Protein 5UIY (pdb70)

Nearest PDB structures (foldseek):
  5uiy-assembly1_A  TM=1.009E+00  e=1.089E-16  Homo sapiens
  5uiy-assembly4_D  TM=1.004E+00  e=3.810E-14  Homo sapiens
  6j3p-assembly1_A  TM=9.733E-01  e=3.468E-08  Homo sapiens
  2f6j-assembly1_A  TM=9.765E-01  e=4.309E-08  Homo sapiens
  5ml0-assembly1_A  TM=9.640E-01  e=6.649E-08  Mus musculus

Foldseek 3Di:
DDDDDLVLLLVLLVVLVPDPLQVVAADWDDCVVVVCLCVQQPDDHGSVRLNVCSVVVVDPDLVVSVVRVVSNLVSQCRVDPCPDSNNVSSVVSVVVSVVSCVVSVRD/DDDPLPLVLVLLVVLVPDPLLVVAADWDDCVVVVCLCVQQVDDHGSVRLNVCSVVVVDPDLVVSVVRVVSNLVSQCRVDPCPDSNNVSSVVSVVVSQVSCVVSVRHD/DLLVLLQVLLVVLCVDPLQVVAADDDDCVVVVCLCVQQPDEHGSVNLNVCSVVVVDPDSVVSLVRLVSNLVSQPSVDPCPDSNNVSSVVSVVVSVVSSVVVPHDDD/DLLLVLLVVLCVDPLLVVAADDDDCVVVVCLCVFQPDEHGSVRLNVCVVVVVDPDLVVSLVRVVSNLVSQPRVDPCPDSSNVSSVVSVVVSVVSCVVVPHDDD

B-factor: mean 25.58, std 10.61, range [9.43, 86.58]

Sequence (423 aa):
GGVHELSAFEQLVVELVRHDDSWPFLKLVSKIQVVPDYYDIIKKPIALNIIREKVNKCEYKLASEFIDDDIIELMFSSNCFEYNPRNTSSEAKAGTRLQAFFHIQAQKLGLHGVHELSAFEQLVVELVRHDDSWPFLKLVSKIQVPDYYDIIKKPIALNIIREKVNKCEYKLASEFIDDDIEELMFSSNCFEEYNPRNTSEAKAGTRLQAFFHIQAQKLGLHVHELSAFEQLVVELVRHDDSWPFLKLVVSKIQVPDYYDIIKKPIALNIIREKVNKCEYKLASEFIDDIELMFSSNCFEYNPRNTSEAKAGTRLQAFFHIQAQKLLGLHVTSAFEQLVVELVRHDDSWPFLKLVVSKIQVPDYYDIIKKPIALNIIREKVNKCEYKLASEFIDDDIIIELMFSSNCFEYNPRNTSEAKAGTRLQAFFHIQAQKLGLHVT

Solvent-accessible surface area: 23294 Å² total; per-residue (Å²): 131,54,143,130,170,48,38,29,20,76,86,0,0,51,45,0,31,78,45,99,15,0,46,18,6,42,84,59,26,17,131,140,48,1,81,54,19,72,126,69,2,194,134,42,18,2,2,68,60,0,79,88,53,5,81,129,96,83,18,179,114,36,72,73,0,18,83,15,0,88,37,4,2,63,9,11,69,112,19,14,71,212,107,10,12,12,3,72,1,0,74,130,0,52,50,52,4,102,98,26,5,106,146,51,50,14,166,83,51,26,31,20,32,9,15,53,89,0,0,59,42,0,67,194,36,131,15,4,127,27,6,76,148,72,56,50,128,160,144,31,91,64,18,67,98,70,3,164,145,43,18,2,2,60,59,0,90,88,54,2,46,139,59,97,19,80,26,39,74,70,0,14,63,17,0,37,21,4,1,35,9,10,64,112,59,26,84,111,118,37,67,55,4,110,1,0,33,94,0,20,0,38,0,2,14,27,0,67,147,38,57,6,146,43,146,88,140,50,0,12,66,76,0,0,52,30,0,46,165,44,131,15,0,97,31,7,17,24,25,45,5,52,8,16,10,36,63,24,66,108,66,2,164,148,22,16,2,2,41,24,0,69,58,52,21,95,134,93,79,22,161,111,16,70,70,0,19,89,15,0,51,44,5,0,62,8,10,73,109,54,26,82,231,127,34,65,53,2,108,1,0,81,126,0,42,49,52,0,59,101,29,0,115,147,30,50,8,163,32,168,125,21,42,90,85,0,6,69,39,0,42,196,47,130,16,5,132,32,7,64,139,67,61,48,138,142,145,36,96,62,25,79,124,70,2,188,143,45,16,3,1,44,55,0,99,93,54,14,97,136,111,80,23,172,112,38,60,60,0,15,79,19,0,9,23,5,0,32,8,8,64,111,57,25,83,96,124,31,68,62,4,110,1,0,32,106,0,8,3,52,0,0,20,28,0,72,138,57,44,17,152,6,62

InterPro domains:
  IPR001487 Bromodomain [PF00439] (1439-1519)
  IPR001487 Bromodomain [PR00503] (1449-1462)
  IPR001487 Bromodomain [PR00503] (1463-1479)
  IPR001487 Bromodomain [PR00503] (1479-1497)
  IPR001487 Bromodomain [PR00503] (1497-1516)
  IPR001487 Bromodomain [PS50014] (1446-1516)
  IPR001487 Bromodomain [SM00297] (1427-1535)
  IPR001965 Zinc finger, PHD-type [SM00249] (1150-1196)
  IPR011011 Zinc finger, FYVE/PHD-type [SSF57903] (1135-1201)
  IPR013083 Zinc finger, RING/FYVE/PHD-type [G3DSA:3.30.40.10] (1117-1210)
  IPR013136 WSTF/Acf1/Cbp146 [PF10537] (23-122)
  IPR013136 WSTF/Acf1/Cbp146 [PS51136] (22-128)
  IPR018359 Bromodomain, conserved site [PS00633] (1451-1508)
  IPR018501 DDT domain [PF02791] (424-483)
  IPR018501 DDT domain [PS50827] (422-487)
  IPR018501 DDT domain [SM00571] (422-487)
  IPR019786 Zinc finger, PHD-type, conserved site [PS01359] (1151-1195)
  IPR019787 Zinc finger, PHD-finger [PF00628] (1151-1195)
  IPR019787 Zinc finger, PHD-finger [PS50016] (1148-1198)
  IPR028941 WHIM2 domain [PF15613] (802-926)

Organism: Homo sapiens (NCBI:txid9606)

Radius of gyration: 25.92 Å; Cα contacts (8 Å, |Δi|>4): 454; chains: 4; bounding box: 51×59×72 Å

Secondary structure (DSSP, 8-state):
----TTHHHHHHHHHHHHSGGGGGGSSPPPTTT-TTHHHH-SS---HHHHHHHHHTT--SSHHHHHHHHHHHHHHHHHHS-TTSHHHHHHHHHHHHHHHHHHHTT--/---TTHHHHHHHHHHHHSGGGGGGSSPPPTTT-TTHHHH-SS---HHHHHHHHHTT--SSHHHHHHHHHHHHHHHHHHS-TTSHHHHHHHHHHHHHHHHHHHTT---/-HHHHHHHHHHHHHHSGGGTTTSSPPPTTTSTTHHHH-SS---HHHHHHHHHTT--SSHHHHHHHHHHHHHHHHHHS-TTSHHHHHHHHHHHHHHHHHHHTT----/-HHHHHHHHHHHSGGGTTTSSPPPTTTSTTHHHH-SS---HHHHHHHHHTT--SSHHHHHHHHHHHHHHHHHHS-TTSHHHHHHHHHHHHHHHHHHHTT----

CATH classification: 1.20.920.10

GO terms:
  GO:0005515 protein binding (F, IPI)
  GO:0016590 ACF complex (C, TAS)
  GO:0006338 chromatin remodeling (P, TAS)
  GO:0005634 nucleus (C, IDA)
  GO:0006334 nucleosome assembly (P, IDA)
  GO:0006338 chromatin remodeling (P, IDA)
  GO:0045740 positive regulation of DNA replication (P, IMP)
  GO:0006275 regulation of DNA replication (P, IMP)
  GO:0005721 pericentric heterochromatin (C, EXP)
  GO:0008623 CHRAC (C, IDA)
  GO:0006261 DNA-templated DNA replication (P, IDA)
  GO:0005634 nucleus (C, EXP)

Structure (mmCIF, N/CA/C/O backbone):
data_5UIY
#
_entry.id   5UIY
#
_cell.length_a   41.432
_cell.length_b   44.920
_cell.length_c   72.077
_cell.angle_alpha   105.11
_cell.angle_beta   89.95
_cell.angle_gamma   102.92
#
_symmetry.space_group_name_H-M   'P 1'
#
loop_
_entity.id
_entity.type
_entity.pdbx_description
1 polymer 'Bromodomain adjacent to zinc finger domain protein 1A'
2 non-polymer '4-(2-HYDROXYETHYL)-1-PIPERAZINE ETHANESULFONIC ACID'
3 water water
#
loop_
_atom_site.group_PDB
_atom_site.id
_atom_site.type_symbol
_atom_site.label_atom_id
_atom_site.label_alt_id
_atom_site.label_comp_id
_atom_site.label_asym_id
_atom_site.label_entity_id
_atom_site.label_seq_id
_atom_site.pdbx_PDB_ins_code
_atom_site.Cartn_x
_atom_site.Cartn_y
_atom_site.Cartn_z
_atom_site.occupancy
_atom_site.B_iso_or_equiv
_atom_site.auth_seq_id
_atom_site.auth_comp_id
_atom_site.auth_asym_id
_atom_site.auth_atom_id
_atom_site.pdbx_PDB_model_num
ATOM 1 N N . GLY A 1 8 ? -6.232 -15.351 21.037 1.00 52.80 1430 GLY A N 1
ATOM 2 C CA . GLY A 1 8 ? -7.139 -14.225 21.153 1.00 43.35 1430 GLY A CA 1
ATOM 3 C C . GLY A 1 8 ? -8.194 -14.449 22.218 1.00 36.59 1430 GLY A C 1
ATOM 4 O O . GLY A 1 8 ? -9.014 -15.360 22.111 1.00 39.76 1430 GLY A O 1
ATOM 5 N N . GLY A 1 9 ? -8.172 -13.614 23.252 1.00 32.95 1431 GLY A N 1
ATOM 6 C CA . GLY A 1 9 ? -9.118 -13.728 24.343 1.00 32.71 1431 GLY A CA 1
ATOM 7 C C . GLY A 1 9 ? -10.461 -13.106 24.010 1.00 31.34 1431 GLY A C 1
ATOM 8 O O . GLY A 1 9 ? -10.599 -12.391 23.017 1.00 30.64 1431 GLY A O 1
ATOM 9 N N . VAL A 1 10 ? -11.448 -13.387 24.852 1.00 20.68 1432 VAL A N 1
ATOM 10 C CA . VAL A 1 10 ? -12.785 -12.826 24.709 1.00 21.24 1432 VAL A CA 1
ATOM 11 C C . VAL A 1 10 ? -13.021 -11.770 25.780 1.00 23.05 1432 VAL A C 1
ATOM 12 O O . VAL A 1 10 ? -12.862 -12.038 26.976 1.00 20.06 1432 VAL A O 1
ATOM 16 N N . HIS A 1 11 ? -13.408 -10.573 25.355 1.00 14.98 1433 HIS A N 1
ATOM 17 C CA . HIS A 1 11 ? -13.535 -9.446 26.273 1.00 17.33 1433 HIS A CA 1
ATOM 18 C C . HIS A 1 11 ? -14.824 -8.688 26.001 1.00 18.62 1433 HIS A C 1
ATOM 19 O O . HIS A 1 11 ? -15.467 -8.887 24.967 1.00 16.79 1433 HIS A O 1
ATOM 26 N N . GLU A 1 12 ? -15.198 -7.813 26.929 1.00 15.29 1434 GLU A N 1
ATOM 27 C CA . GLU A 1 12 ? -16.502 -7.147 26.868 1.00 15.08 1434 GLU A CA 1
ATOM 28 C C . GLU A 1 12 ? -16.731 -6.430 25.544 1.00 17.58 1434 GLU A C 1
ATOM 29 O O . GLU A 1 12 ? -17.824 -6.520 24.977 1.00 16.47 1434 GLU A O 1
ATOM 35 N N . LEU A 1 13 ? -15.705 -5.741 25.043 1.00 15.06 1435 LEU A N 1
ATOM 36 C CA . LEU A 1 13 ? -15.860 -4.954 23.818 1.00 18.93 1435 LEU A CA 1
ATOM 37 C C . LEU A 1 13 ? -15.373 -5.659 22.548 1.00 17.75 1435 LEU A C 1
ATOM 38 O O . LEU A 1 13 ? -15.304 -5.034 21.490 1.00 20.02 1435 LEU A O 1
ATOM 43 N N . SER A 1 14 ? -15.063 -6.951 22.647 1.00 17.70 1436 SER A N 1
ATOM 44 C CA . SER A 1 14 ? -14.473 -7.678 21.527 1.00 16.96 1436 SER A CA 1
ATOM 45 C C . SER A 1 14 ? -15.349 -7.595 20.288 1.00 16.59 1436 SER A C 1
ATOM 46 O O . SER A 1 14 ? -14.842 -7.397 19.181 1.00 17.71 1436 SER A O 1
ATOM 49 N N . ALA A 1 15 ? -16.657 -7.758 20.472 1.00 14.77 1437 ALA A N 1
ATOM 50 C CA . ALA A 1 15 ? -17.568 -7.733 19.341 1.00 15.13 1437 ALA A CA 1
ATOM 51 C C . ALA A 1 15 ? -17.607 -6.372 18.658 1.00 17.95 1437 ALA A C 1
ATOM 52 O O . ALA A 1 15 ? -17.627 -6.300 17.428 1.00 19.18 1437 ALA A O 1
ATOM 54 N N . PHE A 1 16 ? -17.622 -5.297 19.445 1.00 15.90 1438 PHE A N 1
ATOM 55 C CA . PHE A 1 16 ? -17.630 -3.943 18.887 1.00 16.89 1438 PHE A CA 1
ATOM 56 C C . PHE A 1 16 ? -16.339 -3.717 18.100 1.00 16.13 1438 PHE A C 1
ATOM 57 O O . PHE A 1 16 ? -16.361 -3.210 16.971 1.00 16.80 1438 PHE A O 1
ATOM 65 N N . GLU A 1 17 ? -15.214 -4.098 18.704 1.00 16.47 1439 GLU A N 1
ATOM 66 C CA . GLU A 1 17 ? -13.916 -3.908 18.068 1.00 16.22 1439 GLU A CA 1
ATOM 67 C C . GLU A 1 17 ? -13.834 -4.716 16.781 1.00 19.96 1439 GLU A C 1
ATOM 68 O O . GLU A 1 17 ? -13.340 -4.224 15.764 1.00 19.81 1439 GLU A O 1
ATOM 74 N N . GLN A 1 18 ? -14.324 -5.952 16.828 1.00 16.28 1440 GLN A N 1
ATOM 75 C CA . GLN A 1 18 ? -14.296 -6.829 15.656 1.00 12.57 1440 GLN A CA 1
ATOM 76 C C . GLN A 1 18 ? -15.116 -6.267 14.494 1.00 17.02 1440 GLN A C 1
ATOM 77 O O . GLN A 1 18 ? -14.676 -6.318 13.335 1.00 18.54 1440 GLN A O 1
ATOM 83 N N . LEU A 1 19 ? -16.298 -5.733 14.797 1.00 15.74 1441 LEU A N 1
ATOM 84 C CA . LEU A 1 19 ? -17.156 -5.181 13.742 1.00 16.53 1441 LEU A CA 1
ATOM 85 C C . LEU A 1 19 ? -16.483 -3.984 13.067 1.00 15.90 1441 LEU A C 1
ATOM 86 O O . LEU A 1 19 ? -16.489 -3.874 11.835 1.00 16.79 1441 LEU A O 1
ATOM 91 N N . VAL A 1 20 ? -15.865 -3.105 13.863 1.00 15.02 1442 VAL A N 1
ATOM 92 C CA . VAL A 1 20 ? -15.174 -1.956 13.282 1.00 15.31 1442 VAL A CA 1
ATOM 93 C C . VAL A 1 20 ? -14.031 -2.403 12.375 1.00 17.28 1442 VAL A C 1
ATOM 94 O O . VAL A 1 20 ? -13.881 -1.904 11.256 1.00 18.92 1442 VAL A O 1
ATOM 98 N N . VAL A 1 21 ? -13.231 -3.354 12.850 1.00 14.81 1443 VAL A N 1
ATOM 99 C CA . VAL A 1 21 ? -12.150 -3.899 12.033 1.00 15.92 1443 VAL A CA 1
ATOM 100 C C . VAL A 1 21 ? -12.655 -4.503 10.715 1.00 21.90 1443 VAL A C 1
ATOM 101 O O . VAL A 1 21 ? -12.082 -4.251 9.648 1.00 17.05 1443 VAL A O 1
ATOM 105 N N . GLU A 1 22 ? -13.740 -5.273 10.784 1.00 20.45 1444 GLU A N 1
ATOM 106 C CA . GLU A 1 22 ? -14.333 -5.859 9.585 1.00 18.03 1444 GLU A CA 1
ATOM 107 C C . GLU A 1 22 ? -14.840 -4.798 8.607 1.00 18.99 1444 GLU A C 1
ATOM 108 O O . GLU A 1 22 ? -14.690 -4.960 7.398 1.00 17.36 1444 GLU A O 1
ATOM 114 N N . LEU A 1 23 ? -15.418 -3.713 9.117 1.00 16.94 1445 LEU A N 1
ATOM 115 C CA . LEU A 1 23 ? -15.908 -2.651 8.229 1.00 15.61 1445 LEU A CA 1
ATOM 116 C C . LEU A 1 23 ? -14.741 -1.915 7.563 1.00 17.84 1445 LEU A C 1
ATOM 117 O O . LEU A 1 23 ? -14.759 -1.702 6.355 1.00 17.93 1445 LEU A O 1
ATOM 122 N N . VAL A 1 24 ? -13.727 -1.542 8.343 1.00 14.84 1446 VAL A N 1
ATOM 123 C CA . VAL A 1 24 ? -12.543 -0.877 7.786 1.00 15.10 1446 VAL A CA 1
ATOM 124 C C . VAL A 1 24 ? -11.910 -1.704 6.671 1.00 18.65 1446 VAL A C 1
ATOM 125 O O . VAL A 1 24 ? -11.529 -1.174 5.616 1.00 16.24 1446 VAL A O 1
ATOM 129 N N . ARG A 1 25 ? -11.837 -3.014 6.868 1.00 19.40 1447 ARG A N 1
ATOM 130 C CA . ARG A 1 25 ? -11.162 -3.885 5.899 1.00 19.85 1447 ARG A CA 1
ATOM 131 C C . ARG A 1 25 ? -11.947 -4.161 4.628 1.00 17.66 1447 ARG A C 1
ATOM 132 O O . ARG A 1 25 ? -11.385 -4.632 3.633 1.00 19.08 1447 ARG A O 1
ATOM 140 N N . HIS A 1 26 ? -13.242 -3.871 4.658 1.00 16.95 1448 HIS A N 1
ATOM 141 C CA . HIS A 1 26 ? -14.106 -4.106 3.504 1.00 12.88 1448 HIS A CA 1
ATOM 142 C C . HIS A 1 26 ? -13.798 -3.073 2.425 1.00 16.57 1448 HIS A C 1
ATOM 143 O O . HIS A 1 26 ? -13.510 -1.917 2.727 1.00 16.44 1448 HIS A O 1
ATOM 150 N N . ASP A 1 27 ? -13.861 -3.497 1.166 1.00 15.37 1449 ASP A N 1
ATOM 151 C CA . ASP A 1 27 ? -13.534 -2.618 0.045 1.00 15.14 1449 ASP A CA 1
ATOM 152 C C . ASP A 1 27 ? -14.403 -1.368 -0.046 1.00 14.48 1449 ASP A C 1
ATOM 153 O O . ASP A 1 27 ? -13.968 -0.339 -0.546 1.00 16.40 1449 ASP A O 1
ATOM 158 N N . ASP A 1 28 ? -15.628 -1.451 0.456 1.00 12.53 1450 ASP A N 1
ATOM 159 C CA . ASP A 1 28 ? -16.579 -0.362 0.309 1.00 14.91 1450 ASP A CA 1
ATOM 160 C C . ASP A 1 28 ? -16.577 0.586 1.502 1.00 12.03 1450 ASP A C 1
ATOM 161 O O . ASP A 1 28 ? -17.474 1.404 1.639 1.00 14.05 1450 ASP A O 1
ATOM 166 N N . SER A 1 29 ? -15.570 0.480 2.359 1.00 13.89 1451 SER A N 1
ATOM 167 C CA . SER A 1 29 ? -15.495 1.383 3.503 1.00 13.63 1451 SER A CA 1
ATOM 168 C C . SER A 1 29 ? -14.850 2.737 3.179 1.00 13.27 1451 SER A C 1
ATOM 169 O O . SER A 1 29 ? -14.854 3.644 4.009 1.00 13.90 1451 SER A O 1
ATOM 172 N N . TRP A 1 30 ? -14.291 2.883 1.986 1.00 16.38 1452 TRP A N 1
ATOM 173 C CA . TRP A 1 30 ? -13.591 4.137 1.658 1.00 13.86 1452 TRP A CA 1
ATOM 174 C C . TRP A 1 30 ? -14.365 5.465 1.894 1.00 11.78 1452 TRP A C 1
ATOM 175 O O . TRP A 1 30 ? -13.756 6.468 2.258 1.00 13.27 1452 TRP A O 1
ATOM 186 N N . PRO A 1 31 ? -15.709 5.487 1.700 1.00 13.90 1453 PRO A N 1
ATOM 187 C CA . PRO A 1 31 ? -16.387 6.760 1.991 1.00 12.97 1453 PRO A CA 1
ATOM 188 C C . PRO A 1 31 ? -16.477 7.109 3.479 1.00 14.84 1453 PRO A C 1
ATOM 189 O O . PRO A 1 31 ? -16.984 8.177 3.810 1.00 15.74 1453 PRO A O 1
ATOM 193 N N . PHE A 1 32 ? -15.953 6.246 4.349 1.00 14.37 1454 PHE A N 1
ATOM 194 C CA . PHE A 1 32 ? -16.265 6.316 5.778 1.00 12.04 1454 PHE A CA 1
ATOM 195 C C . PHE A 1 32 ? -15.075 6.336 6.734 1.00 14.84 1454 PHE A C 1
ATOM 196 O O . PHE A 1 32 ? -15.262 6.461 7.955 1.00 13.98 1454 PHE A O 1
ATOM 204 N N . LEU A 1 33 ? -13.865 6.190 6.207 1.00 14.09 1455 LEU A N 1
ATOM 205 C CA . LEU A 1 33 ? -12.695 6.002 7.072 1.00 15.08 1455 LEU A CA 1
ATOM 206 C C . LEU A 1 33 ? -12.431 7.195 7.999 1.00 18.10 1455 LEU A C 1
ATOM 207 O O . LEU A 1 33 ? -12.101 7.016 9.170 1.00 16.99 1455 LEU A O 1
ATOM 212 N N . LYS A 1 34 ? -12.577 8.405 7.466 1.00 14.59 1456 LYS A N 1
ATOM 213 C CA . LYS A 1 34 ? -12.344 9.643 8.196 1.00 15.33 1456 LYS A CA 1
ATOM 214 C C . LYS A 1 34 ? -13.389 10.656 7.746 1.00 15.32 1456 LYS A C 1
ATOM 215 O O . LYS A 1 34 ? -14.044 10.450 6.730 1.00 18.06 1456 LYS A O 1
ATOM 221 N N . LEU A 1 35 ? -13.536 11.754 8.479 1.00 19.95 1457 LEU A N 1
ATOM 222 C CA . LEU A 1 35 ? -14.478 12.793 8.070 1.00 21.78 1457 LEU A CA 1
ATOM 223 C C . LEU A 1 35 ? -14.011 13.435 6.765 1.00 24.50 1457 LEU A C 1
ATOM 224 O O . LEU A 1 35 ? -12.810 13.486 6.486 1.00 21.63 1457 LEU A O 1
ATOM 229 N N . VAL A 1 36 ? -14.957 13.926 5.969 1.00 17.06 1458 VAL A N 1
ATOM 230 C CA . VAL A 1 36 ? -14.592 14.583 4.718 1.00 15.88 1458 VAL A CA 1
ATOM 231 C C . VAL A 1 36 ? -13.974 15.940 5.002 1.00 18.43 1458 VAL A C 1
ATOM 232 O O . VAL A 1 36 ? -14.231 16.560 6.039 1.00 22.58 1458 VAL A O 1
ATOM 236 N N . SER A 1 37 ? -13.155 16.396 4.067 1.00 19.01 1459 SER A N 1
ATOM 237 C CA . SER A 1 37 ? -12.464 17.667 4.206 1.00 24.93 1459 SER A CA 1
ATOM 238 C C . SER A 1 37 ? -13.345 18.811 3.730 1.00 23.86 1459 SER A C 1
ATOM 239 O O . SER A 1 37 ? -13.885 18.765 2.631 1.00 27.70 1459 SER A O 1
ATOM 242 N N . LYS A 1 38 ? -13.479 19.840 4.556 1.00 26.03 1460 LYS A N 1
ATOM 243 C CA . LYS A 1 38 ? -14.280 21.008 4.204 1.00 31.18 1460 LYS A CA 1
ATOM 244 C C . LYS A 1 38 ? -13.688 21.749 2.999 1.00 31.03 1460 LYS A C 1
ATOM 245 O O . LYS A 1 38 ? -14.367 22.547 2.354 1.00 35.24 1460 LYS A O 1
ATOM 251 N N . ILE A 1 39 ? -12.422 21.467 2.700 1.00 33.03 1461 ILE A N 1
ATOM 252 C CA . ILE A 1 39 ? -11.745 22.019 1.527 1.00 33.35 1461 ILE A CA 1
ATOM 253 C C . ILE A 1 39 ? -12.303 21.430 0.235 1.00 39.36 1461 ILE A C 1
ATOM 254 O O . ILE A 1 39 ? -12.508 22.141 -0.753 1.00 36.48 1461 ILE A O 1
ATOM 259 N N . GLN A 1 40 ? -12.545 20.124 0.244 1.00 33.79 1462 GLN A N 1
ATOM 260 C CA . GLN A 1 40 ? -13.119 19.449 -0.913 1.00 28.52 1462 GLN A CA 1
ATOM 261 C C . GLN A 1 40 ? -14.626 19.621 -0.967 1.00 32.86 1462 GLN A C 1
ATOM 262 O O . GLN A 1 40 ? -15.205 19.731 -2.045 1.00 29.27 1462 GLN A O 1
ATOM 268 N N . VAL A 1 41 ? -15.268 19.630 0.198 1.00 29.21 1463 VAL A N 1
ATOM 269 C CA A VAL A 1 41 ? -16.724 19.727 0.272 0.51 30.24 1463 VAL A CA 1
ATOM 270 C CA C VAL A 1 41 ? -16.724 19.727 0.272 0.49 30.27 1463 VAL A CA 1
ATOM 271 C C . VAL A 1 41 ? -17.158 20.875 1.183 1.00 36.38 1463 VAL A C 1
ATOM 272 O O . VAL A 1 41 ? -17.436 20.671 2.371 1.00 30.68 1463 VAL A O 1
ATOM 279 N N . PRO A 1 42 ? -17.223 22.100 0.634 1.00 38.41 1464 PRO A N 1
ATOM 280 C CA . PRO A 1 42 ? -17.509 23.312 1.414 1.00 36.68 1464 PRO A CA 1
ATOM 281 C C . PRO A 1 42 ? -18.870 23.342 2.102 1.00 35.77 1464 PRO A C 1
ATOM 282 O O . PRO A 1 42 ? -18.992 23.992 3.138 1.00 46.31 1464 PRO A O 1
ATOM 286 N N . ASP A 1 43 ? -19.871 22.659 1.557 1.00 32.95 1465 ASP A N 1
ATOM 287 C CA . ASP A 1 43 ? -21.207 22.732 2.142 1.00 32.80 1465 ASP A CA 1
ATOM 288 C C . ASP A 1 43 ? -21.570 21.553 3.053 1.00 34.84 1465 ASP A C 1
ATOM 289 O O . ASP A 1 43 ? -22.654 21.535 3.632 1.00 32.16 1465 ASP A O 1
ATOM 294 N N . TYR A 1 44 ? -20.661 20.590 3.199 1.00 28.34 1466 TYR A N 1
ATOM 295 C CA . TYR A 1 44 ? -20.945 19.374 3.971 1.00 27.67 1466 TYR A CA 1
ATOM 296 C C . TYR A 1 44 ? -21.366 19.648 5.404 1.00 26.12 1466 TYR A C 1
ATOM 297 O O . TYR A 1 44 ? -22.313 19.045 5.905 1.00 26.30 1466 TYR A O 1
ATOM 306 N N . TYR A 1 45 ? -20.651 20.548 6.066 1.00 30.75 1467 TYR A N 1
ATOM 307 C CA . TYR A 1 45 ? -20.870 20.775 7.490 1.00 30.81 1467 TYR A CA 1
ATOM 308 C C . TYR A 1 45 ? -22.019 21.739 7.779 1.00 35.42 1467 TYR A C 1
ATOM 309 O O . TYR A 1 45 ? -22.419 21.914 8.929 1.00 36.83 1467 TYR A O 1
ATOM 318 N N . ASP A 1 46 ? -22.560 22.342 6.725 1.00 33.09 1468 ASP A N 1
ATOM 319 C CA . ASP A 1 46 ? -23.783 23.129 6.843 1.00 38.36 1468 ASP A CA 1
ATOM 320 C C . ASP A 1 46 ? -25.010 22.240 6.652 1.00 37.78 1468 ASP A C 1
ATOM 321 O O . ASP A 1 46 ? -26.121 22.604 7.037 1.00 47.97 1468 ASP A O 1
ATOM 326 N N . ILE A 1 47 ? -24.798 21.073 6.054 1.00 29.48 1469 ILE A N 1
ATOM 327 C CA . ILE A 1 47 ? -25.874 20.131 5.776 1.00 28.29 1469 ILE A CA 1
ATOM 328 C C . ILE A 1 47 ? -25.923 19.008 6.810 1.00 29.41 1469 ILE A C 1
ATOM 329 O O . ILE A 1 47 ? -26.988 18.673 7.331 1.00 30.69 1469 ILE A O 1
ATOM 334 N N . ILE A 1 48 ? -24.760 18.436 7.106 1.00 27.04 1470 ILE A N 1
ATOM 335 C CA . ILE A 1 48 ? -24.667 17.306 8.024 1.00 25.00 1470 ILE A CA 1
ATOM 336 C C . ILE A 1 48 ? -24.428 17.813 9.442 1.00 25.24 1470 ILE A C 1
ATOM 337 O O . ILE A 1 48 ? -23.352 18.324 9.753 1.00 29.10 1470 ILE A O 1
ATOM 342 N N . LYS A 1 49 ? -25.443 17.673 10.288 1.00 29.90 1471 LYS A N 1
ATOM 343 C CA . LYS A 1 49 ? -25.433 18.289 11.609 1.00 27.98 1471 LYS A CA 1
ATOM 344 C C . LYS A 1 49 ? -24.577 17.525 12.613 1.00 33.02 1471 LYS A C 1
ATOM 345 O O . LYS A 1 49 ? -24.009 18.118 13.534 1.00 29.36 1471 LYS A O 1
ATOM 351 N N . LYS A 1 50 ? -24.491 16.209 12.441 1.00 24.34 1472 LYS A N 1
ATOM 352 C CA . LYS A 1 50 ? -23.715 15.372 13.353 1.00 24.73 1472 LYS A CA 1
ATOM 353 C C . LYS A 1 50 ? -22.761 14.445 12.602 1.00 21.37 1472 LYS A C 1
ATOM 354 O O . LYS A 1 50 ? -23.005 13.235 12.515 1.00 20.60 1472 LYS A O 1
ATOM 360 N N . PRO A 1 51 ? -21.668 15.009 12.068 1.00 24.39 1473 PRO A N 1
ATOM 361 C CA . PRO A 1 51 ? -20.695 14.227 11.301 1.00 23.35 1473 PRO A CA 1
ATOM 362 C C . PRO A 1 51 ? -20.040 13.155 12.165 1.00 22.75 1473 PRO A C 1
ATOM 363 O O . PRO A 1 51 ? -19.809 13.365 13.362 1.00 22.38 1473 PRO A O 1
ATOM 367 N N . ILE A 1 52 ? -19.771 12.006 11.553 1.00 17.85 1474 ILE A N 1
ATOM 368 C CA . ILE A 1 52 ? -19.110 10.900 12.223 1.00 19.06 1474 ILE A CA 1
ATOM 369 C C . ILE A 1 52 ? -18.473 10.005 11.155 1.00 20.96 1474 ILE A C 1
ATOM 370 O O . ILE A 1 52 ? -18.860 10.050 9.982 1.00 18.64 1474 ILE A O 1
ATOM 375 N N . ALA A 1 53 ? -17.479 9.220 11.555 1.00 16.70 1475 ALA A N 1
ATOM 376 C CA . ALA A 1 53 ? -16.791 8.311 10.643 1.00 16.52 1475 ALA A CA 1
ATOM 377 C C . ALA A 1 53 ? -16.183 7.165 11.442 1.00 16.75 1475 ALA A C 1
ATOM 378 O O . ALA A 1 53 ? -16.209 7.180 12.671 1.00 14.28 1475 ALA A O 1
ATOM 380 N N . LEU A 1 54 ? -15.626 6.186 10.736 1.00 16.62 1476 LEU A N 1
ATOM 381 C CA . LEU A 1 54 ? -15.116 4.977 11.367 1.00 17.77 1476 LEU A CA 1
ATOM 382 C C . LEU A 1 54 ? -13.930 5.245 12.295 1.00 20.63 1476 LEU A C 1
ATOM 383 O O . LEU A 1 54 ? -13.759 4.534 13.285 1.00 15.71 1476 LEU A O 1
ATOM 388 N N . ASN A 1 55 ? -13.105 6.247 11.989 1.00 13.35 1477 ASN A N 1
ATOM 389 C CA . ASN A 1 55 ? -12.017 6.570 12.921 1.00 14.99 1477 ASN A CA 1
ATOM 390 C C . ASN A 1 55 ? -12.540 7.056 14.278 1.00 18.76 1477 ASN A C 1
ATOM 391 O O . ASN A 1 55 ? -12.034 6.654 15.338 1.00 15.81 1477 ASN A O 1
ATOM 396 N N . ILE A 1 56 ? -13.564 7.901 14.237 1.00 16.50 1478 ILE A N 1
ATOM 397 C CA . ILE A 1 56 ? -14.187 8.416 15.447 1.00 17.60 1478 ILE A CA 1
ATOM 398 C C . ILE A 1 56 ? -14.836 7.281 16.240 1.00 20.71 1478 ILE A C 1
ATOM 399 O O . ILE A 1 56 ? -14.625 7.158 17.456 1.00 19.90 1478 ILE A O 1
ATOM 404 N N . ILE A 1 57 ? -15.592 6.434 15.545 1.00 12.25 1479 ILE A N 1
ATOM 405 C CA . ILE A 1 57 ? -16.251 5.288 16.188 1.00 15.67 1479 ILE A CA 1
ATOM 406 C C . ILE A 1 57 ? -15.227 4.331 16.805 1.00 15.46 1479 ILE A C 1
ATOM 407 O O . ILE A 1 57 ? -15.390 3.900 17.948 1.00 15.97 1479 ILE A O 1
ATOM 412 N N . ARG A 1 58 ? -14.169 4.007 16.068 1.00 13.05 1480 ARG A N 1
ATOM 413 C CA . ARG A 1 58 ? -13.101 3.178 16.650 1.00 15.07 1480 ARG A CA 1
ATOM 414 C C . ARG A 1 58 ? -12.55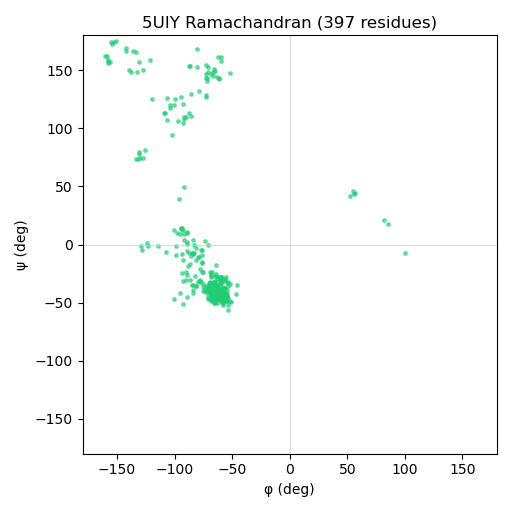2 3.775 17.954 1.00 20.97 1480 ARG A C 1
ATOM 415 O O . ARG A 1 58 ? -12.363 3.069 18.944 1.00 18.57 1480 ARG A O 1
ATOM 423 N N . GLU A 1 59 ? -12.299 5.078 17.968 1.00 17.74 1481 GLU A N 1
ATOM 424 C CA . GLU A 1 59 ? -11.761 5.713 19.171 1.00 22.66 1481 GLU A CA 1
ATOM 425 C C . GLU A 1 59 ? -12.760 5.679 20.324 1.00 22.25 1481 GLU A C 1
ATOM 426 O O . GLU A 1 59 ? -12.370 5.498 21.484 1.00 21.53 1481 GLU A O 1
ATOM 432 N N . LYS A 1 60 ? -14.048 5.840 20.021 1.00 15.13 1482 LYS A N 1
ATOM 433 C CA . LYS A 1 60 ? -15.054 5.734 21.081 1.00 19.62 1482 LYS A CA 1
ATOM 434 C C . LYS A 1 60 ? -15.069 4.330 21.691 1.00 19.39 1482 LYS A C 1
ATOM 435 O O . LYS A 1 60 ? -15.292 4.166 22.901 1.00 16.70 1482 LYS A O 1
ATOM 441 N N . VAL A 1 61 ? -14.835 3.317 20.861 1.00 18.17 1483 VAL A N 1
ATOM 442 C CA . VAL A 1 61 ? -14.747 1.953 21.369 1.00 16.85 1483 VAL A CA 1
ATOM 443 C C . VAL A 1 61 ? -13.500 1.826 22.242 1.00 18.49 1483 VAL A C 1
ATOM 444 O O . VAL A 1 61 ? -13.569 1.312 23.370 1.00 23.79 1483 VAL A O 1
ATOM 448 N N . ASN A 1 62 ? -12.370 2.311 21.730 1.00 19.63 1484 ASN A N 1
ATOM 449 C CA . ASN A 1 62 ? -11.120 2.270 22.490 1.00 19.14 1484 ASN A CA 1
ATOM 450 C C . ASN A 1 62 ? -11.233 3.003 23.815 1.00 26.31 1484 ASN A C 1
ATOM 451 O O . ASN A 1 62 ? -10.646 2.583 24.813 1.00 21.38 1484 ASN A O 1
ATOM 456 N N . LYS A 1 63 ? -11.982 4.102 23.826 1.00 20.28 1485 LYS A N 1
ATOM 457 C CA . LYS A 1 63 ? -12.086 4.924 25.027 1.00 21.90 1485 LYS A CA 1
ATOM 458 C C . LYS A 1 63 ? -13.220 4.509 25.959 1.00 20.27 1485 LYS A C 1
ATOM 459 O O . LYS A 1 63 ? -13.533 5.229 26.907 1.00 21.11 1485 LYS A O 1
ATOM 465 N N . CYS A 1 64 ? -13.826 3.350 25.687 1.00 19.05 1486 CYS A N 1
ATOM 466 C CA . CYS A 1 64 ? -14.885 2.784 26.528 1.00 21.07 1486 CYS A CA 1
ATOM 467 C C . CYS A 1 64 ? -16.081 3.717 26.720 1.00 20.83 1486 CYS A C 1
ATOM 468 O O . CYS A 1 64 ? -16.608 3.853 27.831 1.00 21.36 1486 CYS A O 1
ATOM 471 N N . GLU A 1 65 ? -16.522 4.333 25.622 1.00 19.10 1487 GLU A N 1
ATOM 472 C CA . GLU A 1 65 ? -17.578 5.339 25.670 1.00 21.01 1487 GLU A CA 1
ATOM 473 C C . GLU A 1 65 ? -18.984 4.788 25.442 1.00 21.24 1487 GLU A C 1
ATOM 474 O O . GLU A 1 65 ? -19.966 5.483 25.685 1.00 32.55 1487 GLU A O 1
ATOM 480 N N . TYR A 1 66 ? -19.084 3.553 24.961 1.00 20.51 1488 TYR A N 1
ATOM 481 C CA . TYR A 1 66 ? -20.391 2.942 24.706 1.00 18.68 1488 TYR A CA 1
ATOM 482 C C . TYR A 1 66 ? -20.850 2.114 25.893 1.00 22.89 1488 TYR A C 1
ATOM 483 O O . TYR A 1 66 ? -20.126 1.232 26.355 1.00 25.61 1488 TYR A O 1
ATOM 492 N N . LYS A 1 67 ? -22.054 2.386 26.365 1.00 20.93 1489 LYS A N 1
ATOM 493 C CA . LYS A 1 67 ? -22.555 1.630 27.490 1.00 22.83 1489 LYS A CA 1
ATOM 494 C C . LYS A 1 67 ? -23.378 0.458 27.049 1.00 26.20 1489 LYS A C 1
ATOM 495 O O . LYS A 1 67 ? -23.525 -0.495 27.782 1.00 22.14 1489 LYS A O 1
ATOM 501 N N . LEU A 1 68 ? -23.929 0.581 25.846 1.00 17.48 1490 LEU A N 1
ATOM 502 C CA . LEU A 1 68 ? -24.850 -0.408 25.307 1.00 20.15 1490 LEU A CA 1
ATOM 503 C C . LEU A 1 68 ? -24.564 -0.625 23.841 1.00 20.75 1490 LEU A C 1
ATOM 504 O O . LEU A 1 68 ? -24.108 0.289 23.153 1.00 21.46 1490 LEU A O 1
ATOM 509 N N . ALA A 1 69 ? -24.832 -1.833 23.365 1.00 23.26 1491 ALA A N 1
ATOM 510 C CA . ALA A 1 69 ? -24.659 -2.142 21.952 1.00 28.14 1491 ALA A CA 1
ATOM 511 C C . ALA A 1 69 ? -25.484 -1.187 21.087 1.00 24.27 1491 ALA A C 1
ATOM 512 O O . ALA A 1 69 ? -25.036 -0.753 20.023 1.00 21.55 1491 ALA A O 1
ATOM 514 N N . SER A 1 70 ? -26.675 -0.836 21.566 1.00 25.54 1492 SER A N 1
ATOM 515 C CA . SER A 1 70 ? -27.562 0.067 20.837 1.00 23.06 1492 SER A CA 1
ATOM 516 C C . SER A 1 70 ? -26.952 1.450 20.574 1.00 24.92 1492 SER A C 1
ATOM 517 O O . SER A 1 70 ? -27.279 2.088 19.579 1.00 23.98 1492 SER A O 1
ATOM 520 N N . GLU A 1 71 ? -26.069 1.910 21.455 1.00 23.71 1493 GLU A N 1
ATOM 521 C CA . GLU A 1 71 ? -25.424 3.208 21.266 1.00 18.06 1493 GLU A CA 1
ATOM 522 C C . GLU A 1 71 ? -24.379 3.112 20.160 1.00 19.91 1493 GLU A C 1
ATOM 523 O O . GLU A 1 71 ? -24.222 4.029 19.340 1.00 19.45 1493 GLU A O 1
ATOM 529 N N . PHE A 1 72 ? -23.660 1.993 20.158 1.00 16.75 1494 PHE A N 1
ATOM 530 C CA . PHE A 1 72 ? -22.652 1.695 19.139 1.00 16.69 1494 PHE A CA 1
ATOM 531 C C . PHE A 1 72 ? -23.316 1.545 17.769 1.00 17.24 1494 PHE A C 1
ATOM 532 O O . PHE A 1 72 ? -22.887 2.165 16.784 1.00 19.00 1494 PHE A O 1
ATOM 540 N N . ILE A 1 73 ? -24.366 0.723 17.710 1.00 14.04 1495 ILE A N 1
ATOM 541 C CA . ILE A 1 73 ? -25.136 0.546 16.478 1.00 17.14 1495 ILE A CA 1
ATOM 542 C C . ILE A 1 73 ? -25.704 1.868 15.964 1.00 20.01 1495 ILE A C 1
ATOM 543 O O . ILE A 1 73 ? -25.688 2.125 14.759 1.00 19.51 1495 ILE A O 1
ATOM 548 N N . ASP A 1 74 ? -26.200 2.702 16.876 1.00 17.96 1496 ASP A N 1
ATOM 549 C CA A ASP A 1 74 ? -26.768 3.984 16.477 0.62 23.28 1496 ASP A CA 1
ATOM 550 C CA B ASP A 1 74 ? -26.755 4.013 16.525 0.38 23.25 1496 ASP A CA 1
ATOM 551 C C . ASP A 1 74 ? -25.726 4.906 15.844 1.00 21.46 1496 ASP A C 1
ATOM 552 O O . ASP A 1 74 ? -26.051 5.691 14.958 1.00 22.03 1496 ASP A O 1
ATOM 561 N N . ASP A 1 75 ? -24.475 4.810 16.290 1.00 15.86 1497 ASP A N 1
ATOM 562 C CA . ASP A 1 75 ? -23.421 5.632 15.703 1.00 15.25 1497 ASP A CA 1
ATOM 563 C C . ASP A 1 75 ? -23.102 5.182 14.282 1.00 17.56 1497 ASP A C 1
ATOM 564 O O . ASP A 1 75 ? -22.830 6.008 13.411 1.00 17.11 1497 ASP A O 1
ATOM 569 N N . ILE A 1 76 ? -23.128 3.875 14.051 1.00 13.02 1498 ILE A N 1
ATOM 570 C CA A ILE A 1 76 ? -22.886 3.351 12.711 0.66 16.41 1498 ILE A CA 1
ATOM 571 C CA B ILE A 1 76 ? -22.906 3.318 12.716 0.34 16.42 1498 ILE A CA 1
ATOM 572 C C . ILE A 1 76 ? -24.055 3.689 11.785 1.00 19.35 1498 ILE A C 1
ATOM 573 O O . ILE A 1 76 ? -23.851 4.035 10.619 1.00 17.38 1498 ILE A O 1
ATOM 582 N N . GLU A 1 77 ? -25.276 3.613 12.305 1.00 15.82 1499 GLU A N 1
ATOM 583 C CA . GLU A 1 77 ? -26.441 4.006 11.506 1.00 15.39 1499 GLU A CA 1
ATOM 584 C C . GLU A 1 77 ? -26.410 5.496 11.157 1.00 16.48 1499 GLU A C 1
ATOM 585 O O . GLU A 1 77 ? -26.843 5.890 10.067 1.00 18.07 1499 GLU A O 1
ATOM 591 N N . LEU A 1 78 ? -25.910 6.315 12.083 1.00 17.26 1500 LEU A N 1
ATOM 592 C CA . LEU A 1 78 ? -25.745 7.750 11.843 1.00 16.86 1500 LEU A CA 1
ATOM 593 C C . LEU A 1 78 ? -24.767 7.977 10.701 1.00 16.50 1500 LEU A C 1
ATOM 594 O O . LEU A 1 78 ? -25.004 8.806 9.820 1.00 16.72 1500 LEU A O 1
ATOM 599 N N . MET A 1 79 ? -23.667 7.233 10.732 1.00 16.40 1501 MET A N 1
ATOM 600 C CA . MET A 1 79 ? -22.649 7.311 9.692 1.00 15.69 1501 MET A CA 1
ATOM 601 C C . MET A 1 79 ? -23.256 7.021 8.314 1.00 15.24 1501 MET A C 1
ATOM 602 O O . MET A 1 79 ? -23.009 7.756 7.354 1.00 18.37 1501 MET A O 1
ATOM 607 N N . PHE A 1 80 ? -24.068 5.971 8.220 1.00 14.28 1502 PHE A N 1
ATOM 608 C CA . PHE A 1 80 ? -24.730 5.653 6.947 1.00 15.11 1502 PHE A CA 1
ATOM 609 C C . PHE A 1 80 ? -25.753 6.721 6.557 1.00 17.90 1502 PHE A C 1
ATOM 610 O O . PHE A 1 80 ? -25.816 7.139 5.396 1.00 18.58 1502 PHE A O 1
ATOM 618 N N . SER A 1 81 ? -26.533 7.185 7.531 1.00 15.40 1503 SER A N 1
ATOM 619 C CA A SER A 1 81 ? -27.554 8.203 7.281 0.62 18.39 1503 SER A CA 1
ATOM 620 C CA B SER A 1 81 ? -27.554 8.193 7.264 0.38 18.40 1503 SER A CA 1
ATOM 621 C C . SER A 1 81 ? -26.965 9.483 6.695 1.00 20.59 1503 SER A C 1
ATOM 622 O O . SER A 1 81 ? -27.529 10.068 5.769 1.00 19.32 1503 SER A O 1
ATOM 627 N N . ASN A 1 82 ? -25.831 9.922 7.248 1.00 19.55 1504 ASN A N 1
ATOM 628 C CA . ASN A 1 82 ? -25.165 11.130 6.765 1.00 16.62 1504 ASN A CA 1
ATOM 629 C C . ASN A 1 82 ? -24.694 10.950 5.328 1.00 18.67 1504 ASN A C 1
ATOM 630 O O . ASN A 1 82 ? -24.841 11.848 4.498 1.00 18.75 1504 ASN A O 1
ATOM 635 N N . CYS A 1 83 ? -24.113 9.788 5.045 1.00 16.78 1505 CYS A N 1
ATOM 636 C CA . CYS A 1 83 ? -23.644 9.481 3.696 1.00 18.61 1505 CYS A CA 1
ATOM 637 C C . CYS A 1 83 ? -24.789 9.570 2.688 1.00 18.77 1505 CYS A C 1
ATOM 638 O O . CYS A 1 83 ? -24.679 10.251 1.681 1.00 18.72 1505 CYS A O 1
ATOM 641 N N . PHE A 1 84 ? -25.897 8.892 2.963 1.00 14.66 1506 PHE A N 1
ATOM 642 C CA . PHE A 1 84 ? -27.011 8.907 2.012 1.00 15.43 1506 PHE A CA 1
ATOM 643 C C . PHE A 1 84 ? -27.689 10.273 1.915 1.00 18.88 1506 PHE A C 1
ATOM 644 O O . PHE A 1 84 ? -28.263 10.623 0.877 1.00 20.38 1506 PHE A O 1
ATOM 652 N N . GLU A 1 85 ? -27.620 11.051 2.986 1.00 16.02 1507 GLU A N 1
ATOM 653 C CA . GLU A 1 85 ? -28.174 12.398 2.968 1.00 20.36 1507 GLU A CA 1
ATOM 654 C C . GLU A 1 85 ? -27.383 13.325 2.040 1.00 20.53 1507 GLU A C 1
ATOM 655 O O . GLU A 1 85 ? -27.978 14.085 1.269 1.00 22.82 1507 GLU A O 1
ATOM 661 N N . TYR A 1 86 ? -26.051 13.245 2.095 1.00 16.40 1508 TYR A N 1
ATOM 662 C CA . TYR A 1 86 ? -25.208 14.119 1.284 1.00 18.70 1508 TYR A CA 1
ATOM 663 C C . TYR A 1 86 ? -24.994 13.580 -0.131 1.00 18.68 1508 TYR A C 1
ATOM 664 O O . TYR A 1 86 ? -24.891 14.361 -1.081 1.00 21.68 1508 TYR A O 1
ATOM 673 N N . ASN A 1 87 ? -24.906 12.260 -0.271 1.00 18.22 1509 ASN A N 1
ATOM 674 C CA . ASN A 1 87 ? -24.589 11.644 -1.569 1.00 18.91 1509 ASN A CA 1
ATOM 675 C C . ASN A 1 87 ? -25.787 10.927 -2.198 1.00 22.67 1509 ASN A C 1
ATOM 676 O O . ASN A 1 87 ? -26.252 9.912 -1.673 1.00 24.94 1509 ASN A O 1
ATOM 681 N N . PRO A 1 88 ? -26.291 11.450 -3.332 1.00 22.04 1510 PRO A N 1
ATOM 682 C CA . PRO A 1 88 ? -27.435 10.838 -4.022 1.00 24.98 1510 PRO A CA 1
ATOM 683 C C . PRO A 1 88 ? -27.148 9.423 -4.528 1.00 20.96 1510 PRO A C 1
ATOM 684 O O . PRO A 1 88 ? -25.985 9.031 -4.639 1.00 17.94 1510 PRO A O 1
ATOM 688 N N . ARG A 1 89 ? -28.211 8.669 -4.814 1.00 19.76 1511 ARG A N 1
ATOM 689 C CA . ARG A 1 89 ? -28.118 7.235 -5.117 1.00 16.39 1511 ARG A CA 1
ATOM 690 C C . ARG A 1 89 ? -27.168 6.861 -6.255 1.00 22.73 1511 ARG A C 1
ATOM 691 O O . ARG A 1 89 ? -26.609 5.760 -6.261 1.00 18.66 1511 ARG A O 1
ATOM 699 N N . ASN A 1 90 ? -26.978 7.776 -7.200 1.00 21.26 1512 ASN A N 1
ATOM 700 C CA . ASN A 1 90 ? -26.142 7.508 -8.364 1.00 25.07 1512 ASN A CA 1
ATOM 701 C C . ASN A 1 90 ? -24.648 7.715 -8.147 1.00 22.93 1512 ASN A C 1
ATOM 702 O O . ASN A 1 90 ? -23.863 7.531 -9.081 1.00 22.54 1512 ASN A O 1
ATOM 707 N N . THR A 1 91 ? -24.241 8.114 -6.940 1.00 19.53 1513 THR A N 1
ATOM 708 C CA . THR A 1 91 ? -22.822 8.359 -6.680 1.00 16.47 1513 THR A CA 1
ATOM 709 C C . THR A 1 91 ? -22.092 7.093 -6.261 1.00 18.05 1513 THR A C 1
ATOM 710 O O . THR A 1 91 ? -22.698 6.181 -5.705 1.00 16.70 1513 THR A O 1
ATOM 714 N N . SER A 1 92 ? -20.780 7.038 -6.508 1.00 16.28 1514 SER A N 1
ATOM 715 C CA A SER A 1 92 ? -19.976 5.906 -6.057 0.15 16.06 1514 SER A CA 1
ATOM 716 C CA B SER A 1 92 ? -19.998 5.888 -6.060 0.85 16.02 1514 SER A CA 1
ATOM 717 C C . SER A 1 92 ? -20.066 5.752 -4.539 1.00 15.62 1514 SER A C 1
ATOM 718 O O . SER A 1 92 ? -20.089 4.637 -4.019 1.00 16.61 1514 SER A O 1
ATOM 723 N N . GLU A 1 93 ? -20.130 6.880 -3.837 1.00 16.00 1515 GLU A N 1
ATOM 724 C CA . GLU A 1 93 ? -20.237 6.864 -2.369 1.00 17.05 1515 GLU A CA 1
ATOM 725 C C . GLU A 1 93 ? -21.491 6.117 -1.914 1.00 15.46 1515 GLU A C 1
ATOM 726 O O . GLU A 1 93 ? -21.427 5.238 -1.052 1.00 15.14 1515 GLU A O 1
ATOM 732 N N . ALA A 1 94 ? -22.637 6.461 -2.498 1.00 15.89 1516 ALA A N 1
ATOM 733 C CA . ALA A 1 94 ? -23.886 5.824 -2.084 1.00 16.00 1516 ALA A CA 1
ATOM 734 C C . ALA A 1 94 ? -23.925 4.349 -2.477 1.00 15.48 1516 ALA A C 1
ATOM 735 O O . ALA A 1 94 ? -24.434 3.514 -1.728 1.00 15.35 1516 ALA A O 1
ATOM 737 N N . LYS A 1 95 ? -23.387 4.021 -3.649 1.00 14.15 1517 LYS A N 1
ATOM 738 C CA . LYS A 1 95 ? -23.339 2.626 -4.090 1.00 14.41 1517 LYS A CA 1
ATOM 739 C C . LYS A 1 95 ? -22.481 1.780 -3.138 1.00 18.40 1517 LYS A C 1
ATOM 740 O O . LYS A 1 95 ? -22.859 0.665 -2.757 1.00 15.10 1517 LYS A O 1
ATOM 746 N N . ALA A 1 96 ? -21.333 2.325 -2.745 1.00 16.35 1518 ALA A N 1
ATOM 747 C CA . ALA A 1 96 ? -20.456 1.653 -1.796 1.00 11.31 1518 ALA A CA 1
ATOM 748 C C . ALA A 1 96 ? -21.138 1.554 -0.427 1.00 16.23 1518 ALA A C 1
ATOM 749 O O . ALA A 1 96 ? -21.131 0.494 0.214 1.00 17.10 1518 ALA A O 1
ATOM 751 N N . GLY A 1 97 ? -21.746 2.655 0.007 1.00 15.42 1519 GLY A N 1
ATOM 752 C CA . GLY A 1 97 ? -22.461 2.689 1.272 1.00 14.31 1519 GLY A CA 1
ATOM 753 C C . GLY A 1 97 ? -23.601 1.680 1.352 1.00 18.27 1519 GLY A C 1
ATOM 754 O O . GLY A 1 97 ? -23.861 1.106 2.406 1.00 17.46 1519 GLY A O 1
ATOM 755 N N . THR A 1 98 ? -24.295 1.477 0.237 1.00 13.80 1520 THR A N 1
ATOM 756 C CA . THR A 1 98 ? -25.397 0.511 0.191 1.00 15.76 1520 THR A CA 1
ATOM 757 C C . THR A 1 98 ? -24.889 -0.913 0.415 1.00 16.17 1520 THR A C 1
ATOM 758 O O . THR A 1 98 ? -25.479 -1.679 1.178 1.00 16.43 1520 THR A O 1
ATOM 762 N N . ARG A 1 99 ? -23.790 -1.267 -0.247 1.00 14.41 1521 ARG A N 1
ATOM 763 C CA . ARG A 1 99 ? -23.196 -2.589 -0.052 1.00 14.16 1521 ARG A CA 1
ATOM 764 C C . ARG A 1 99 ? -22.608 -2.758 1.347 1.00 17.69 1521 ARG A C 1
ATOM 765 O O . ARG A 1 99 ? -22.787 -3.808 1.978 1.00 15.01 1521 ARG A O 1
ATOM 773 N N . LEU A 1 100 ? -21.913 -1.733 1.836 1.00 13.53 1522 LEU A N 1
ATOM 774 C CA . LEU A 1 100 ? -21.279 -1.824 3.150 1.00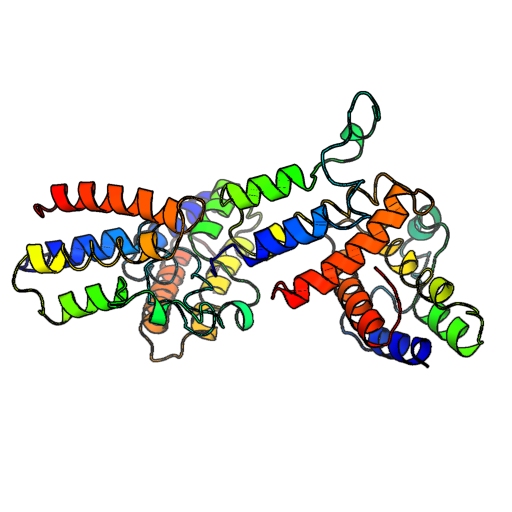 14.07 1522 LEU A CA 1
ATOM 775 C C . LEU A 1 100 ? -22.336 -1.929 4.245 1.00 15.92 1522 LEU A C 1
ATOM 776 O O . LEU A 1 100 ? -22.135 -2.614 5.238 1.00 13.94 1522 LEU A O 1
ATOM 781 N N . GLN A 1 101 ? -23.464 -1.253 4.046 1.00 14.06 1523 GLN A N 1
ATOM 782 C CA . GLN A 1 101 ? -24.548 -1.263 5.030 1.00 12.13 1523 GLN A CA 1
ATOM 783 C C . GLN A 1 101 ? -25.146 -2.667 5.143 1.00 15.73 1523 GLN A C 1
ATOM 784 O O . GLN A 1 101 ? -25.440 -3.134 6.246 1.00 15.84 1523 GLN A O 1
ATOM 790 N N . ALA A 1 102 ? -25.308 -3.343 4.006 1.00 13.78 1524 ALA A N 1
ATOM 791 C CA . ALA A 1 102 ? -25.736 -4.750 4.018 1.00 12.93 1524 ALA A CA 1
ATOM 792 C C . ALA A 1 102 ? -24.731 -5.642 4.763 1.00 15.03 1524 ALA A C 1
ATOM 793 O O . ALA A 1 102 ? -25.105 -6.482 5.587 1.00 16.81 1524 ALA A O 1
ATOM 795 N N . PHE A 1 103 ? -23.451 -5.443 4.464 1.00 15.60 1525 PHE A N 1
ATOM 796 C CA . PHE A 1 103 ? -22.380 -6.184 5.112 1.00 13.13 1525 PHE A CA 1
ATOM 797 C C . PHE A 1 103 ? -22.439 -5.956 6.621 1.00 14.95 1525 PHE A C 1
ATOM 798 O O . PHE A 1 103 ? -22.293 -6.892 7.406 1.00 17.67 1525 PHE A O 1
ATOM 806 N N . PHE A 1 104 ? -22.663 -4.704 7.013 1.00 17.23 1526 PHE A N 1
ATOM 807 C CA . PHE A 1 104 ? -22.815 -4.333 8.425 1.00 13.24 1526 PHE A CA 1
ATOM 808 C C . PHE A 1 104 ? -23.948 -5.099 9.114 1.00 17.82 1526 PHE A C 1
ATOM 809 O O . PHE A 1 104 ? -23.756 -5.668 10.192 1.00 16.93 1526 PHE A O 1
ATOM 817 N N . HIS A 1 105 ? -25.111 -5.146 8.478 1.00 16.78 1527 HIS A N 1
ATOM 818 C CA . HIS A 1 105 ? -26.243 -5.863 9.062 1.00 16.33 1527 HIS A CA 1
ATOM 819 C C . HIS A 1 105 ? -25.954 -7.341 9.243 1.00 16.26 1527 HIS A C 1
ATOM 820 O O . HIS A 1 105 ? -26.276 -7.928 10.288 1.00 18.60 1527 HIS A O 1
ATOM 827 N N . ILE A 1 106 ? -25.362 -7.936 8.218 1.00 14.98 1528 ILE A N 1
ATOM 828 C CA . ILE A 1 106 ? -25.054 -9.359 8.203 1.00 15.77 1528 ILE A CA 1
ATOM 829 C C . ILE A 1 106 ? -23.985 -9.722 9.229 1.00 17.53 1528 ILE A C 1
ATOM 830 O O . ILE A 1 106 ? -24.142 -10.685 9.983 1.00 21.70 1528 ILE A O 1
ATOM 835 N N . GLN A 1 107 ? -22.908 -8.943 9.270 1.00 16.57 1529 GLN A N 1
ATOM 836 C CA . GLN A 1 107 ? -21.809 -9.223 10.196 1.00 17.66 1529 GLN A CA 1
ATOM 837 C C . GLN A 1 107 ? -22.192 -8.924 11.634 1.00 22.93 1529 GLN A C 1
ATOM 838 O O . GLN A 1 107 ? -21.795 -9.648 12.548 1.00 21.91 1529 GLN A O 1
ATOM 844 N N . ALA A 1 108 ? -22.970 -7.864 11.837 1.00 16.42 1530 ALA A N 1
ATOM 845 C CA . ALA A 1 108 ? -23.417 -7.518 13.183 1.00 22.65 1530 ALA A CA 1
ATOM 846 C C . ALA A 1 108 ? -24.239 -8.654 13.782 1.00 25.86 1530 ALA A C 1
ATOM 847 O O . ALA A 1 108 ? -24.050 -9.033 14.943 1.00 23.37 1530 ALA A O 1
ATOM 849 N N . GLN A 1 109 ? -25.138 -9.201 12.969 1.00 25.75 1531 GLN A N 1
ATOM 850 C CA . GLN A 1 109 ? -25.957 -10.347 13.346 1.00 26.55 1531 GLN A CA 1
ATOM 851 C C . GLN A 1 109 ? -25.081 -11.506 13.804 1.00 28.73 1531 GLN A C 1
ATOM 852 O O . GLN A 1 109 ? -25.311 -12.080 14.868 1.00 30.22 1531 GLN A O 1
ATOM 858 N N . LYS A 1 110 ? -24.065 -11.828 13.011 1.00 23.43 1532 LYS A N 1
ATOM 859 C CA . LYS A 1 110 ? -23.164 -12.930 13.332 1.00 24.50 1532 LYS A CA 1
ATOM 860 C C . LYS A 1 110 ? -22.431 -12.708 14.655 1.00 33.62 1532 LYS A C 1
ATOM 861 O O . LYS A 1 110 ? -22.092 -13.664 15.348 1.00 32.11 1532 LYS A O 1
ATOM 867 N N . LEU A 1 111 ? -22.197 -11.446 15.000 1.00 28.00 1533 LEU A N 1
ATOM 868 C CA . LEU A 1 111 ? -21.479 -11.108 16.230 1.00 28.70 1533 LEU A CA 1
ATOM 869 C C . LEU A 1 111 ? -22.405 -10.948 17.436 1.00 30.51 1533 LEU A C 1
ATOM 870 O O . LEU A 1 111 ? -21.949 -10.644 18.540 1.00 34.02 1533 LEU A O 1
ATOM 875 N N . GLY A 1 112 ? -23.701 -11.145 17.221 1.00 31.38 1534 GLY A N 1
ATOM 876 C CA . GLY A 1 112 ? -24.675 -11.064 18.295 1.00 37.01 1534 GLY A CA 1
ATOM 877 C C . GLY A 1 112 ? -25.171 -9.655 18.566 1.00 43.98 1534 GLY A C 1
ATOM 878 O O . GLY A 1 112 ? -25.723 -9.380 19.629 1.00 43.10 1534 GLY A O 1
ATOM 879 N N . LEU A 1 113 ? -24.971 -8.761 17.603 1.00 34.58 1535 LEU A N 1
ATOM 880 C CA . LEU A 1 113 ? -25.390 -7.372 17.749 1.00 26.42 1535 LEU A CA 1
ATOM 881 C C . LEU A 1 113 ? -26.658 -7.112 16.939 1.00 44.98 1535 LEU A C 1
ATOM 882 O O . LEU A 1 113 ? -26.657 -7.234 15.709 1.00 46.49 1535 LEU A O 1
ATOM 887 N N . HIS A 1 114 ? -27.732 -6.748 17.630 1.00 52.21 1536 HIS A N 1
ATOM 888 C CA . HIS A 1 114 ? -29.019 -6.525 16.985 1.00 59.20 1536 HIS A CA 1
ATOM 889 C C . HIS A 1 114 ? -29.524 -5.107 17.230 1.00 61.34 1536 HIS A C 1
ATOM 890 O O . HIS A 1 114 ? -29.626 -4.305 16.301 1.00 63.91 1536 HIS A O 1
ATOM 897 N N . GLY B 1 9 ? -22.898 19.912 -4.821 1.00 54.82 1431 GLY B N 1
ATOM 898 C CA . GLY B 1 9 ? -22.491 18.600 -4.349 1.00 50.78 1431 GLY B CA 1
ATOM 899 C C . GLY B 1 9 ? -21.132 18.195 -4.893 1.00 42.53 1431 GLY B C 1
ATOM 900 O O . GLY B 1 9 ? -20.890 18.271 -6.098 1.00 46.90 1431 GLY B O 1
ATOM 901 N N . VAL B 1 10 ? -20.238 17.775 -4.001 1.00 26.18 1432 VAL B N 1
ATOM 902 C CA . VAL B 1 10 ? -18.910 17.323 -4.404 1.00 26.79 1432 VAL B CA 1
ATOM 903 C C . VAL B 1 10 ? -18.690 15.869 -3.989 1.00 26.32 1432 VAL B C 1
ATOM 904 O O . VAL B 1 10 ? -18.838 15.516 -2.812 1.00 22.78 1432 VAL B O 1
ATOM 908 N N . HIS B 1 11 ? -18.340 15.034 -4.964 1.00 19.34 1433 HIS B N 1
ATOM 909 C CA . HIS B 1 11 ? -18.200 13.601 -4.753 1.00 22.94 1433 HIS B CA 1
ATOM 910 C C . HIS B 1 11 ? -16.900 13.090 -5.380 1.00 22.47 1433 HIS B C 1
ATOM 911 O O . HIS B 1 11 ? -16.265 13.790 -6.169 1.00 17.97 1433 HIS B O 1
ATOM 918 N N . GLU B 1 12 ? -16.501 11.876 -5.011 1.00 16.87 1434 GLU B N 1
ATOM 919 C CA . GLU B 1 12 ? -15.184 11.357 -5.389 1.00 19.46 1434 GLU B CA 1
ATOM 920 C C . GLU B 1 12 ? -14.966 11.423 -6.897 1.00 19.17 1434 GLU B C 1
ATOM 921 O O . GLU B 1 12 ? -13.876 11.771 -7.358 1.00 18.79 1434 GLU B O 1
ATOM 927 N N . LEU B 1 13 ? -16.011 11.127 -7.661 1.00 17.10 1435 LEU B N 1
ATOM 928 C CA . LEU B 1 13 ? -15.872 11.048 -9.112 1.00 19.78 1435 LEU B CA 1
ATOM 929 C C . LEU B 1 13 ? -16.373 12.286 -9.853 1.00 18.04 1435 LEU B C 1
ATOM 930 O O . LEU B 1 13 ? -16.481 12.262 -11.072 1.00 16.96 1435 LEU B O 1
ATOM 935 N N . SER B 1 14 ? -16.633 13.368 -9.124 1.00 19.47 1436 SER B N 1
ATOM 936 C CA . SER B 1 14 ? -17.236 14.558 -9.712 1.00 17.57 1436 SER B CA 1
ATOM 937 C C . SER B 1 14 ? -16.370 15.139 -10.819 1.00 16.33 1436 SER B C 1
ATOM 938 O O . SER B 1 14 ? -16.883 15.525 -11.865 1.00 19.17 1436 SER B O 1
ATOM 941 N N . ALA B 1 15 ? -15.064 15.206 -10.569 1.00 16.75 1437 ALA B N 1
ATOM 942 C CA . ALA B 1 15 ? -14.124 15.749 -11.549 1.00 16.99 1437 ALA B CA 1
ATOM 943 C C . ALA B 1 15 ? -14.124 14.947 -12.843 1.00 23.07 1437 ALA B C 1
ATOM 944 O O . ALA B 1 15 ? -14.129 15.526 -13.936 1.00 19.18 1437 ALA B O 1
ATOM 946 N N . PHE B 1 16 ? -14.115 13.620 -12.723 1.00 14.76 1438 PHE B N 1
ATOM 947 C CA . PHE B 1 16 ? -14.154 12.754 -13.899 1.00 17.91 1438 PHE B CA 1
ATOM 948 C C . PHE B 1 16 ? -15.451 12.971 -14.676 1.00 19.14 1438 PHE B C 1
ATOM 949 O O . PHE B 1 16 ? -15.441 13.044 -15.909 1.00 17.08 1438 PHE B O 1
ATOM 957 N N . GLU B 1 17 ? -16.576 13.052 -13.968 1.00 17.53 1439 GLU B N 1
ATOM 958 C CA . GLU B 1 17 ? -17.846 13.224 -14.667 1.00 17.98 1439 GLU B CA 1
ATOM 959 C C . GLU B 1 17 ? -17.949 14.587 -15.354 1.00 21.29 1439 GLU B C 1
ATOM 960 O O . GLU B 1 17 ? -18.404 14.675 -16.496 1.00 20.25 1439 GLU B O 1
ATOM 966 N N . GLN B 1 18 ? -17.489 15.638 -14.681 1.00 21.72 1440 GLN B N 1
ATOM 967 C CA . GLN B 1 18 ? -17.514 16.975 -15.263 1.00 15.94 1440 GLN B CA 1
ATOM 968 C C . GLN B 1 18 ? -16.666 17.075 -16.534 1.00 19.01 1440 GLN B C 1
ATOM 969 O O . GLN B 1 18 ? -17.067 17.723 -17.503 1.00 20.32 1440 GLN B O 1
ATOM 975 N N . LEU B 1 19 ? -15.495 16.447 -16.526 1.00 17.59 1441 LEU B N 1
ATOM 976 C CA . LEU B 1 19 ? -14.630 16.481 -17.699 1.00 15.89 1441 LEU B CA 1
ATOM 977 C C . LEU B 1 19 ? -15.298 15.778 -18.868 1.00 17.43 1441 LEU B C 1
ATOM 978 O O . LEU B 1 19 ? -15.287 16.292 -19.987 1.00 18.30 1441 LEU B O 1
ATOM 983 N N . VAL B 1 20 ? -15.916 14.625 -18.612 1.00 17.44 1442 VAL B N 1
ATOM 984 C CA . VAL B 1 20 ? -16.602 13.912 -19.692 1.00 16.68 1442 VAL B CA 1
ATOM 985 C C . VAL B 1 20 ? -17.726 14.775 -20.277 1.00 14.63 1442 VAL B C 1
ATOM 986 O O . VAL B 1 20 ? -17.864 14.901 -21.508 1.00 20.06 1442 VAL B O 1
ATOM 990 N N . VAL B 1 21 ? -18.529 15.371 -19.396 1.00 16.29 1443 VAL B N 1
ATOM 991 C CA . VAL B 1 21 ? -19.617 16.253 -19.818 1.00 16.54 1443 VAL B CA 1
ATOM 992 C C . VAL B 1 21 ? -19.105 17.423 -20.659 1.00 19.61 1443 VAL B C 1
ATOM 993 O O . VAL B 1 21 ? -19.666 17.739 -21.716 1.00 15.87 1443 VAL B O 1
ATOM 997 N N . GLU B 1 22 ? -18.017 18.038 -20.205 1.00 19.10 1444 GLU B N 1
ATOM 998 C CA . GLU B 1 22 ? -17.422 19.163 -20.913 1.00 20.22 1444 GLU B CA 1
ATOM 999 C C . GLU B 1 22 ? -16.921 18.756 -22.293 1.00 17.55 1444 GLU B C 1
ATOM 1000 O O . GLU B 1 22 ? -17.115 19.483 -23.261 1.00 17.82 1444 GLU B O 1
ATOM 1006 N N . LEU B 1 23 ? -16.300 17.587 -22.392 1.00 16.45 1445 LEU B N 1
ATOM 1007 C CA . LEU B 1 23 ? -15.830 17.108 -23.700 1.00 14.38 1445 LEU B CA 1
ATOM 1008 C C . LEU B 1 23 ? -17.008 16.797 -24.626 1.00 19.33 1445 LEU B C 1
ATOM 1009 O O . LEU B 1 23 ? -16.991 17.192 -25.783 1.00 16.79 1445 LEU B O 1
ATOM 1014 N N . VAL B 1 24 ? -18.037 16.111 -24.125 1.00 15.19 1446 VAL B N 1
ATOM 1015 C CA . VAL B 1 24 ? -19.209 15.805 -24.960 1.00 16.95 1446 VAL B CA 1
ATOM 1016 C C . VAL B 1 24 ? -19.875 17.067 -25.521 1.00 21.00 1446 VAL B C 1
ATOM 1017 O O . VAL B 1 24 ? -20.250 17.127 -26.706 1.00 15.70 1446 VAL B O 1
ATOM 1021 N N . ARG B 1 25 ? -19.973 18.103 -24.692 1.00 18.53 1447 ARG B N 1
ATOM 1022 C CA . ARG B 1 25 ? -20.661 19.332 -25.093 1.00 19.50 1447 ARG B CA 1
ATOM 1023 C C . ARG B 1 25 ? -19.875 20.237 -26.048 1.00 17.36 1447 ARG B C 1
ATOM 1024 O O . ARG B 1 25 ? -20.441 21.151 -26.654 1.00 16.65 1447 ARG B O 1
ATOM 1032 N N . HIS B 1 26 ? -18.579 19.982 -26.170 1.00 16.06 1448 HIS B N 1
ATOM 1033 C CA . HIS B 1 26 ? -17.707 20.772 -27.043 1.00 11.90 1448 HIS B CA 1
ATOM 1034 C C . HIS B 1 26 ? -18.022 20.443 -28.497 1.00 15.96 1448 HIS B C 1
ATOM 1035 O O . HIS B 1 26 ? -18.316 19.296 -28.818 1.00 17.05 1448 HIS B O 1
ATOM 1042 N N . ASP B 1 27 ? -17.953 21.449 -29.366 1.00 15.17 1449 ASP B N 1
ATOM 1043 C CA . ASP B 1 27 ? -18.285 21.269 -30.777 1.00 18.13 1449 ASP B CA 1
ATOM 1044 C C . ASP B 1 27 ? -17.410 20.250 -31.496 1.00 14.75 1449 ASP B C 1
ATOM 1045 O O . ASP B 1 27 ? -17.851 19.608 -32.443 1.00 17.56 1449 ASP B O 1
ATOM 1050 N N . ASP B 1 28 ? -16.178 20.081 -31.030 1.00 13.49 1450 ASP B N 1
ATOM 1051 C CA . ASP B 1 28 ? -15.241 19.208 -31.709 1.00 13.24 1450 ASP B CA 1
ATOM 1052 C C . ASP B 1 28 ? -15.224 17.793 -31.144 1.00 15.64 1450 ASP B C 1
ATOM 1053 O O . ASP B 1 28 ? -14.301 17.041 -31.432 1.00 14.69 1450 ASP B O 1
ATOM 1058 N N . SER B 1 29 ? -16.222 17.424 -30.339 1.00 13.51 1451 SER B N 1
ATOM 1059 C CA . SER B 1 29 ? -16.272 16.059 -29.821 1.00 11.50 1451 SER B CA 1
ATOM 1060 C C . SER B 1 29 ? -16.898 15.065 -30.804 1.00 14.58 1451 SER B C 1
ATOM 1061 O O . SER B 1 29 ? -16.877 13.858 -30.572 1.00 15.18 1451 SER B O 1
ATOM 1064 N N . TRP B 1 30 ? -17.433 15.563 -31.908 1.00 15.44 1452 TRP B N 1
ATOM 1065 C CA . TRP B 1 30 ? -18.145 14.665 -32.829 1.00 13.52 1452 TRP B CA 1
ATOM 1066 C C . TRP B 1 30 ? -17.359 13.430 -33.325 1.00 14.72 1452 TRP B C 1
ATOM 1067 O O . TRP B 1 30 ? -17.960 12.377 -33.517 1.00 13.13 1452 TRP B O 1
ATOM 1078 N N . PRO B 1 31 ? -16.021 13.526 -33.496 1.00 13.45 1453 PRO B N 1
ATOM 1079 C CA . PRO B 1 31 ? -15.355 12.282 -33.907 1.00 13.87 1453 PRO B CA 1
ATOM 1080 C C . PRO B 1 31 ? -15.238 11.235 -32.795 1.00 13.19 1453 PRO B C 1
ATOM 1081 O O . PRO B 1 31 ? -14.674 10.175 -33.058 1.00 17.10 1453 PRO B O 1
ATOM 1085 N N . PHE B 1 32 ? -15.780 11.505 -31.603 1.00 14.99 1454 PHE B N 1
ATOM 1086 C CA . PHE B 1 32 ? -15.476 10.697 -30.415 1.00 13.93 1454 PHE B CA 1
ATOM 1087 C C . PHE B 1 32 ? -16.663 10.183 -29.600 1.00 13.58 1454 PHE B C 1
ATOM 1088 O O . PHE B 1 32 ? -16.472 9.507 -28.570 1.00 14.49 1454 PHE B O 1
ATOM 1096 N N . LEU B 1 33 ? -17.878 10.525 -30.012 1.00 14.11 1455 LEU B N 1
ATOM 1097 C CA . LEU B 1 33 ? -19.039 10.245 -29.161 1.00 14.77 1455 LEU B CA 1
ATOM 1098 C C . LEU B 1 33 ? -19.289 8.754 -28.975 1.00 16.28 1455 LEU B C 1
ATOM 1099 O O . LEU B 1 33 ? -19.590 8.307 -27.872 1.00 16.90 1455 LEU B O 1
ATOM 1104 N N . LYS B 1 34 ? -19.157 7.991 -30.054 1.00 15.58 1456 LYS B N 1
ATOM 1105 C CA . LYS B 1 34 ? -19.333 6.543 -30.032 1.00 15.23 1456 LYS B CA 1
ATOM 1106 C C . LYS B 1 34 ? -18.305 5.911 -30.958 1.00 18.65 1456 LYS B C 1
ATOM 1107 O O . LYS B 1 34 ? -17.645 6.614 -31.727 1.00 18.67 1456 LYS B O 1
ATOM 1113 N N . LEU B 1 35 ? -18.172 4.591 -30.904 1.00 20.62 1457 LEU B N 1
ATOM 1114 C CA . LEU B 1 35 ? -17.259 3.900 -31.814 1.00 19.83 1457 LEU B CA 1
ATOM 1115 C C . LEU B 1 35 ? -17.743 4.045 -33.260 1.00 19.90 1457 LEU B C 1
ATOM 1116 O O . LEU B 1 35 ? -18.948 4.140 -33.511 1.00 18.77 1457 LEU B O 1
ATOM 1121 N N . VAL B 1 36 ? -16.805 4.066 -34.202 1.00 18.13 1458 VAL B N 1
ATOM 1122 C CA . VAL B 1 36 ? -17.161 4.115 -35.618 1.00 16.95 1458 VAL B CA 1
ATOM 1123 C C . VAL B 1 36 ? -17.757 2.787 -36.057 1.00 22.07 1458 VAL B C 1
ATOM 1124 O O . VAL B 1 36 ? -17.449 1.740 -35.492 1.00 21.45 1458 VAL B O 1
ATOM 1128 N N . SER B 1 37 ? -18.608 2.839 -37.076 1.00 19.43 1459 SER B N 1
ATOM 1129 C CA . SER B 1 37 ? -19.283 1.648 -37.574 1.00 22.12 1459 SER B CA 1
ATOM 1130 C C . SER B 1 37 ? -18.355 0.824 -38.455 1.00 21.86 1459 SER B C 1
ATOM 1131 O O . SER B 1 37 ? -17.699 1.365 -39.345 1.00 24.86 1459 SER B O 1
ATOM 1134 N N . LYS B 1 38 ? -18.297 -0.482 -38.211 1.00 31.82 1460 LYS B N 1
ATOM 1135 C CA . LYS B 1 38 ? -17.447 -1.353 -39.017 1.00 33.08 1460 LYS B CA 1
ATOM 1136 C C . LYS B 1 38 ? -17.978 -1.456 -40.444 1.00 30.16 1460 LYS B C 1
ATOM 1137 O O . LYS B 1 38 ? -17.228 -1.714 -41.383 1.00 38.30 1460 LYS B O 1
ATOM 1143 N N . ILE B 1 39 ? -19.280 -1.244 -40.597 1.00 28.03 1461 ILE B N 1
ATOM 1144 C CA . ILE B 1 39 ? -19.897 -1.195 -41.918 1.00 34.49 1461 ILE B CA 1
ATOM 1145 C C . ILE B 1 39 ? -19.337 -0.019 -42.716 1.00 31.47 1461 ILE B C 1
ATOM 1146 O O . ILE B 1 39 ? -18.964 -0.166 -43.881 1.00 38.81 1461 ILE B O 1
ATOM 1151 N N . GLN B 1 40 ? -19.267 1.145 -42.079 1.00 26.03 1462 GLN B N 1
ATOM 1152 C CA . GLN B 1 40 ? -18.746 2.352 -42.724 1.00 30.70 1462 GLN B CA 1
ATOM 1153 C C . GLN B 1 40 ? -17.234 2.331 -42.901 1.00 32.40 1462 GLN B C 1
ATOM 1154 O O . GLN B 1 40 ? -16.710 2.806 -43.912 1.00 27.90 1462 GLN B O 1
ATOM 1160 N N . VAL B 1 41 ? -16.527 1.801 -41.905 1.00 26.39 1463 VAL B N 1
ATOM 1161 C CA . VAL B 1 41 ? -15.071 1.789 -41.949 1.00 28.27 1463 VAL B CA 1
ATOM 1162 C C . VAL B 1 41 ? -14.527 0.376 -41.748 1.00 34.40 1463 VAL B C 1
ATOM 1163 O O . VAL B 1 41 ? -14.102 0.018 -40.650 1.00 30.68 1463 VAL B O 1
ATOM 1167 N N . PRO B 1 42 ? -14.524 -0.423 -42.825 1.00 44.40 1464 PRO B N 1
ATOM 1168 C CA . PRO B 1 42 ? -14.236 -1.861 -42.769 1.00 44.54 1464 PRO B CA 1
ATOM 1169 C C . PRO B 1 42 ? -12.859 -2.202 -42.206 1.00 39.77 1464 PRO B C 1
ATOM 1170 O O . PRO B 1 42 ? -12.699 -3.275 -41.628 1.00 45.07 1464 PRO B O 1
ATOM 1174 N N . ASP B 1 43 ? -11.888 -1.310 -42.357 1.00 32.04 1465 ASP B N 1
ATOM 1175 C CA . ASP B 1 43 ? -10.523 -1.628 -41.951 1.00 27.17 1465 ASP B CA 1
ATOM 1176 C C . ASP B 1 43 ? -10.143 -1.080 -40.574 1.00 32.57 1465 ASP B C 1
ATOM 1177 O O . ASP B 1 43 ? -9.090 -1.422 -40.037 1.00 28.37 1465 ASP B O 1
ATOM 1182 N N . TYR B 1 44 ? -11.004 -0.243 -40.006 1.00 26.01 1466 TYR B N 1
ATOM 1183 C CA . TYR B 1 44 ? -10.710 0.414 -38.732 1.00 22.53 1466 TYR B CA 1
ATOM 1184 C C . TYR B 1 44 ? -10.342 -0.563 -37.623 1.00 26.51 1466 TYR B C 1
ATOM 1185 O O . TYR B 1 44 ? -9.389 -0.335 -36.874 1.00 24.85 1466 TYR B O 1
ATOM 1194 N N . TYR B 1 45 ? -11.106 -1.642 -37.512 1.00 26.49 1467 TYR B N 1
ATOM 1195 C CA . TYR B 1 45 ? -10.901 -2.585 -36.417 1.00 27.44 1467 TYR B CA 1
ATOM 1196 C C . TYR B 1 45 ? -9.762 -3.567 -36.689 1.00 36.88 1467 TYR B C 1
ATOM 1197 O O . TYR B 1 45 ? -9.407 -4.376 -35.833 1.00 34.07 1467 TYR B O 1
ATOM 1206 N N . ASP B 1 46 ? -9.172 -3.467 -37.878 1.00 29.06 1468 ASP B N 1
ATOM 1207 C CA . ASP B 1 46 ? -7.936 -4.182 -38.171 1.00 30.07 1468 ASP B CA 1
ATOM 1208 C C . ASP B 1 46 ? -6.729 -3.333 -37.783 1.00 34.09 1468 ASP B C 1
ATOM 1209 O O . ASP B 1 46 ? -5.655 -3.856 -37.489 1.00 43.17 1468 ASP B O 1
ATOM 1214 N N . ILE B 1 47 ? -6.911 -2.018 -37.787 1.00 31.10 1469 ILE B N 1
ATOM 1215 C CA . ILE B 1 47 ? -5.821 -1.085 -37.529 1.00 27.99 1469 ILE B CA 1
ATOM 1216 C C . ILE B 1 47 ? -5.743 -0.705 -36.055 1.00 28.70 1469 ILE B C 1
ATOM 1217 O O . ILE B 1 47 ? -4.680 -0.789 -35.433 1.00 27.80 1469 ILE B O 1
ATOM 1222 N N . ILE B 1 48 ? -6.881 -0.292 -35.506 1.00 26.43 1470 ILE B N 1
ATOM 1223 C CA . ILE B 1 48 ? -6.971 0.153 -34.117 1.00 25.32 1470 ILE B CA 1
ATOM 1224 C C . ILE B 1 48 ? -7.194 -1.041 -33.187 1.00 26.43 1470 ILE B C 1
ATOM 1225 O O . ILE B 1 48 ? -8.263 -1.655 -33.196 1.00 29.07 1470 ILE B O 1
ATOM 1230 N N . LYS B 1 49 ? -6.179 -1.365 -32.390 1.00 29.51 1471 LYS B N 1
ATOM 1231 C CA . LYS B 1 49 ? -6.214 -2.558 -31.548 1.00 29.21 1471 LYS B CA 1
ATOM 1232 C C . LYS B 1 49 ? -7.113 -2.394 -30.322 1.00 31.52 1471 LYS B C 1
ATOM 1233 O O . LYS B 1 49 ? -7.753 -3.351 -29.872 1.00 31.85 1471 LYS B O 1
ATOM 1239 N N . LYS B 1 50 ? -7.157 -1.182 -29.780 1.00 23.09 1472 LYS B N 1
ATOM 1240 C CA . LYS B 1 50 ? -7.947 -0.922 -28.578 1.00 24.23 1472 LYS B CA 1
ATOM 1241 C C . LYS B 1 50 ? -8.909 0.251 -28.739 1.00 19.50 1472 LYS B C 1
ATOM 1242 O O . LYS B 1 50 ? -8.667 1.337 -28.187 1.00 19.89 1472 LYS B O 1
ATOM 1248 N N . PRO B 1 51 ? -10.007 0.036 -29.487 1.00 24.39 1473 PRO B N 1
ATOM 1249 C CA . PRO B 1 51 ? -10.995 1.087 -29.743 1.00 22.85 1473 PRO B CA 1
ATOM 1250 C C . PRO B 1 51 ? -11.641 1.576 -28.455 1.00 23.06 1473 PRO B C 1
ATOM 1251 O O . PRO B 1 51 ? -11.888 0.784 -27.529 1.00 22.74 1473 PRO B O 1
ATOM 1255 N N . ILE B 1 52 ? -11.891 2.879 -28.391 1.00 19.01 1474 ILE B N 1
ATOM 1256 C CA . ILE B 1 52 ? -12.553 3.482 -27.235 1.00 17.98 1474 ILE B CA 1
ATOM 1257 C C . ILE B 1 52 ? -13.219 4.780 -27.691 1.00 23.58 1474 ILE B C 1
ATOM 1258 O O . ILE B 1 52 ? -12.843 5.346 -28.714 1.00 18.25 1474 ILE B O 1
ATOM 1263 N N . ALA B 1 53 ? -14.231 5.225 -26.963 1.00 14.66 1475 ALA B N 1
ATOM 1264 C CA . ALA B 1 53 ? -14.924 6.465 -27.285 1.00 16.06 1475 ALA B CA 1
ATOM 1265 C C . ALA B 1 53 ? -15.515 7.042 -26.005 1.00 17.45 1475 ALA B C 1
ATOM 1266 O O . ALA B 1 53 ? -15.452 6.408 -24.945 1.00 16.12 1475 ALA B O 1
ATOM 1268 N N . LEU B 1 54 ? -16.089 8.239 -26.106 1.00 14.32 1476 LEU B N 1
ATOM 1269 C CA . LEU B 1 54 ? -16.600 8.943 -24.929 1.00 15.79 1476 LEU B CA 1
ATOM 1270 C C . LEU B 1 54 ? -17.769 8.221 -24.252 1.00 18.37 1476 LEU B C 1
ATOM 1271 O O . LEU B 1 54 ? -17.912 8.301 -23.027 1.00 16.15 1476 LEU B O 1
ATOM 1276 N N . ASN B 1 55 ? -18.611 7.535 -25.023 1.00 13.04 1477 ASN B N 1
ATOM 1277 C CA . ASN B 1 55 ? -19.703 6.772 -24.404 1.00 13.42 1477 ASN B CA 1
ATOM 1278 C C . ASN B 1 55 ? -19.182 5.651 -23.483 1.00 18.63 1477 ASN B C 1
ATOM 1279 O O . ASN B 1 55 ? -19.680 5.459 -22.363 1.00 17.01 1477 ASN B O 1
ATOM 1284 N N . ILE B 1 56 ? -18.161 4.943 -23.952 1.00 14.62 1478 ILE B N 1
ATOM 1285 C CA . ILE B 1 56 ? -17.515 3.885 -23.185 1.00 15.85 1478 ILE B CA 1
ATOM 1286 C C . ILE B 1 56 ? -16.856 4.446 -21.927 1.00 21.28 1478 ILE B C 1
ATOM 1287 O O . ILE B 1 56 ? -16.998 3.886 -20.831 1.00 20.47 1478 ILE B O 1
ATOM 1292 N N . ILE B 1 57 ? -16.143 5.557 -22.086 1.00 13.05 1479 ILE B N 1
ATOM 1293 C CA . ILE B 1 57 ? -15.475 6.204 -20.956 1.00 15.26 1479 ILE B CA 1
ATOM 1294 C C . ILE B 1 57 ? -16.497 6.683 -19.925 1.00 16.02 1479 ILE B C 1
ATOM 1295 O O . ILE B 1 57 ? -16.326 6.461 -18.720 1.00 17.73 1479 ILE B O 1
ATOM 1300 N N . ARG B 1 58 ? -17.569 7.316 -20.390 1.00 16.51 1480 ARG B N 1
ATOM 1301 C CA . ARG B 1 58 ? -18.626 7.745 -19.471 1.00 16.82 1480 ARG B CA 1
ATOM 1302 C C . ARG B 1 58 ? -19.174 6.571 -18.651 1.00 21.46 1480 ARG B C 1
ATOM 1303 O O . ARG B 1 58 ? -19.409 6.690 -17.446 1.00 17.94 1480 ARG B O 1
ATOM 1311 N N . GLU B 1 59 ? -19.390 5.438 -19.307 1.00 16.11 1481 GLU B N 1
ATOM 1312 C CA . GLU B 1 59 ? -19.919 4.278 -18.605 1.00 21.72 1481 GLU B CA 1
ATOM 1313 C C . GLU B 1 59 ? -18.911 3.680 -17.625 1.00 20.61 1481 GLU B C 1
ATOM 1314 O O . GLU B 1 59 ? -19.298 3.180 -16.564 1.00 20.58 1481 GLU B O 1
ATOM 1320 N N . LYS B 1 60 ? -17.626 3.742 -17.958 1.00 15.40 1482 LYS B N 1
ATOM 1321 C CA . LYS B 1 60 ? -16.613 3.282 -17.001 1.00 18.40 1482 LYS B CA 1
ATOM 1322 C C . LYS B 1 60 ? -16.596 4.162 -15.746 1.00 22.05 1482 LYS B C 1
ATOM 1323 O O . LYS B 1 60 ? -16.384 3.674 -14.619 1.00 17.51 1482 LYS B O 1
ATOM 1329 N N . VAL B 1 61 ? -16.825 5.459 -15.922 1.00 17.22 1483 VAL B N 1
ATOM 1330 C CA . VAL B 1 61 ? -16.930 6.337 -14.759 1.00 18.15 1483 VAL B CA 1
ATOM 1331 C C . VAL B 1 61 ? -18.171 5.943 -13.949 1.00 23.22 1483 VAL B C 1
ATOM 1332 O O . VAL B 1 61 ? -18.095 5.743 -12.726 1.00 24.78 1483 VAL B O 1
ATOM 1336 N N . ASN B 1 62 ? -19.300 5.808 -14.643 1.00 18.10 1484 ASN B N 1
ATOM 1337 C CA . ASN B 1 62 ? -20.565 5.431 -14.005 1.00 20.11 1484 ASN B CA 1
ATOM 1338 C C . ASN B 1 62 ? -20.474 4.125 -13.236 1.00 26.55 1484 ASN B C 1
ATOM 1339 O O . ASN B 1 62 ? -21.068 3.984 -12.165 1.00 24.86 1484 ASN B O 1
ATOM 1344 N N . LYS B 1 63 ? -19.726 3.170 -13.777 1.00 23.57 1485 LYS B N 1
ATOM 1345 C CA . LYS B 1 63 ? -19.612 1.860 -13.149 1.0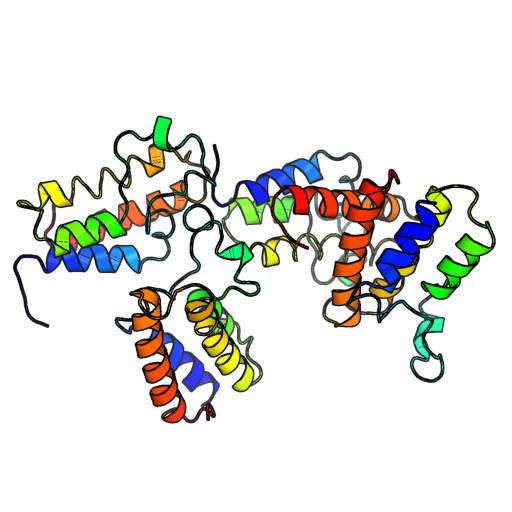0 27.93 1485 LYS B CA 1
ATOM 1346 C C . LYS B 1 63 ? -18.474 1.762 -12.138 1.00 22.33 1485 LYS B C 1
ATOM 1347 O O . LYS B 1 63 ? -18.142 0.667 -11.688 1.00 27.26 1485 LYS B O 1
ATOM 1353 N N . CYS B 1 64 ? -17.885 2.907 -11.787 1.00 22.68 1486 CYS B N 1
ATOM 1354 C CA . CYS B 1 64 ? -16.791 2.982 -10.811 1.00 20.60 1486 CYS B CA 1
ATOM 1355 C C . CYS B 1 64 ? -15.605 2.076 -11.141 1.00 23.16 1486 CYS B C 1
ATOM 1356 O O . CYS B 1 64 ? -15.067 1.393 -10.264 1.00 22.06 1486 CYS B O 1
ATOM 1359 N N . GLU B 1 65 ? -15.183 2.095 -12.406 1.00 21.70 1487 GLU B N 1
ATOM 1360 C CA . GLU B 1 65 ? -14.114 1.216 -12.876 1.00 22.87 1487 GLU B CA 1
ATOM 1361 C C . GLU B 1 65 ? -12.705 1.828 -12.828 1.00 25.57 1487 GLU B C 1
ATOM 1362 O O . GLU B 1 65 ? -11.721 1.138 -13.082 1.00 31.76 1487 GLU B O 1
ATOM 1368 N N . TYR B 1 66 ? -12.605 3.116 -12.528 1.00 18.40 1488 TYR B N 1
ATOM 1369 C CA . TYR B 1 66 ? -11.294 3.766 -12.492 1.00 17.46 1488 TYR B CA 1
ATOM 1370 C C . TYR B 1 66 ? -10.839 3.871 -11.048 1.00 23.81 1488 TYR B C 1
ATOM 1371 O O . TYR B 1 66 ? -11.565 4.409 -10.211 1.00 26.12 1488 TYR B O 1
ATOM 1380 N N . LYS B 1 67 ? -9.652 3.345 -10.755 1.00 19.41 1489 LYS B N 1
ATOM 1381 C CA . LYS B 1 67 ? -9.121 3.405 -9.399 1.00 22.81 1489 LYS B CA 1
ATOM 1382 C C . LYS B 1 67 ? -8.380 4.710 -9.196 1.00 28.22 1489 LYS B C 1
ATOM 1383 O O . LYS B 1 67 ? -8.322 5.240 -8.083 1.00 22.74 1489 LYS B O 1
ATOM 1389 N N . LEU B 1 68 ? -7.802 5.213 -10.285 1.00 20.51 1490 LEU B N 1
ATOM 1390 C CA . LEU B 1 68 ? -6.929 6.375 -10.236 1.00 21.31 1490 LEU B CA 1
ATOM 1391 C C . LEU B 1 68 ? -7.200 7.317 -11.387 1.00 25.22 1490 LEU B C 1
ATOM 1392 O O . LEU B 1 68 ? -7.582 6.885 -12.478 1.00 21.64 1490 LEU B O 1
ATOM 1397 N N . ALA B 1 69 ? -6.997 8.604 -11.138 1.00 27.83 1491 ALA B N 1
ATOM 1398 C CA . ALA B 1 69 ? -7.161 9.615 -12.172 1.00 30.29 1491 ALA B CA 1
ATOM 1399 C C . ALA B 1 69 ? -6.328 9.282 -13.407 1.00 26.71 1491 ALA B C 1
ATOM 1400 O O . ALA B 1 69 ? -6.765 9.513 -14.535 1.00 23.68 1491 ALA B O 1
ATOM 1402 N N . SER B 1 70 ? -5.145 8.711 -13.188 1.00 27.03 1492 SER B N 1
ATOM 1403 C CA . SER B 1 70 ? -4.232 8.379 -14.280 1.00 24.56 1492 SER B CA 1
ATOM 1404 C C . SER B 1 70 ? -4.785 7.320 -15.240 1.00 26.34 1492 SER B C 1
ATOM 1405 O O . SER B 1 70 ? -4.423 7.294 -16.418 1.00 21.19 1492 SER B O 1
ATOM 1408 N N . GLU B 1 71 ? -5.663 6.455 -14.745 1.00 23.16 1493 GLU B N 1
ATOM 1409 C CA . GLU B 1 71 ? -6.269 5.432 -15.592 1.00 20.29 1493 GLU B CA 1
ATOM 1410 C C . GLU B 1 71 ? -7.333 6.063 -16.494 1.00 17.52 1493 GLU B C 1
ATOM 1411 O O . GLU B 1 71 ? -7.507 5.665 -17.653 1.00 17.33 1493 GLU B O 1
ATOM 1417 N N . PHE B 1 72 ? -8.038 7.045 -15.938 1.00 15.85 1494 PHE B N 1
ATOM 1418 C CA . PHE B 1 72 ? -9.074 7.799 -16.640 1.00 16.78 1494 PHE B CA 1
ATOM 1419 C C . PHE B 1 72 ? -8.419 8.664 -17.712 1.00 18.53 1494 PHE B C 1
ATOM 1420 O O . PHE B 1 72 ? -8.850 8.678 -18.868 1.00 18.04 1494 PHE B O 1
ATOM 1428 N N . ILE B 1 73 ? -7.374 9.382 -17.317 1.00 17.51 1495 ILE B N 1
ATOM 1429 C CA . ILE B 1 73 ? -6.574 10.150 -18.267 1.00 16.93 1495 ILE B CA 1
ATOM 1430 C C . ILE B 1 73 ? -5.999 9.269 -19.373 1.00 21.62 1495 ILE B C 1
ATOM 1431 O O . ILE B 1 73 ? -6.008 9.661 -20.539 1.00 20.39 1495 ILE B O 1
ATOM 1436 N N . ASP B 1 74 ? -5.515 8.079 -19.038 1.00 17.48 1496 ASP B N 1
ATOM 1437 C CA A ASP B 1 74 ? -4.930 7.219 -20.064 0.61 21.98 1496 ASP B CA 1
ATOM 1438 C CA B ASP B 1 74 ? -4.935 7.192 -20.048 0.39 21.97 1496 ASP B CA 1
ATOM 1439 C C . ASP B 1 74 ? -5.971 6.740 -21.072 1.00 24.81 1496 ASP B C 1
ATOM 1440 O O . ASP B 1 74 ? -5.652 6.513 -22.239 1.00 21.88 1496 ASP B O 1
ATOM 1449 N N . ASP B 1 75 ? -7.214 6.593 -20.628 1.00 15.82 1497 ASP B N 1
ATOM 1450 C CA . ASP B 1 75 ? -8.275 6.190 -21.548 1.00 18.18 1497 ASP B CA 1
ATOM 1451 C C . ASP B 1 75 ? -8.607 7.310 -22.528 1.00 21.14 1497 ASP B C 1
ATOM 1452 O O . ASP B 1 75 ? -8.838 7.059 -23.712 1.00 16.33 1497 ASP B O 1
ATOM 1457 N N . ILE B 1 76 ? -8.619 8.542 -22.038 1.00 14.82 1498 ILE B N 1
ATOM 1458 C CA . ILE B 1 76 ? -8.854 9.699 -22.900 1.00 16.06 1498 ILE B CA 1
ATOM 1459 C C . ILE B 1 76 ? -7.692 9.878 -23.885 1.00 18.80 1498 ILE B C 1
ATOM 1460 O O . ILE B 1 76 ? -7.898 10.191 -25.066 1.00 17.00 1498 ILE B O 1
ATOM 1465 N N . GLU B 1 77 ? -6.469 9.662 -23.408 1.00 16.03 1499 GLU B N 1
ATOM 1466 C CA A GLU B 1 77 ? -5.310 9.766 -24.289 0.77 15.28 1499 GLU B CA 1
ATOM 1467 C CA B GLU B 1 77 ? -5.281 9.731 -24.259 0.23 15.48 1499 GLU B CA 1
ATOM 1468 C C . GLU B 1 77 ? -5.332 8.665 -25.347 1.00 16.88 1499 GLU B C 1
ATOM 1469 O O . GLU B 1 77 ? -4.925 8.898 -26.490 1.00 17.13 1499 GLU B O 1
ATOM 1480 N N . LEU B 1 78 ? -5.814 7.481 -24.974 1.00 16.59 1500 LEU B N 1
ATOM 1481 C CA . LEU B 1 78 ? -5.955 6.380 -25.923 1.00 17.57 1500 LEU B CA 1
ATOM 1482 C C . LEU B 1 78 ? -6.957 6.753 -27.011 1.00 15.99 1500 LEU B C 1
ATOM 1483 O O . LEU B 1 78 ? -6.749 6.445 -28.184 1.00 15.84 1500 LEU B O 1
ATOM 1488 N N . MET B 1 79 ? -8.036 7.417 -26.611 1.00 14.41 1501 MET B N 1
ATOM 1489 C CA . MET B 1 79 ? -9.065 7.870 -27.557 1.00 15.08 1501 MET B CA 1
ATOM 1490 C C . MET B 1 79 ? -8.489 8.820 -28.614 1.00 14.44 1501 MET B C 1
ATOM 1491 O O . MET B 1 79 ? -8.789 8.697 -29.811 1.00 17.83 1501 MET B O 1
ATOM 1496 N N . PHE B 1 80 ? -7.679 9.779 -28.170 1.00 13.34 1502 PHE B N 1
ATOM 1497 C CA . PHE B 1 80 ? -7.030 10.704 -29.105 1.00 13.08 1502 PHE B CA 1
ATOM 1498 C C . PHE B 1 80 ? -5.997 9.995 -29.973 1.00 17.89 1502 PHE B C 1
ATOM 1499 O O . PHE B 1 80 ? -5.923 10.237 -31.181 1.00 18.45 1502 PHE B O 1
ATOM 1507 N N . SER B 1 81 ? -5.215 9.107 -29.370 1.00 14.79 1503 SER B N 1
ATOM 1508 C CA A SER B 1 81 ? -4.191 8.370 -30.109 0.65 15.59 1503 SER B CA 1
ATOM 1509 C CA B SER B 1 81 ? -4.190 8.382 -30.114 0.35 15.64 1503 SER B CA 1
ATOM 1510 C C . SER B 1 81 ? -4.777 7.559 -31.263 1.00 18.69 1503 SER B C 1
ATOM 1511 O O . SER B 1 81 ? -4.223 7.543 -32.370 1.00 17.67 1503 SER B O 1
ATOM 1516 N N . ASN B 1 82 ? -5.899 6.882 -31.002 1.00 18.77 1504 ASN B N 1
ATOM 1517 C CA . ASN B 1 82 ? -6.575 6.088 -32.029 1.00 14.29 1504 ASN B CA 1
ATOM 1518 C C . ASN B 1 82 ? -7.067 6.967 -33.170 1.00 18.51 1504 ASN B C 1
ATOM 1519 O O . ASN B 1 82 ? -6.994 6.582 -34.334 1.00 16.20 1504 ASN B O 1
ATOM 1524 N N . CYS B 1 83 ? -7.581 8.145 -32.827 1.00 17.59 1505 CYS B N 1
ATOM 1525 C CA . CYS B 1 83 ? -8.094 9.068 -33.828 1.00 21.39 1505 CYS B CA 1
ATOM 1526 C C . CYS B 1 83 ? -6.962 9.511 -34.745 1.00 17.04 1505 CYS B C 1
ATOM 1527 O O . CYS B 1 83 ? -7.078 9.436 -35.957 1.00 17.07 1505 CYS B O 1
ATOM 1530 N N . PHE B 1 84 ? -5.857 9.958 -34.163 1.00 15.06 1506 PHE B N 1
ATOM 1531 C CA . PHE B 1 84 ? -4.744 10.437 -34.989 1.00 18.79 1506 PHE B CA 1
ATOM 1532 C C . PHE B 1 84 ? -4.062 9.311 -35.760 1.00 19.66 1506 PHE B C 1
ATOM 1533 O O . PHE B 1 84 ? -3.448 9.542 -36.804 1.00 19.10 1506 PHE B O 1
ATOM 1541 N N . GLU B 1 85 ? -4.189 8.084 -35.275 1.00 16.36 1507 GLU B N 1
ATOM 1542 C CA A GLU B 1 85 ? -3.602 6.953 -35.976 0.73 21.51 1507 GLU B CA 1
ATOM 1543 C CA B GLU B 1 85 ? -3.610 6.938 -35.965 0.27 21.50 1507 GLU B CA 1
ATOM 1544 C C . GLU B 1 85 ? -4.378 6.628 -37.244 1.00 22.36 1507 GLU B C 1
ATOM 1545 O O . GLU B 1 85 ? -3.782 6.372 -38.296 1.00 21.32 1507 GLU B O 1
ATOM 1556 N N . TYR B 1 86 ? -5.707 6.659 -37.153 1.00 18.89 1508 TYR B N 1
ATOM 1557 C CA . TYR B 1 86 ? -6.539 6.336 -38.298 1.00 17.98 1508 TYR B CA 1
ATOM 1558 C C . TYR B 1 86 ? -6.760 7.517 -39.251 1.00 19.18 1508 TYR B C 1
ATOM 1559 O O . TYR B 1 86 ? -6.860 7.322 -40.465 1.00 20.41 1508 TYR B O 1
ATOM 1568 N N . ASN B 1 87 ? -6.846 8.728 -38.706 1.00 17.25 1509 ASN B N 1
ATOM 1569 C CA . ASN B 1 87 ? -7.201 9.909 -39.497 1.00 17.16 1509 ASN B CA 1
ATOM 1570 C C . ASN B 1 87 ? -6.029 10.869 -39.695 1.00 18.19 1509 ASN B C 1
ATOM 1571 O O . ASN B 1 87 ? -5.557 11.476 -38.730 1.00 18.66 1509 ASN B O 1
ATOM 1576 N N . PRO B 1 88 ? -5.551 11.013 -40.948 1.00 15.77 1510 PRO B N 1
ATOM 1577 C CA . PRO B 1 88 ? -4.421 11.898 -41.262 1.00 24.49 1510 PRO B CA 1
ATOM 1578 C C . PRO B 1 88 ? -4.669 13.359 -40.891 1.00 21.34 1510 PRO B C 1
ATOM 1579 O O . PRO B 1 88 ? -5.814 13.771 -40.729 1.00 15.45 1510 PRO B O 1
ATOM 1583 N N . ARG B 1 89 ? -3.585 14.127 -40.784 1.00 17.44 1511 ARG B N 1
ATOM 1584 C CA . ARG B 1 89 ? -3.649 15.503 -40.285 1.00 18.01 1511 ARG B CA 1
ATOM 1585 C C . ARG B 1 89 ? -4.601 16.403 -41.067 1.00 18.31 1511 ARG B C 1
ATOM 1586 O O . ARG B 1 89 ? -5.179 17.336 -40.503 1.00 18.42 1511 ARG B O 1
ATOM 1594 N N . ASN B 1 90 ? -4.770 16.131 -42.359 1.00 18.24 1512 ASN B N 1
ATOM 1595 C CA . ASN B 1 90 ? -5.653 16.952 -43.177 1.00 21.76 1512 ASN B CA 1
ATOM 1596 C C . ASN B 1 90 ? -7.135 16.592 -43.126 1.00 20.39 1512 ASN B C 1
ATOM 1597 O O . ASN B 1 90 ? -7.932 17.188 -43.853 1.00 20.67 1512 ASN B O 1
ATOM 1602 N N . THR B 1 91 ? -7.520 15.631 -42.287 1.00 18.74 1513 THR B N 1
ATOM 1603 C CA . THR B 1 91 ? -8.937 15.265 -42.177 1.00 14.93 1513 THR B CA 1
ATOM 1604 C C . THR B 1 91 ? -9.669 16.130 -41.161 1.00 18.02 1513 THR B C 1
ATOM 1605 O O . THR B 1 91 ? -9.063 16.649 -40.235 1.00 16.42 1513 THR B O 1
ATOM 1609 N N . SER B 1 92 ? -10.980 16.283 -41.336 1.00 15.32 1514 SER B N 1
ATOM 1610 C CA . SER B 1 92 ? -11.764 17.063 -40.384 1.00 15.99 1514 SER B CA 1
ATOM 1611 C C . SER B 1 92 ? -11.725 16.431 -38.993 1.00 15.40 1514 SER B C 1
ATOM 1612 O O . SER B 1 92 ? -11.671 17.143 -37.994 1.00 16.34 1514 SER B O 1
ATOM 1615 N N . GLU B 1 93 ? -11.725 15.100 -38.936 1.00 16.54 1515 GLU B N 1
ATOM 1616 C CA . GLU B 1 93 ? -11.581 14.386 -37.658 1.00 19.08 1515 GLU B CA 1
ATOM 1617 C C . GLU B 1 93 ? -10.313 14.808 -36.907 1.00 16.37 1515 GLU B C 1
ATOM 1618 O O . GLU B 1 93 ? -10.350 15.112 -35.709 1.00 15.84 1515 GLU B O 1
ATOM 1624 N N . ALA B 1 94 ? -9.188 14.833 -37.612 1.00 14.77 1516 ALA B N 1
ATOM 1625 C CA . ALA B 1 94 ? -7.916 15.123 -36.949 1.00 14.03 1516 ALA B CA 1
ATOM 1626 C C . ALA B 1 94 ? -7.862 16.586 -36.522 1.00 16.53 1516 ALA B C 1
ATOM 1627 O O . ALA B 1 94 ? -7.341 16.906 -35.461 1.00 15.67 1516 ALA B O 1
ATOM 1629 N N . LYS B 1 95 ? -8.406 17.472 -37.351 1.00 14.15 1517 LYS B N 1
ATOM 1630 C CA . LYS B 1 95 ? -8.461 18.894 -37.014 1.00 14.78 1517 LYS B CA 1
ATOM 1631 C C . LYS B 1 95 ? -9.327 19.161 -35.781 1.00 17.79 1517 LYS B C 1
ATOM 1632 O O . LYS B 1 95 ? -8.938 19.943 -34.901 1.00 16.07 1517 LYS B O 1
ATOM 1638 N N . ALA B 1 96 ? -10.486 18.502 -35.713 1.00 14.05 1518 ALA B N 1
ATOM 1639 C CA . ALA B 1 96 ? -11.342 18.570 -34.523 1.00 10.71 1518 ALA B CA 1
ATOM 1640 C C . ALA B 1 96 ? -10.631 17.962 -33.322 1.00 15.09 1518 ALA B C 1
ATOM 1641 O O . ALA B 1 96 ? -10.635 18.538 -32.223 1.00 16.91 1518 ALA B O 1
ATOM 1643 N N . GLY B 1 97 ? -10.030 16.793 -33.527 1.00 14.42 1519 GLY B N 1
ATOM 1644 C CA . GLY B 1 97 ? -9.304 16.113 -32.460 1.00 14.82 1519 GLY B CA 1
ATOM 1645 C C . GLY B 1 97 ? -8.189 16.959 -31.867 1.00 17.58 1519 GLY B C 1
ATOM 1646 O O . GLY B 1 97 ? -7.928 16.922 -30.655 1.00 17.86 1519 GLY B O 1
ATOM 1647 N N . THR B 1 98 ? -7.518 17.720 -32.729 1.00 12.18 1520 THR B N 1
ATOM 1648 C CA . THR B 1 98 ? -6.411 18.575 -32.291 1.00 14.46 1520 THR B CA 1
ATOM 1649 C C . THR B 1 98 ? -6.916 19.676 -31.363 1.00 14.76 1520 THR B C 1
ATOM 1650 O O . THR B 1 98 ? -6.328 19.928 -30.313 1.00 15.63 1520 THR B O 1
ATOM 1654 N N . ARG B 1 99 ? -8.014 20.321 -31.743 1.00 14.98 1521 ARG B N 1
ATOM 1655 C CA . ARG B 1 99 ? -8.598 21.354 -30.896 1.00 14.86 1521 ARG B CA 1
ATOM 1656 C C . ARG B 1 99 ? -9.174 20.777 -29.597 1.00 17.01 1521 ARG B C 1
ATOM 1657 O O . ARG B 1 99 ? -9.022 21.373 -28.528 1.00 14.41 1521 ARG B O 1
ATOM 1665 N N . LEU B 1 100 ? -9.832 19.621 -29.685 1.00 13.78 1522 LEU B N 1
ATOM 1666 C CA . LEU B 1 100 ? -10.478 19.047 -28.505 1.00 10.91 1522 LEU B CA 1
ATOM 1667 C C . LEU B 1 100 ? -9.423 18.565 -27.526 1.00 13.06 1522 LEU B C 1
ATOM 1668 O O . LEU B 1 100 ? -9.604 18.632 -26.307 1.00 14.68 1522 LEU B O 1
ATOM 1673 N N . GLN B 1 101 ? -8.306 18.092 -28.068 1.00 13.69 1523 GLN B N 1
ATOM 1674 C CA . GLN B 1 101 ? -7.214 17.610 -27.229 1.00 13.27 1523 GLN B CA 1
ATOM 1675 C C . GLN B 1 101 ? -6.630 18.771 -26.418 1.00 17.45 1523 GLN B C 1
ATOM 1676 O O . GLN B 1 101 ? -6.312 18.611 -25.242 1.00 16.20 1523 GLN B O 1
ATOM 1682 N N . ALA B 1 102 ? -6.486 19.936 -27.049 1.00 13.83 1524 ALA B N 1
ATOM 1683 C CA . ALA B 1 102 ? -6.053 21.141 -26.326 1.00 13.69 1524 ALA B CA 1
ATOM 1684 C C . ALA B 1 102 ? -7.042 21.517 -25.219 1.00 16.08 1524 ALA B C 1
ATOM 1685 O O . ALA B 1 102 ? -6.659 21.805 -24.079 1.00 16.30 1524 ALA B O 1
ATOM 1687 N N . PHE B 1 103 ? -8.324 21.502 -25.560 1.00 14.37 1525 PHE B N 1
ATOM 1688 C CA . PHE B 1 103 ? -9.383 21.803 -24.606 1.00 16.31 1525 PHE B CA 1
ATOM 1689 C C . PHE B 1 103 ? -9.345 20.826 -23.434 1.00 18.94 1525 PHE B C 1
ATOM 1690 O O . PHE B 1 103 ? -9.460 21.232 -22.273 1.00 16.90 1525 PHE B O 1
ATOM 1698 N N . PHE B 1 104 ? -9.160 19.544 -23.741 1.00 17.76 1526 PHE B N 1
ATOM 1699 C CA . PHE B 1 104 ? -8.975 18.505 -22.716 1.00 15.85 1526 PHE B CA 1
ATOM 1700 C C . PHE B 1 104 ? -7.828 18.813 -21.738 1.00 18.88 1526 PHE B C 1
ATOM 1701 O O . PHE B 1 104 ? -8.004 18.719 -20.519 1.00 18.38 1526 PHE B O 1
ATOM 1709 N N . HIS B 1 105 ? -6.665 19.185 -22.260 1.00 15.35 1527 HIS B N 1
ATOM 1710 C CA . HIS B 1 105 ? -5.526 19.490 -21.393 1.00 19.32 1527 HIS B CA 1
ATOM 1711 C C . HIS B 1 105 ? -5.812 20.664 -20.469 1.00 18.98 1527 HIS B C 1
ATOM 1712 O O . HIS B 1 105 ? -5.466 20.634 -19.281 1.00 19.15 1527 HIS B O 1
ATOM 1719 N N . ILE B 1 106 ? -6.448 21.693 -21.016 1.00 16.01 1528 ILE B N 1
ATOM 1720 C CA . ILE B 1 106 ? -6.701 22.924 -20.281 1.00 19.11 1528 ILE B CA 1
ATOM 1721 C C . ILE B 1 106 ? -7.762 22.700 -19.213 1.00 22.52 1528 ILE B C 1
ATOM 1722 O O . ILE B 1 106 ? -7.590 23.091 -18.052 1.00 20.81 1528 ILE B O 1
ATOM 1727 N N . GLN B 1 107 ? -8.845 22.039 -19.606 1.00 22.30 1529 GLN B N 1
ATOM 1728 C CA . GLN B 1 107 ? -9.953 21.770 -18.696 1.00 21.70 1529 GLN B CA 1
ATOM 1729 C C . GLN B 1 107 ? -9.606 20.728 -17.643 1.00 21.77 1529 GLN B C 1
ATOM 1730 O O . GLN B 1 107 ? -10.041 20.843 -16.494 1.00 25.48 1529 GLN B O 1
ATOM 1736 N N . ALA B 1 108 ? -8.814 19.725 -18.017 1.00 17.73 1530 ALA B N 1
ATOM 1737 C CA . ALA B 1 108 ? -8.368 18.724 -17.046 1.00 22.35 1530 ALA B CA 1
ATOM 1738 C C . ALA B 1 108 ? -7.570 19.349 -15.907 1.00 28.86 1530 ALA B C 1
ATOM 1739 O O . ALA B 1 108 ? -7.760 19.001 -14.736 1.00 25.24 1530 ALA B O 1
ATOM 1741 N N . GLN B 1 109 ? -6.675 20.259 -16.247 1.00 20.64 1531 GLN B N 1
ATOM 1742 C CA . GLN B 1 109 ? -5.891 20.891 -15.225 1.00 22.54 1531 GLN B CA 1
ATOM 1743 C C . GLN B 1 109 ? -6.752 21.736 -14.305 1.00 29.27 1531 GLN B C 1
ATOM 1744 O O . GLN B 1 109 ? -6.561 21.760 -13.136 1.00 36.93 1531 GLN B O 1
ATOM 1750 N N . LYS B 1 110 ? -7.702 22.449 -14.840 1.00 24.15 1532 LYS B N 1
ATOM 1751 C CA . LYS B 1 110 ? -8.610 23.247 -14.022 1.00 24.91 1532 LYS B CA 1
ATOM 1752 C C . LYS B 1 110 ? -9.377 22.379 -13.029 1.00 34.38 1532 LYS B C 1
ATOM 1753 O O . LYS B 1 110 ? -9.761 22.838 -11.957 1.00 37.26 1532 LYS B O 1
ATOM 1759 N N . LEU B 1 111 ? -9.590 21.119 -13.395 1.00 32.01 1533 LEU B N 1
ATOM 1760 C CA . LEU B 1 111 ? -10.367 20.191 -12.578 1.00 28.34 1533 LEU B CA 1
ATOM 1761 C C . LEU B 1 111 ? -9.512 19.429 -11.569 1.00 32.92 1533 LEU B C 1
ATOM 1762 O O . LEU B 1 111 ? -10.022 18.573 -10.839 1.00 35.52 1533 LEU B O 1
ATOM 1767 N N . GLY B 1 112 ? -8.220 19.733 -11.534 1.00 30.56 1534 GLY B N 1
ATOM 1768 C CA . GLY B 1 112 ? -7.301 19.059 -10.636 1.00 35.29 1534 GLY B CA 1
ATOM 1769 C C . GLY B 1 112 ? -6.832 17.721 -11.174 1.00 42.38 1534 GLY B C 1
ATOM 1770 O O . GLY B 1 112 ? -6.387 16.855 -10.420 1.00 41.73 1534 GLY B O 1
ATOM 1771 N N . LEU B 1 113 ? -6.942 17.548 -12.487 1.00 31.37 1535 LEU B N 1
ATOM 1772 C CA . LEU B 1 113 ? -6.457 16.342 -13.140 1.00 28.08 1535 LEU B CA 1
ATOM 1773 C C . LEU B 1 113 ? -5.193 16.697 -13.904 1.00 44.72 1535 LEU B C 1
ATOM 1774 O O . LEU B 1 113 ? -5.251 17.365 -14.938 1.00 44.69 1535 LEU B O 1
ATOM 1779 N N . HIS B 1 114 ? -4.050 16.259 -13.390 1.00 45.57 1536 HIS B N 1
ATOM 1780 C CA . HIS B 1 114 ? -2.772 16.676 -13.947 1.00 43.13 1536 HIS B CA 1
ATOM 1781 C C . HIS B 1 114 ? -2.233 15.730 -15.010 1.00 50.41 1536 HIS B C 1
ATOM 1782 O O . HIS B 1 114 ? -2.009 14.545 -14.764 1.00 57.70 1536 HIS B O 1
ATOM 1789 N N . VAL B 1 115 ? -2.029 16.283 -16.199 1.00 46.74 1537 VAL B N 1
ATOM 1790 C CA . VAL B 1 115 ? -1.605 15.515 -17.355 1.00 41.02 1537 VAL B CA 1
ATOM 1791 C C . VAL B 1 115 ? -0.117 15.719 -17.628 1.00 52.52 1537 VAL B C 1
ATOM 1792 O O . VAL B 1 115 ? 0.727 15.315 -16.824 1.00 45.00 1537 VAL B O 1
ATOM 1796 N N . HIS C 1 11 ? 8.457 -20.805 -8.876 1.00 61.67 1433 HIS C N 1
ATOM 1797 C CA . HIS C 1 11 ? 8.323 -20.426 -7.473 1.00 60.28 1433 HIS C CA 1
ATOM 1798 C C . HIS C 1 11 ? 8.008 -18.939 -7.325 1.00 53.20 1433 HIS C C 1
ATOM 1799 O O . HIS C 1 11 ? 7.203 -18.552 -6.479 1.00 53.48 1433 HIS C O 1
ATOM 1806 N N . GLU C 1 12 ? 8.648 -18.112 -8.149 1.00 49.07 1434 GLU C N 1
ATOM 1807 C CA . GLU C 1 12 ? 8.469 -16.663 -8.080 1.00 48.32 1434 GLU C CA 1
ATOM 1808 C C . GLU C 1 12 ? 6.999 -16.260 -8.118 1.00 45.61 1434 GLU C C 1
ATOM 1809 O O . GLU C 1 12 ? 6.546 -15.467 -7.294 1.00 42.41 1434 GLU C O 1
ATOM 1815 N N . LEU C 1 13 ? 6.257 -16.809 -9.077 1.00 38.65 1435 LEU C N 1
ATOM 1816 C CA . LEU C 1 13 ? 4.826 -16.539 -9.184 1.00 39.64 1435 LEU C CA 1
ATOM 1817 C C . LEU C 1 13 ? 4.106 -16.984 -7.913 1.00 40.37 1435 LEU C C 1
ATOM 1818 O O . LEU C 1 13 ? 3.115 -16.375 -7.504 1.00 34.68 1435 LEU C O 1
ATOM 1823 N N . SER C 1 14 ? 4.614 -18.049 -7.296 1.00 37.30 1436 SER C N 1
ATOM 1824 C CA . SER C 1 14 ? 4.035 -18.572 -6.064 1.00 40.37 1436 SER C CA 1
ATOM 1825 C C . SER C 1 14 ? 4.333 -17.628 -4.909 1.00 39.04 1436 SER C C 1
ATOM 1826 O O . SER C 1 14 ? 3.470 -17.362 -4.075 1.00 39.71 1436 SER C O 1
ATOM 1829 N N . ALA C 1 15 ? 5.562 -17.123 -4.872 1.00 38.49 1437 ALA C N 1
ATOM 1830 C CA . ALA C 1 15 ? 5.971 -16.185 -3.840 1.00 34.71 1437 ALA C CA 1
ATOM 1831 C C . ALA C 1 15 ? 5.116 -14.921 -3.868 1.00 34.84 1437 ALA C C 1
ATOM 1832 O O . ALA C 1 15 ? 4.660 -14.464 -2.820 1.00 32.34 1437 ALA C O 1
ATOM 1834 N N . PHE C 1 16 ? 4.897 -14.367 -5.063 1.00 30.82 1438 PHE C N 1
ATOM 1835 C CA . PHE C 1 16 ? 4.077 -13.162 -5.221 1.00 29.34 1438 PHE C CA 1
ATOM 1836 C C . PHE C 1 16 ? 2.725 -13.375 -4.561 1.00 31.67 1438 PHE C C 1
ATOM 1837 O O . PHE C 1 16 ? 2.273 -12.565 -3.745 1.00 26.30 1438 PHE C O 1
ATOM 1845 N N . GLU C 1 17 ? 2.087 -14.480 -4.931 1.00 32.49 1439 GLU C N 1
ATOM 1846 C CA . GLU C 1 17 ? 0.764 -14.817 -4.428 1.00 28.06 1439 GLU C CA 1
ATOM 1847 C C . GLU C 1 17 ? 0.726 -14.923 -2.904 1.00 29.23 1439 GLU C C 1
ATOM 1848 O O . GLU C 1 17 ? -0.130 -14.319 -2.263 1.00 29.31 1439 GLU C O 1
ATOM 1854 N N . GLN C 1 18 ? 1.650 -15.689 -2.330 1.00 28.57 1440 GLN C N 1
ATOM 1855 C CA . GLN C 1 18 ? 1.683 -15.885 -0.879 1.00 27.20 1440 GLN C CA 1
ATOM 1856 C C . GLN C 1 18 ? 1.926 -14.586 -0.112 1.00 28.42 1440 GLN C C 1
ATOM 1857 O O . GLN C 1 18 ? 1.313 -14.347 0.929 1.00 29.39 1440 GLN C O 1
ATOM 1863 N N . LEU C 1 19 ? 2.834 -13.760 -0.623 1.00 26.36 1441 LEU C N 1
ATOM 1864 C CA . LEU C 1 19 ? 3.189 -12.511 0.042 1.00 23.20 1441 LEU C CA 1
ATOM 1865 C C . LEU C 1 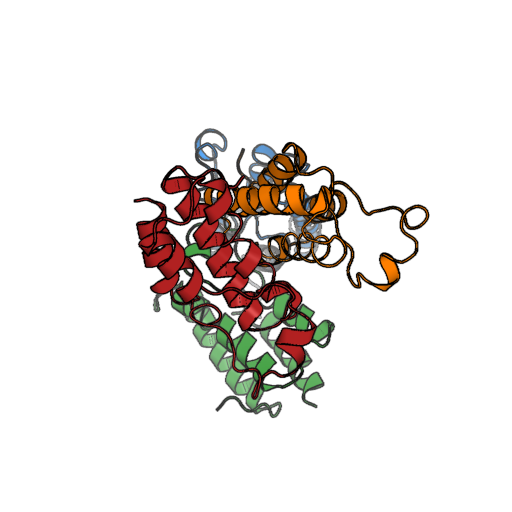19 ? 2.020 -11.539 0.092 1.00 22.58 1441 LEU C C 1
ATOM 1866 O O . LEU C 1 19 ? 1.792 -10.888 1.106 1.00 25.40 1441 LEU C O 1
ATOM 1871 N N . VAL C 1 20 ? 1.284 -11.429 -1.009 1.00 25.52 1442 VAL C N 1
ATOM 1872 C CA . VAL C 1 20 ? 0.133 -10.542 -1.034 1.00 22.59 1442 VAL C CA 1
ATOM 1873 C C . VAL C 1 20 ? -0.885 -11.013 0.004 1.00 24.20 1442 VAL C C 1
ATOM 1874 O O . VAL C 1 20 ? -1.381 -10.221 0.805 1.00 22.87 1442 VAL C O 1
ATOM 1878 N N . VAL C 1 21 ? -1.159 -12.314 0.008 1.00 24.65 1443 VAL C N 1
ATOM 1879 C CA . VAL C 1 21 ? -2.072 -12.902 0.987 1.00 26.39 1443 VAL C CA 1
ATOM 1880 C C . VAL C 1 21 ? -1.637 -12.639 2.432 1.00 27.13 1443 VAL C C 1
ATOM 1881 O O . VAL C 1 21 ? -2.452 -12.259 3.275 1.00 24.11 1443 VAL C O 1
ATOM 1885 N N . GLU C 1 22 ? -0.353 -12.842 2.717 1.00 22.25 1444 GLU C N 1
ATOM 1886 C CA . GLU C 1 22 ? 0.157 -12.618 4.071 1.00 24.61 1444 GLU C CA 1
ATOM 1887 C C . GLU C 1 22 ? 0.107 -11.149 4.485 1.00 20.96 1444 GLU C C 1
ATOM 1888 O O . GLU C 1 22 ? -0.177 -10.836 5.645 1.00 22.80 1444 GLU C O 1
ATOM 1894 N N . LEU C 1 23 ? 0.419 -10.250 3.553 1.00 20.91 1445 LEU C N 1
ATOM 1895 C CA . LEU C 1 23 ? 0.363 -8.822 3.857 1.00 20.61 1445 LEU C CA 1
ATOM 1896 C C . LEU C 1 23 ? -1.073 -8.374 4.151 1.00 20.90 1445 LEU C C 1
ATOM 1897 O O . LEU C 1 23 ? -1.324 -7.653 5.116 1.00 19.23 1445 LEU C O 1
ATOM 1902 N N . VAL C 1 24 ? -2.007 -8.801 3.309 1.00 22.31 1446 VAL C N 1
ATOM 1903 C CA . VAL C 1 24 ? -3.415 -8.445 3.494 1.00 18.49 1446 VAL C CA 1
ATOM 1904 C C . VAL C 1 24 ? -3.946 -8.914 4.854 1.00 26.61 1446 VAL C C 1
ATOM 1905 O O . VAL C 1 24 ? -4.689 -8.192 5.522 1.00 27.77 1446 VAL C O 1
ATOM 1909 N N . ARG C 1 25 ? -3.518 -10.100 5.277 1.00 23.16 1447 ARG C N 1
ATOM 1910 C CA . ARG C 1 25 ? -4.020 -10.719 6.504 1.00 27.67 1447 ARG C CA 1
ATOM 1911 C C . ARG C 1 25 ? -3.416 -10.083 7.755 1.00 30.21 1447 ARG C C 1
ATOM 1912 O O . ARG C 1 25 ? -3.997 -10.136 8.839 1.00 26.33 1447 ARG C O 1
ATOM 1920 N N . HIS C 1 26 ? -2.242 -9.481 7.591 1.00 24.81 1448 HIS C N 1
ATOM 1921 C CA . HIS C 1 26 ? -1.489 -8.901 8.694 1.00 24.51 1448 HIS C CA 1
ATOM 1922 C C . HIS C 1 26 ? -2.268 -7.779 9.387 1.00 25.21 1448 HIS C C 1
ATOM 1923 O O . HIS C 1 26 ? -2.984 -7.015 8.734 1.00 22.05 1448 HIS C O 1
ATOM 1930 N N . ASP C 1 27 ? -2.127 -7.696 10.709 1.00 26.06 1449 ASP C N 1
ATOM 1931 C CA . ASP C 1 27 ? -2.804 -6.679 11.512 1.00 26.00 1449 ASP C CA 1
ATOM 1932 C C . ASP C 1 27 ? -2.475 -5.247 11.088 1.00 28.32 1449 ASP C C 1
ATOM 1933 O O . ASP C 1 27 ? -3.299 -4.342 11.244 1.00 26.16 1449 ASP C O 1
ATOM 1938 N N . ASP C 1 28 ? -1.269 -5.041 10.564 1.00 21.17 1450 ASP C N 1
ATOM 1939 C CA . ASP C 1 28 ? -0.808 -3.698 10.212 1.00 19.35 1450 ASP C CA 1
ATOM 1940 C C . ASP C 1 28 ? -1.087 -3.317 8.750 1.00 19.57 1450 ASP C C 1
ATOM 1941 O O . ASP C 1 28 ? -0.560 -2.324 8.262 1.00 21.59 1450 ASP C O 1
ATOM 1946 N N . SER C 1 29 ? -1.919 -4.099 8.069 1.00 20.52 1451 SER C N 1
ATOM 1947 C CA . SER C 1 29 ? -2.229 -3.852 6.663 1.00 19.13 1451 SER C CA 1
ATOM 1948 C C . SER C 1 29 ? -3.260 -2.746 6.432 1.00 23.65 1451 SER C C 1
ATOM 1949 O O . SER C 1 29 ? -3.454 -2.318 5.299 1.00 18.73 1451 SER C O 1
ATOM 1952 N N . TRP C 1 30 ? -3.928 -2.288 7.491 1.00 23.34 1452 TRP C N 1
ATOM 1953 C CA . TRP C 1 30 ? -5.019 -1.313 7.328 1.00 27.10 1452 TRP C CA 1
ATOM 1954 C C . TRP C 1 30 ? -4.677 0.013 6.594 1.00 20.15 1452 TRP C C 1
ATOM 1955 O O . TRP C 1 30 ? -5.549 0.590 5.957 1.00 25.95 1452 TRP C O 1
ATOM 1966 N N . PRO C 1 31 ? -3.423 0.505 6.677 1.00 25.54 1453 PRO C N 1
ATOM 1967 C CA . PRO C 1 31 ? -3.231 1.715 5.870 1.00 22.65 1453 PRO C CA 1
ATOM 1968 C C . PRO C 1 31 ? -3.110 1.412 4.375 1.00 23.97 1453 PRO C C 1
ATOM 1969 O O . PRO C 1 31 ? -3.046 2.351 3.584 1.00 26.30 1453 PRO C O 1
ATOM 1973 N N . PHE C 1 32 ? -3.090 0.136 4.002 1.00 19.84 1454 PHE C N 1
ATOM 1974 C CA . PHE C 1 32 ? -2.581 -0.263 2.683 1.00 20.43 1454 PHE C CA 1
ATOM 1975 C C . PHE C 1 32 ? -3.545 -1.063 1.798 1.00 19.19 1454 PHE C C 1
ATOM 1976 O O . PHE C 1 32 ? -3.207 -1.418 0.672 1.00 15.35 1454 PHE C O 1
ATOM 1984 N N . LEU C 1 33 ? -4.745 -1.355 2.291 1.00 16.91 1455 LEU C N 1
ATOM 1985 C CA . LEU C 1 33 ? -5.628 -2.253 1.568 1.00 14.65 1455 LEU C CA 1
ATOM 1986 C C . LEU C 1 33 ? -6.152 -1.627 0.287 1.00 16.53 1455 LEU C C 1
ATOM 1987 O O . LEU C 1 33 ? -6.402 -2.315 -0.701 1.00 19.97 1455 LEU C O 1
ATOM 1992 N N . LYS C 1 34 ? -6.328 -0.316 0.326 1.00 18.11 1456 LYS C N 1
ATOM 1993 C CA . LYS C 1 34 ? -6.927 0.396 -0.783 1.00 13.83 1456 LYS C CA 1
ATOM 1994 C C . LYS C 1 34 ? -6.539 1.854 -0.709 1.00 14.60 1456 LYS C C 1
ATOM 1995 O O . LYS C 1 34 ? -6.108 2.337 0.332 1.00 15.27 1456 LYS C O 1
ATOM 2001 N N . LEU C 1 35 ? -6.691 2.561 -1.822 1.00 16.24 1457 LEU C N 1
ATOM 2002 C CA . LEU C 1 35 ? -6.319 3.965 -1.866 1.00 16.98 1457 LEU C CA 1
ATOM 2003 C C . LEU C 1 35 ? -7.304 4.824 -1.093 1.00 15.32 1457 LEU C C 1
ATOM 2004 O O . LEU C 1 35 ? -8.520 4.545 -1.062 1.00 15.56 1457 LEU C O 1
ATOM 2009 N N . VAL C 1 36 ? -6.775 5.883 -0.494 1.00 15.75 1458 VAL C N 1
ATOM 2010 C CA A VAL C 1 36 ? -7.591 6.808 0.286 0.84 17.81 1458 VAL C CA 1
ATOM 2011 C CA B VAL C 1 36 ? -7.550 6.828 0.289 0.16 17.72 1458 VAL C CA 1
ATOM 2012 C C . VAL C 1 36 ? -8.440 7.698 -0.609 1.00 14.93 1458 VAL C C 1
ATOM 2013 O O . VAL C 1 36 ? -8.093 7.971 -1.769 1.00 17.57 1458 VAL C O 1
ATOM 2020 N N . SER C 1 37 ? -9.570 8.129 -0.065 1.00 17.11 1459 SER C N 1
ATOM 2021 C CA . SER C 1 37 ? -10.490 9.026 -0.741 1.00 12.18 1459 SER C CA 1
ATOM 2022 C C . SER C 1 37 ? -9.930 10.438 -0.815 1.00 15.33 1459 SER C C 1
ATOM 2023 O O . SER C 1 37 ? -9.551 11.013 0.208 1.00 17.76 1459 SER C O 1
ATOM 2026 N N . LYS C 1 38 ? -9.887 11.013 -2.016 1.00 17.22 1460 LYS C N 1
ATOM 2027 C CA . LYS C 1 38 ? -9.369 12.369 -2.141 1.00 18.49 1460 LYS C CA 1
ATOM 2028 C C . LYS C 1 38 ? -10.243 13.378 -1.399 1.00 21.35 1460 LYS C C 1
ATOM 2029 O O . LYS C 1 38 ? -9.761 14.431 -0.981 1.00 22.91 1460 LYS C O 1
ATOM 2035 N N . ILE C 1 39 ? -11.522 13.044 -1.216 1.00 20.34 1461 ILE C N 1
ATOM 2036 C CA . ILE C 1 39 ? -12.452 13.911 -0.503 1.00 19.82 1461 ILE C CA 1
ATOM 2037 C C . ILE C 1 39 ? -12.055 14.051 0.973 1.00 18.15 1461 ILE C C 1
ATOM 2038 O O . ILE C 1 39 ? -12.252 15.104 1.592 1.00 22.52 1461 ILE C O 1
ATOM 2043 N N . GLN C 1 40 ? -11.465 12.997 1.527 1.00 15.51 1462 GLN C N 1
ATOM 2044 C CA . GLN C 1 40 ? -11.069 12.994 2.937 1.00 20.19 1462 GLN C CA 1
ATOM 2045 C C . GLN C 1 40 ? -9.629 13.455 3.154 1.00 21.18 1462 GLN C C 1
ATOM 2046 O O . GLN C 1 40 ? -9.293 14.028 4.199 1.00 21.22 1462 GLN C O 1
ATOM 2052 N N . VAL C 1 41 ? -8.783 13.175 2.168 1.00 17.41 1463 VAL C N 1
ATOM 2053 C CA . VAL C 1 41 ? -7.357 13.432 2.259 1.00 21.57 1463 VAL C CA 1
ATOM 2054 C C . VAL C 1 41 ? -6.931 14.163 0.982 1.00 21.87 1463 VAL C C 1
ATOM 2055 O O . VAL C 1 41 ? -6.293 13.580 0.111 1.00 20.84 1463 VAL C O 1
ATOM 2059 N N . PRO C 1 42 ? -7.298 15.449 0.870 1.00 29.54 1464 PRO C N 1
ATOM 2060 C CA . PRO C 1 42 ? -7.234 16.157 -0.414 1.00 31.93 1464 PRO C CA 1
ATOM 2061 C C . PRO C 1 42 ? -5.814 16.398 -0.905 1.00 35.21 1464 PRO C C 1
ATOM 2062 O O . PRO C 1 42 ? -5.592 16.473 -2.112 1.00 43.83 1464 PRO C O 1
ATOM 2066 N N . ASP C 1 43 ? -4.863 16.508 0.013 1.00 24.23 1465 ASP C N 1
ATOM 2067 C CA . ASP C 1 43 ? -3.497 16.813 -0.392 1.00 31.53 1465 ASP C CA 1
ATOM 2068 C C . ASP C 1 43 ? -2.677 15.559 -0.698 1.00 33.42 1465 ASP C C 1
ATOM 2069 O O . ASP C 1 43 ? -1.531 15.654 -1.155 1.00 33.40 1465 ASP C O 1
ATOM 2074 N N . TYR C 1 44 ? -3.269 14.391 -0.454 1.00 29.78 1466 TYR C N 1
ATOM 2075 C CA . TYR C 1 44 ? -2.587 13.123 -0.700 1.00 28.45 1466 TYR C CA 1
ATOM 2076 C C . TYR C 1 44 ? -2.138 13.022 -2.150 1.00 26.44 1466 TYR C C 1
ATOM 2077 O O . TYR C 1 44 ? -1.002 12.632 -2.438 1.00 21.65 1466 TYR C O 1
ATOM 2086 N N . TYR C 1 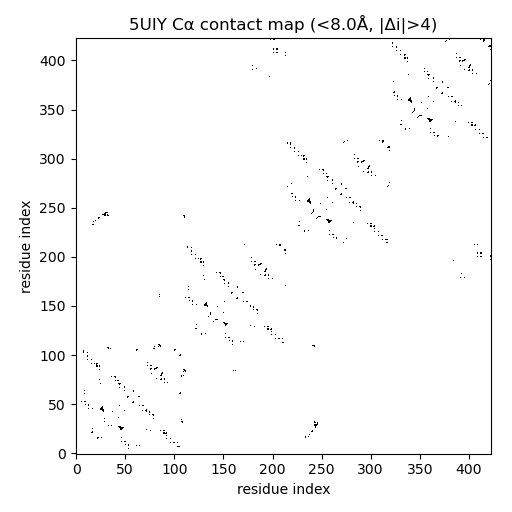45 ? -3.023 13.398 -3.064 1.00 21.33 1467 TYR C N 1
ATOM 2087 C CA . TYR C 1 45 ? -2.761 13.188 -4.479 1.00 25.52 1467 TYR C CA 1
ATOM 2088 C C . TYR C 1 45 ? -1.937 14.324 -5.095 1.00 22.14 1467 TYR C C 1
ATOM 2089 O O . TYR C 1 45 ? -1.504 14.234 -6.244 1.00 30.57 1467 TYR C O 1
ATOM 2098 N N . ASP C 1 46 ? -1.724 15.375 -4.309 1.00 27.25 1468 ASP C N 1
ATOM 2099 C CA . ASP C 1 46 ? -0.792 16.443 -4.662 1.00 34.02 1468 ASP C CA 1
ATOM 2100 C C . ASP C 1 46 ? 0.631 16.027 -4.320 1.00 33.68 1468 ASP C C 1
ATOM 2101 O O . ASP C 1 46 ? 1.578 16.367 -5.028 1.00 37.77 1468 ASP C O 1
ATOM 2106 N N . ILE C 1 47 ? 0.775 15.289 -3.224 1.00 28.68 1469 ILE C N 1
ATOM 2107 C CA . ILE C 1 47 ? 2.086 14.886 -2.726 1.00 26.37 1469 ILE C CA 1
ATOM 2108 C C . ILE C 1 47 ? 2.561 13.563 -3.322 1.00 28.09 1469 ILE C C 1
ATOM 2109 O O . ILE C 1 47 ? 3.719 13.437 -3.738 1.00 25.62 1469 ILE C O 1
ATOM 2114 N N . ILE C 1 48 ? 1.661 12.586 -3.370 1.00 19.03 1470 ILE C N 1
ATOM 2115 C CA . ILE C 1 48 ? 1.976 11.262 -3.879 1.00 16.42 1470 ILE C CA 1
ATOM 2116 C C . ILE C 1 48 ? 1.727 11.151 -5.383 1.00 20.15 1470 ILE C C 1
ATOM 2117 O O . ILE C 1 48 ? 0.579 11.149 -5.838 1.00 26.27 1470 ILE C O 1
ATOM 2122 N N . LYS C 1 49 ? 2.812 11.050 -6.147 1.00 25.06 1471 LYS C N 1
ATOM 2123 C CA . LYS C 1 49 ? 2.735 11.103 -7.604 1.00 24.79 1471 LYS C CA 1
ATOM 2124 C C . LYS C 1 49 ? 2.368 9.768 -8.245 1.00 24.12 1471 LYS C C 1
ATOM 2125 O O . LYS C 1 49 ? 1.809 9.740 -9.339 1.00 24.12 1471 LYS C O 1
ATOM 2131 N N . LYS C 1 50 ? 2.696 8.669 -7.570 1.00 18.07 1472 LYS C N 1
ATOM 2132 C CA . LYS C 1 50 ? 2.386 7.330 -8.067 1.00 15.73 1472 LYS C CA 1
ATOM 2133 C C . LYS C 1 50 ? 1.720 6.494 -6.975 1.00 17.35 1472 LYS C C 1
ATOM 2134 O O . LYS C 1 50 ? 2.368 5.652 -6.334 1.00 15.14 1472 LYS C O 1
ATOM 2140 N N . PRO C 1 51 ? 0.424 6.738 -6.745 1.00 15.55 1473 PRO C N 1
ATOM 2141 C CA . PRO C 1 51 ? -0.279 6.042 -5.660 1.00 13.03 1473 PRO C CA 1
ATOM 2142 C C . PRO C 1 51 ? -0.408 4.570 -5.989 1.00 15.95 1473 PRO C C 1
ATOM 2143 O O . PRO C 1 51 ? -0.549 4.211 -7.161 1.00 16.26 1473 PRO C O 1
ATOM 2147 N N . ILE C 1 52 ? -0.368 3.733 -4.962 1.00 17.29 1474 ILE C N 1
ATOM 2148 C CA . ILE C 1 52 ? -0.555 2.301 -5.121 1.00 14.02 1474 ILE C CA 1
ATOM 2149 C C . ILE C 1 52 ? -0.998 1.721 -3.773 1.00 15.93 1474 ILE C C 1
ATOM 2150 O O . ILE C 1 52 ? -0.798 2.342 -2.727 1.00 15.09 1474 ILE C O 1
ATOM 2155 N N . ALA C 1 53 ? -1.636 0.554 -3.812 1.00 16.25 1475 ALA C N 1
ATOM 2156 C CA . ALA C 1 53 ? -2.117 -0.121 -2.608 1.00 17.91 1475 ALA C CA 1
ATOM 2157 C C . ALA C 1 53 ? -2.184 -1.608 -2.902 1.00 16.69 1475 ALA C C 1
ATOM 2158 O O . ALA C 1 53 ? -1.986 -2.024 -4.047 1.00 15.36 1475 ALA C O 1
ATOM 2160 N N . LEU C 1 54 ? -2.463 -2.411 -1.876 1.00 16.84 1476 LEU C N 1
ATOM 2161 C CA . LEU C 1 54 ? -2.444 -3.867 -2.019 1.00 18.62 1476 LEU C CA 1
ATOM 2162 C C . LEU C 1 54 ? -3.507 -4.393 -2.977 1.00 20.75 1476 LEU C C 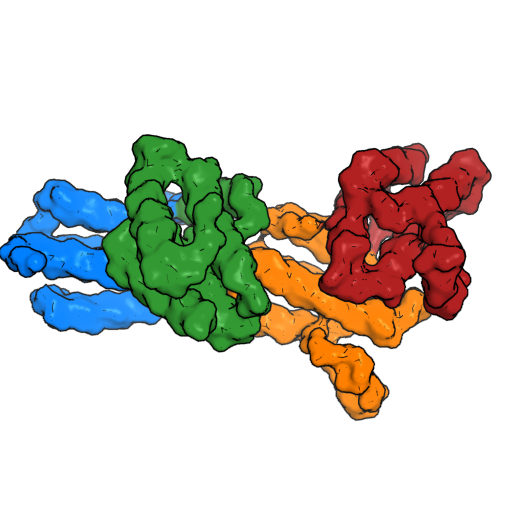1
ATOM 2163 O O . LEU C 1 54 ? -3.341 -5.460 -3.572 1.00 19.33 1476 LEU C O 1
ATOM 2168 N N . ASN C 1 55 ? -4.607 -3.662 -3.123 1.00 18.06 1477 ASN C N 1
ATOM 2169 C CA . ASN C 1 55 ? -5.635 -4.105 -4.053 1.00 17.99 1477 ASN C CA 1
ATOM 2170 C C . ASN C 1 55 ? -5.156 -4.050 -5.507 1.00 18.61 1477 ASN C C 1
ATOM 2171 O O . ASN C 1 55 ? -5.423 -4.959 -6.290 1.00 23.02 1477 ASN C O 1
ATOM 2176 N N . ILE C 1 56 ? -4.440 -2.987 -5.849 1.00 17.43 1478 ILE C N 1
ATOM 2177 C CA . ILE C 1 56 ? -3.841 -2.842 -7.176 1.00 22.22 1478 ILE C CA 1
ATOM 2178 C C . ILE C 1 56 ? -2.771 -3.905 -7.412 1.00 22.71 1478 ILE C C 1
ATOM 2179 O O . ILE C 1 56 ? -2.693 -4.508 -8.482 1.00 19.12 1478 ILE C O 1
ATOM 2184 N N . ILE C 1 57 ? -1.953 -4.149 -6.397 1.00 20.20 1479 ILE C N 1
ATOM 2185 C CA . ILE C 1 57 ? -0.885 -5.128 -6.512 1.00 17.31 1479 ILE C CA 1
ATOM 2186 C C . ILE C 1 57 ? -1.456 -6.536 -6.666 1.00 20.15 1479 ILE C C 1
ATOM 2187 O O . ILE C 1 57 ? -0.957 -7.339 -7.470 1.00 21.23 1479 ILE C O 1
ATOM 2192 N N . ARG C 1 58 ? -2.525 -6.817 -5.923 1.00 19.23 1480 ARG C N 1
ATOM 2193 C CA . ARG C 1 58 ? -3.220 -8.099 -6.029 1.00 23.16 1480 ARG C CA 1
ATOM 2194 C C . ARG C 1 58 ? -3.704 -8.333 -7.458 1.00 25.87 1480 ARG C C 1
ATOM 2195 O O . ARG C 1 58 ? -3.546 -9.422 -8.009 1.00 27.41 1480 ARG C O 1
ATOM 2203 N N . GLU C 1 59 ? -4.279 -7.301 -8.064 1.00 23.71 1481 GLU C N 1
ATOM 2204 C CA . GLU C 1 59 ? -4.790 -7.431 -9.426 1.00 23.22 1481 GLU C CA 1
ATOM 2205 C C . GLU C 1 59 ? -3.674 -7.590 -10.448 1.00 26.49 1481 GLU C C 1
ATOM 2206 O O . GLU C 1 59 ? -3.808 -8.356 -11.400 1.00 27.96 1481 GLU C O 1
ATOM 2212 N N . LYS C 1 60 ? -2.570 -6.891 -10.254 1.00 22.50 1482 LYS C N 1
ATOM 2213 C CA . LYS C 1 60 ? -1.422 -7.060 -11.135 1.00 22.57 1482 LYS C CA 1
ATOM 2214 C C . LYS C 1 60 ? -0.858 -8.475 -11.044 1.00 25.83 1482 LYS C C 1
ATOM 2215 O O . LYS C 1 60 ? -0.445 -9.039 -12.032 1.00 27.63 1482 LYS C O 1
ATOM 2221 N N . VAL C 1 61 ? -0.860 -9.036 -9.858 1.00 26.04 1483 VAL C N 1
ATOM 2222 C CA . VAL C 1 61 ? -0.450 -10.426 -9.699 1.00 26.55 1483 VAL C CA 1
ATOM 2223 C C . VAL C 1 61 ? -1.441 -11.351 -10.414 1.00 32.04 1483 VAL C C 1
ATOM 2224 O O . VAL C 1 61 ? -1.040 -12.271 -11.127 1.00 31.98 1483 VAL C O 1
ATOM 2228 N N . ASN C 1 62 ? -2.732 -11.086 -10.241 1.00 28.77 1484 ASN C N 1
ATOM 2229 C CA . ASN C 1 62 ? -3.772 -11.900 -10.872 1.00 34.20 1484 ASN C CA 1
ATOM 2230 C C . ASN C 1 62 ? -3.727 -11.839 -12.398 1.00 35.33 1484 ASN C C 1
ATOM 2231 O O . ASN C 1 62 ? -4.029 -12.819 -13.083 1.00 35.97 1484 ASN C O 1
ATOM 2236 N N . LYS C 1 63 ? -3.344 -10.682 -12.926 1.00 30.83 1485 LYS C N 1
ATOM 2237 C CA . LYS C 1 63 ? -3.306 -10.477 -14.370 1.00 27.62 1485 LYS C CA 1
ATOM 2238 C C . LYS C 1 63 ? -1.920 -10.716 -14.959 1.00 32.46 1485 LYS C C 1
ATOM 2239 O O . LYS C 1 63 ? -1.677 -10.419 -16.128 1.00 32.19 1485 LYS C O 1
ATOM 2245 N N . CYS C 1 64 ? -1.016 -11.248 -14.138 1.00 28.98 1486 CYS C N 1
ATOM 2246 C CA . CYS C 1 64 ? 0.336 -11.596 -14.576 1.00 35.94 1486 CYS C CA 1
ATOM 2247 C C . CYS C 1 64 ? 1.090 -10.422 -15.202 1.00 39.97 1486 CYS C C 1
ATOM 2248 O O . CYS C 1 64 ? 1.751 -10.580 -16.229 1.00 40.49 1486 CYS C O 1
ATOM 2251 N N . GLU C 1 65 ? 0.995 -9.248 -14.584 1.00 26.86 1487 GLU C N 1
ATOM 2252 C CA . GLU C 1 65 ? 1.659 -8.061 -15.112 1.00 29.65 1487 GLU C CA 1
ATOM 2253 C C . GLU C 1 65 ? 3.113 -7.931 -14.662 1.00 27.44 1487 GLU C C 1
ATOM 2254 O O . GLU C 1 65 ? 3.844 -7.084 -15.170 1.00 39.63 1487 GLU C O 1
ATOM 2260 N N . TYR C 1 66 ? 3.538 -8.763 -13.717 1.00 29.43 1488 TYR C N 1
ATOM 2261 C CA . TYR C 1 66 ? 4.921 -8.706 -13.243 1.00 31.86 1488 TYR C CA 1
ATOM 2262 C C . TYR C 1 66 ? 5.822 -9.670 -14.005 1.00 36.16 1488 TYR C C 1
ATOM 2263 O O . TYR C 1 66 ? 5.782 -10.879 -13.782 1.00 42.83 1488 TYR C O 1
ATOM 2272 N N . LYS C 1 67 ? 6.638 -9.125 -14.901 1.00 36.38 1489 LYS C N 1
ATOM 2273 C CA . LYS C 1 67 ? 7.534 -9.943 -15.712 1.00 38.77 1489 LYS C CA 1
ATOM 2274 C C . LYS C 1 67 ? 8.771 -10.376 -14.929 1.00 40.22 1489 LYS C C 1
ATOM 2275 O O . LYS C 1 67 ? 9.321 -11.451 -15.166 1.00 41.32 1489 LYS C O 1
ATOM 2281 N N . LEU C 1 68 ? 9.203 -9.534 -13.994 1.00 33.43 1490 LEU C N 1
ATOM 2282 C CA . LEU C 1 68 ? 10.366 -9.828 -13.170 1.00 29.68 1490 LEU C CA 1
ATOM 2283 C C . LEU C 1 68 ? 9.990 -9.675 -11.705 1.00 27.02 1490 LEU C C 1
ATOM 2284 O O . LEU C 1 68 ? 9.127 -8.862 -11.370 1.00 26.69 1490 LEU C O 1
ATOM 2289 N N . ALA C 1 69 ? 10.639 -10.444 -10.836 1.00 26.08 1491 ALA C N 1
ATOM 2290 C CA . ALA C 1 69 ? 10.390 -10.322 -9.405 1.00 32.09 1491 ALA C CA 1
ATOM 2291 C C . ALA C 1 69 ? 10.714 -8.906 -8.932 1.00 26.22 1491 ALA C C 1
ATOM 2292 O O . ALA C 1 69 ? 10.054 -8.381 -8.038 1.00 25.84 1491 ALA C O 1
ATOM 2294 N N . SER C 1 70 ? 11.713 -8.285 -9.556 1.00 29.19 1492 SER C N 1
ATOM 2295 C CA . SER C 1 70 ? 12.120 -6.922 -9.207 1.00 24.95 1492 SER C CA 1
ATOM 2296 C C . SER C 1 70 ? 10.983 -5.910 -9.383 1.00 26.58 1492 SER C C 1
ATOM 2297 O O . SER C 1 70 ? 10.913 -4.905 -8.671 1.00 22.83 1492 SER C O 1
ATOM 2300 N N . GLU C 1 71 ? 10.091 -6.183 -10.330 1.00 24.63 1493 GLU C N 1
ATOM 2301 C CA . GLU C 1 71 ? 8.949 -5.309 -10.566 1.00 20.40 1493 GLU C CA 1
ATOM 2302 C C . GLU C 1 71 ? 7.914 -5.422 -9.458 1.00 18.63 1493 GLU C C 1
ATOM 2303 O O . GLU C 1 71 ? 7.263 -4.437 -9.104 1.00 19.73 1493 GLU C O 1
ATOM 2309 N N . PHE C 1 72 ? 7.750 -6.628 -8.930 1.00 21.01 1494 PHE C N 1
ATOM 2310 C CA . PHE C 1 72 ? 6.810 -6.862 -7.838 1.00 21.40 1494 PHE C CA 1
ATOM 2311 C C . PHE C 1 72 ? 7.375 -6.229 -6.571 1.00 20.83 1494 PHE C C 1
ATOM 2312 O O . PHE C 1 72 ? 6.671 -5.540 -5.837 1.00 16.23 1494 PHE C O 1
ATOM 2320 N N . ILE C 1 73 ? 8.662 -6.451 -6.334 1.00 17.33 1495 ILE C N 1
ATOM 2321 C CA . ILE C 1 73 ? 9.317 -5.887 -5.161 1.00 20.69 1495 ILE C CA 1
ATOM 2322 C C . ILE C 1 73 ? 9.257 -4.360 -5.189 1.00 18.57 1495 ILE C C 1
ATOM 2323 O O . ILE C 1 73 ? 8.997 -3.719 -4.162 1.00 17.41 1495 ILE C O 1
ATOM 2328 N N . ASP C 1 74 ? 9.461 -3.776 -6.366 1.00 19.20 1496 ASP C N 1
ATOM 2329 C CA . ASP C 1 74 ? 9.427 -2.321 -6.469 1.00 18.95 1496 ASP C CA 1
ATOM 2330 C C . ASP C 1 74 ? 8.062 -1.711 -6.152 1.00 20.62 1496 ASP C C 1
ATOM 2331 O O . ASP C 1 74 ? 7.994 -0.635 -5.564 1.00 18.23 1496 ASP C O 1
ATOM 2336 N N . ASP C 1 75 ? 6.987 -2.394 -6.544 1.00 18.05 1497 ASP C N 1
ATOM 2337 C CA . ASP C 1 75 ? 5.638 -1.894 -6.307 1.00 17.08 1497 ASP C CA 1
ATOM 2338 C C . ASP C 1 75 ? 5.329 -1.902 -4.816 1.00 14.29 1497 ASP C C 1
ATOM 2339 O O . ASP C 1 75 ? 4.703 -0.980 -4.308 1.00 16.06 1497 ASP C O 1
ATOM 2344 N N . ILE C 1 76 ? 5.772 -2.946 -4.123 1.00 14.99 1498 ILE C N 1
ATOM 2345 C CA . ILE C 1 76 ? 5.626 -3.010 -2.667 1.00 14.85 1498 ILE C CA 1
ATOM 2346 C C . ILE C 1 76 ? 6.471 -1.918 -1.990 1.00 12.17 1498 ILE C C 1
ATOM 2347 O O . ILE C 1 76 ? 6.000 -1.231 -1.081 1.00 15.53 1498 ILE C O 1
ATOM 2352 N N . GLU C 1 77 ? 7.713 -1.743 -2.431 1.00 15.24 1499 GLU C N 1
ATOM 2353 C CA . GLU C 1 77 ? 8.561 -0.725 -1.817 1.00 20.20 1499 GLU C CA 1
ATOM 2354 C C . GLU C 1 77 ? 7.996 0.671 -2.085 1.00 13.63 1499 GLU C C 1
ATOM 2355 O O . GLU C 1 77 ? 8.050 1.542 -1.219 1.00 16.89 1499 GLU C O 1
ATOM 2361 N N . LEU C 1 78 ? 7.439 0.871 -3.280 1.00 14.81 1500 LEU C N 1
ATOM 2362 C CA . LEU C 1 78 ? 6.759 2.115 -3.611 1.00 11.54 1500 LEU C CA 1
ATOM 2363 C C . LEU C 1 78 ? 5.595 2.387 -2.645 1.00 12.75 1500 LEU C C 1
ATOM 2364 O O . LEU C 1 78 ? 5.430 3.501 -2.149 1.00 14.26 1500 LEU C O 1
ATOM 2369 N N . MET C 1 79 ? 4.797 1.360 -2.388 1.00 12.09 1501 MET C N 1
ATOM 2370 C CA . MET C 1 79 ? 3.687 1.478 -1.449 1.00 13.04 1501 MET C CA 1
ATOM 2371 C C . MET C 1 79 ? 4.181 1.965 -0.084 1.00 12.90 1501 MET C C 1
ATOM 2372 O O . MET C 1 79 ? 3.592 2.858 0.513 1.00 13.97 1501 MET C O 1
ATOM 2377 N N . PHE C 1 80 ? 5.279 1.401 0.396 1.00 13.91 1502 PHE C N 1
ATOM 2378 C CA . PHE C 1 80 ? 5.813 1.860 1.676 1.00 14.47 1502 PHE C CA 1
ATOM 2379 C C . PHE C 1 80 ? 6.394 3.264 1.578 1.00 15.24 1502 PHE C C 1
ATOM 2380 O O . PHE C 1 80 ? 6.217 4.081 2.482 1.00 16.46 1502 PHE C O 1
ATOM 2388 N N . SER C 1 81 ? 7.088 3.547 0.479 1.00 15.60 1503 SER C N 1
ATOM 2389 C CA A SER C 1 81 ? 7.664 4.868 0.249 0.67 14.66 1503 SER C CA 1
ATOM 2390 C CA B SER C 1 81 ? 7.668 4.867 0.270 0.33 14.72 1503 SER C CA 1
ATOM 2391 C C . SER C 1 81 ? 6.600 5.954 0.329 1.00 16.28 1503 SER C C 1
ATOM 2392 O O . SER C 1 81 ? 6.812 7.013 0.928 1.00 14.35 1503 SER C O 1
ATOM 2397 N N . ASN C 1 82 ? 5.453 5.691 -0.288 1.00 15.98 1504 ASN C N 1
ATOM 2398 C CA . ASN C 1 82 ? 4.374 6.669 -0.305 1.00 14.73 1504 ASN C CA 1
ATOM 2399 C C . ASN C 1 82 ? 3.837 6.911 1.093 1.00 14.55 1504 ASN C C 1
ATOM 2400 O O . ASN C 1 82 ? 3.544 8.040 1.473 1.00 18.43 1504 ASN C O 1
ATOM 2405 N N . CYS C 1 83 ? 3.723 5.830 1.857 1.00 12.93 1505 CYS C N 1
ATOM 2406 C CA . CYS C 1 83 ? 3.258 5.923 3.236 1.00 16.69 1505 CYS C CA 1
ATOM 2407 C C . CYS C 1 83 ? 4.152 6.849 4.049 1.00 18.99 1505 CYS C C 1
ATOM 2408 O O . CYS C 1 83 ? 3.669 7.756 4.734 1.00 20.58 1505 CYS C O 1
ATOM 2411 N N . PHE C 1 84 ? 5.460 6.631 3.962 1.00 16.85 1506 PHE C N 1
ATOM 2412 C CA . PHE C 1 84 ? 6.386 7.408 4.766 1.00 20.41 1506 PHE C CA 1
ATOM 2413 C C . PHE C 1 84 ? 6.564 8.821 4.222 1.00 21.61 1506 PHE C C 1
ATOM 2414 O O . PHE C 1 84 ? 6.930 9.730 4.971 1.00 25.04 1506 PHE C O 1
ATOM 2422 N N . GLU C 1 85 ? 6.308 9.014 2.930 1.00 23.01 1507 GLU C N 1
ATOM 2423 C CA . GLU C 1 85 ? 6.367 10.361 2.359 1.00 21.78 1507 GLU C CA 1
ATOM 2424 C C . GLU C 1 85 ? 5.225 11.206 2.906 1.00 26.13 1507 GLU C C 1
ATOM 2425 O O . GLU C 1 85 ? 5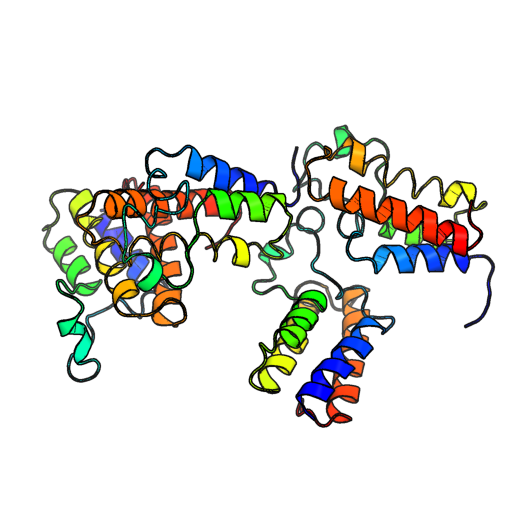.413 12.372 3.259 1.00 25.85 1507 GLU C O 1
ATOM 2431 N N . TYR C 1 86 ? 4.039 10.611 2.994 1.00 20.05 1508 TYR C N 1
ATOM 2432 C CA . TYR C 1 86 ? 2.862 11.359 3.418 1.00 22.59 1508 TYR C CA 1
ATOM 2433 C C . TYR C 1 86 ? 2.705 11.457 4.934 1.00 24.69 1508 TYR C C 1
ATOM 2434 O O . TYR C 1 86 ? 2.306 12.501 5.448 1.00 23.56 1508 TYR C O 1
ATOM 2443 N N . ASN C 1 87 ? 3.009 10.374 5.644 1.00 22.00 1509 ASN C N 1
ATOM 2444 C CA . ASN C 1 87 ? 2.777 10.309 7.087 1.00 25.56 1509 ASN C CA 1
ATOM 2445 C C . ASN C 1 87 ? 4.062 10.453 7.909 1.00 28.25 1509 ASN C C 1
ATOM 2446 O O . ASN C 1 87 ? 4.975 9.644 7.781 1.00 30.24 1509 ASN C O 1
ATOM 2451 N N . PRO C 1 88 ? 4.125 11.480 8.769 1.00 29.72 1510 PRO C N 1
ATOM 2452 C CA . PRO C 1 88 ? 5.267 11.738 9.660 1.00 30.75 1510 PRO C CA 1
ATOM 2453 C C . PRO C 1 88 ? 5.668 10.512 10.492 1.00 28.31 1510 PRO C C 1
ATOM 2454 O O . PRO C 1 88 ? 4.799 9.721 10.862 1.00 31.66 1510 PRO C O 1
ATOM 2458 N N . ARG C 1 89 ? 6.964 10.374 10.782 1.00 32.76 1511 ARG C N 1
ATOM 2459 C CA . ARG C 1 89 ? 7.509 9.226 11.521 1.00 39.73 1511 ARG C CA 1
ATOM 2460 C C . ARG C 1 89 ? 6.707 8.844 12.766 1.00 37.66 1511 ARG C C 1
ATOM 2461 O O . ARG C 1 89 ? 6.599 7.665 13.115 1.00 39.78 1511 ARG C O 1
ATOM 2469 N N . ASN C 1 90 ? 6.152 9.848 13.435 1.00 43.31 1512 ASN C N 1
ATOM 2470 C CA . ASN C 1 90 ? 5.467 9.638 14.706 1.00 53.78 1512 ASN C CA 1
ATOM 2471 C C . ASN C 1 90 ? 3.956 9.489 14.575 1.00 48.09 1512 ASN C C 1
ATOM 2472 O O . ASN C 1 90 ? 3.206 9.992 15.410 1.00 49.14 1512 ASN C O 1
ATOM 2477 N N . THR C 1 91 ? 3.510 8.795 13.534 1.00 39.98 1513 THR C N 1
ATOM 2478 C CA . THR C 1 91 ? 2.079 8.615 13.313 1.00 29.90 1513 THR C CA 1
ATOM 2479 C C . THR C 1 91 ? 1.689 7.140 13.293 1.00 35.34 1513 THR C C 1
ATOM 2480 O O . THR C 1 91 ? 2.522 6.268 13.062 1.00 29.89 1513 THR C O 1
ATOM 2484 N N . SER C 1 92 ? 0.412 6.867 13.532 1.00 35.53 1514 SER C N 1
ATOM 2485 C CA . SER C 1 92 ? -0.066 5.493 13.606 1.00 33.06 1514 SER C CA 1
ATOM 2486 C C . SER C 1 92 ? 0.128 4.764 12.279 1.00 36.12 1514 SER C C 1
ATOM 2487 O O . SER C 1 92 ? 0.481 3.583 12.250 1.00 31.55 1514 SER C O 1
ATOM 2490 N N . GLU C 1 93 ? -0.112 5.475 11.182 1.00 31.51 1515 GLU C N 1
ATOM 2491 C CA . GLU C 1 93 ? 0.067 4.904 9.857 1.00 29.02 1515 GLU C CA 1
ATOM 2492 C C . GLU C 1 93 ? 1.530 4.551 9.627 1.00 23.62 1515 GLU C C 1
ATOM 2493 O O . GLU C 1 93 ? 1.845 3.440 9.197 1.00 28.24 1515 GLU C O 1
ATOM 2499 N N . ALA C 1 94 ? 2.422 5.489 9.928 1.00 22.57 1516 ALA C N 1
ATOM 2500 C CA . ALA C 1 94 ? 3.848 5.269 9.683 1.00 20.84 1516 ALA C CA 1
ATOM 2501 C C . ALA C 1 94 ? 4.380 4.116 10.528 1.00 22.48 1516 ALA C C 1
ATOM 2502 O O . ALA C 1 94 ? 5.226 3.343 10.081 1.00 27.00 1516 ALA C O 1
ATOM 2504 N N . LYS C 1 95 ? 3.870 3.991 11.747 1.00 28.64 1517 LYS C N 1
ATOM 2505 C CA . LYS C 1 95 ? 4.315 2.924 12.644 1.00 25.60 1517 LYS C CA 1
ATOM 2506 C C . LYS C 1 95 ? 3.835 1.552 12.166 1.00 28.52 1517 LYS C C 1
ATOM 2507 O O . LYS C 1 95 ? 4.586 0.579 12.206 1.00 22.56 1517 LYS C O 1
ATOM 2513 N N . ALA C 1 96 ? 2.589 1.488 11.701 1.00 25.65 1518 ALA C N 1
ATOM 2514 C CA . ALA C 1 96 ? 2.054 0.269 11.098 1.00 24.51 1518 ALA C CA 1
ATOM 2515 C C . ALA C 1 96 ? 2.832 -0.086 9.840 1.00 21.13 1518 ALA C C 1
ATOM 2516 O O . ALA C 1 96 ? 3.145 -1.251 9.607 1.00 19.71 1518 ALA C O 1
ATOM 2518 N N . GLY C 1 97 ? 3.135 0.931 9.040 1.00 21.00 1519 GLY C N 1
ATOM 2519 C CA . GLY C 1 97 ? 3.919 0.761 7.826 1.00 20.36 1519 GLY C CA 1
ATOM 2520 C C . GLY C 1 97 ? 5.298 0.225 8.152 1.00 21.33 1519 GLY C C 1
ATOM 2521 O O . GLY C 1 97 ? 5.783 -0.695 7.502 1.00 18.21 1519 GLY C O 1
ATOM 2522 N N . THR C 1 98 ? 5.914 0.784 9.185 1.00 23.55 1520 THR C N 1
ATOM 2523 C CA . THR C 1 98 ? 7.228 0.320 9.630 1.00 24.59 1520 THR C CA 1
ATOM 2524 C C . THR C 1 98 ? 7.224 -1.166 9.985 1.00 21.31 1520 THR C C 1
ATOM 2525 O O . THR C 1 98 ? 8.108 -1.913 9.566 1.00 23.13 1520 THR C O 1
ATOM 2529 N N . ARG C 1 99 ? 6.218 -1.598 10.745 1.00 19.33 1521 ARG C N 1
ATOM 2530 C CA . ARG C 1 99 ? 6.106 -3.006 11.113 1.00 18.30 1521 ARG C CA 1
ATOM 2531 C C . ARG C 1 99 ? 5.771 -3.914 9.928 1.00 19.92 1521 ARG C C 1
ATOM 2532 O O . ARG C 1 99 ? 6.326 -5.005 9.806 1.00 18.26 1521 ARG C O 1
ATOM 2540 N N . LEU C 1 100 ? 4.863 -3.474 9.057 1.00 16.17 1522 LEU C N 1
ATOM 2541 C CA . LEU C 1 100 ? 4.480 -4.291 7.911 1.00 17.40 1522 LEU C CA 1
ATOM 2542 C C . LEU C 1 100 ? 5.646 -4.480 6.927 1.00 16.00 1522 LEU C C 1
ATOM 2543 O O . LEU C 1 100 ? 5.809 -5.553 6.336 1.00 16.43 1522 LEU C O 1
ATOM 2548 N N . GLN C 1 101 ? 6.448 -3.436 6.752 1.00 17.79 1523 GLN C N 1
ATOM 2549 C CA . GLN C 1 101 ? 7.568 -3.476 5.806 1.00 13.13 1523 GLN C CA 1
ATOM 2550 C C . GLN C 1 101 ? 8.650 -4.438 6.294 1.00 13.35 1523 GLN C C 1
ATOM 2551 O O . GLN C 1 101 ? 9.250 -5.170 5.502 1.00 17.60 1523 GLN C O 1
ATOM 2557 N N . ALA C 1 102 ? 8.898 -4.443 7.599 1.00 14.71 1524 ALA C N 1
ATOM 2558 C CA . ALA C 1 102 ? 9.868 -5.379 8.158 1.00 15.17 1524 ALA C CA 1
ATOM 2559 C C . ALA C 1 102 ? 9.368 -6.808 7.975 1.00 18.21 1524 ALA C C 1
ATOM 2560 O O . ALA C 1 102 ? 10.120 -7.705 7.597 1.00 17.19 1524 ALA C O 1
ATOM 2562 N N . PHE C 1 103 ? 8.084 -7.008 8.246 1.00 18.49 1525 PHE C N 1
ATOM 2563 C CA . PHE C 1 103 ? 7.437 -8.284 7.976 1.00 18.87 1525 PHE C CA 1
ATOM 2564 C C . PHE C 1 103 ? 7.596 -8.687 6.508 1.00 18.53 1525 PHE C C 1
ATOM 2565 O O . PHE C 1 103 ? 7.976 -9.819 6.203 1.00 21.32 1525 PHE C O 1
ATOM 2573 N N . PHE C 1 104 ? 7.317 -7.754 5.601 1.00 16.65 1526 PHE C N 1
ATOM 2574 C CA . PHE C 1 104 ? 7.470 -8.012 4.170 1.00 19.65 1526 PHE C CA 1
ATOM 2575 C C . PHE C 1 104 ? 8.892 -8.456 3.816 1.00 15.45 1526 PHE C C 1
ATOM 2576 O O . PHE C 1 104 ? 9.093 -9.436 3.096 1.00 19.22 1526 PHE C O 1
ATOM 2584 N N . HIS C 1 105 ? 9.884 -7.744 4.331 1.00 17.65 1527 HIS C N 1
ATOM 2585 C CA . HIS C 1 105 ? 11.269 -8.084 4.014 1.00 15.89 1527 HIS C CA 1
ATOM 2586 C C . HIS C 1 105 ? 11.652 -9.476 4.507 1.00 17.78 1527 HIS C C 1
ATOM 2587 O O . HIS C 1 105 ? 12.286 -10.248 3.792 1.00 21.88 1527 HIS C O 1
ATOM 2594 N N . ILE C 1 106 ? 11.249 -9.795 5.730 1.00 17.26 1528 ILE C N 1
ATOM 2595 C CA . ILE C 1 106 ? 11.616 -11.072 6.332 1.00 18.17 1528 ILE C CA 1
ATOM 2596 C C . ILE C 1 106 ? 10.935 -12.232 5.601 1.00 24.90 1528 ILE C C 1
ATOM 2597 O O . ILE C 1 106 ? 11.568 -13.245 5.287 1.00 23.97 1528 ILE C O 1
ATOM 2602 N N . GLN C 1 107 ? 9.649 -12.074 5.307 1.00 23.63 1529 GLN C N 1
ATOM 2603 C CA . GLN C 1 107 ? 8.920 -13.112 4.576 1.00 25.52 1529 GLN C CA 1
ATOM 2604 C C . GLN C 1 107 ? 9.397 -13.266 3.127 1.00 29.70 1529 GLN C C 1
ATOM 2605 O O . GLN C 1 107 ? 9.532 -14.387 2.634 1.00 26.77 1529 GLN C O 1
ATOM 2611 N N . ALA C 1 108 ? 9.660 -12.152 2.450 1.00 23.04 1530 ALA C N 1
ATOM 2612 C CA . ALA C 1 108 ? 10.095 -12.213 1.056 1.00 25.18 1530 ALA C CA 1
ATOM 2613 C C . ALA C 1 108 ? 11.405 -12.987 0.917 1.00 28.71 1530 ALA C C 1
ATOM 2614 O O . ALA C 1 108 ? 11.580 -13.748 -0.032 1.00 28.72 1530 ALA C O 1
ATOM 2616 N N . GLN C 1 109 ? 12.314 -12.801 1.871 1.00 30.47 1531 GLN C N 1
ATOM 2617 C CA . GLN C 1 109 ? 13.591 -13.509 1.827 1.00 32.38 1531 GLN C CA 1
ATOM 2618 C C . GLN C 1 109 ? 13.394 -15.004 2.058 1.00 33.17 1531 GLN C C 1
ATOM 2619 O O . GLN C 1 109 ? 14.105 -15.827 1.481 1.00 36.54 1531 GLN C O 1
ATOM 2625 N N . LYS C 1 110 ? 12.420 -15.346 2.899 1.00 27.99 1532 LYS C N 1
ATOM 2626 C CA . LYS C 1 110 ? 12.078 -16.742 3.155 1.00 35.27 1532 LYS C CA 1
ATOM 2627 C C . LYS C 1 110 ? 11.494 -17.420 1.919 1.00 38.73 1532 LYS C C 1
ATOM 2628 O O . LYS C 1 110 ? 11.678 -18.620 1.717 1.00 44.50 1532 LYS C O 1
ATOM 2634 N N A LEU C 1 111 ? 10.857 -16.658 1.052 0.61 35.42 1533 LEU C N 1
ATOM 2635 N N B LEU C 1 111 ? 10.828 -16.666 1.058 0.39 35.41 1533 LEU C N 1
ATOM 2636 C CA A LEU C 1 111 ? 10.270 -17.196 -0.151 0.61 36.65 1533 LEU C CA 1
ATOM 2637 C CA B LEU C 1 111 ? 10.256 -17.202 -0.165 0.39 36.63 1533 LEU C CA 1
ATOM 2638 C C A LEU C 1 111 ? 11.222 -17.136 -1.300 0.61 35.45 1533 LEU C C 1
ATOM 2639 C C B LEU C 1 111 ? 11.209 -17.105 -1.312 0.39 35.49 1533 LEU C C 1
ATOM 2640 O O A LEU C 1 111 ? 10.836 -17.328 -2.412 0.61 38.72 1533 LEU C O 1
ATOM 2641 O O B LEU C 1 111 ? 10.841 -17.330 -2.423 0.39 38.70 1533 LEU C O 1
ATOM 2650 N N . GLY C 1 112 ? 12.396 -16.629 -1.037 1.00 37.25 1534 GLY C N 1
ATOM 2651 C CA . GLY C 1 112 ? 13.451 -16.632 -2.037 1.00 35.16 1534 GLY C CA 1
ATOM 2652 C C . GLY C 1 112 ? 13.553 -15.406 -2.928 1.00 39.62 1534 GLY C C 1
ATOM 2653 O O . GLY C 1 112 ? 14.270 -15.423 -3.929 1.00 37.50 1534 GLY C O 1
ATOM 2654 N N . LEU C 1 113 ? 12.842 -14.338 -2.581 1.00 30.78 1535 LEU C N 1
ATOM 2655 C CA . LEU C 1 113 ? 12.961 -13.091 -3.334 1.00 32.74 1535 LEU C CA 1
ATOM 2656 C C . LEU C 1 113 ? 14.200 -12.301 -2.909 1.00 27.76 1535 LEU C C 1
ATOM 2657 O O . LEU C 1 113 ? 14.662 -12.416 -1.774 1.00 30.70 1535 LEU C O 1
ATOM 2662 N N . HIS C 1 114 ? 14.732 -11.493 -3.820 1.00 29.94 1536 HIS C N 1
ATOM 2663 C CA . HIS C 1 114 ? 15.963 -10.750 -3.545 1.00 33.84 1536 HIS C CA 1
ATOM 2664 C C . HIS C 1 114 ? 15.687 -9.283 -3.206 1.00 28.88 1536 HIS C C 1
ATOM 2665 O O . HIS C 1 114 ? 15.593 -8.438 -4.094 1.00 31.14 1536 HIS C O 1
ATOM 2672 N N . VAL C 1 115 ? 15.572 -8.987 -1.915 1.00 23.08 1537 VAL C N 1
ATOM 2673 C CA . VAL C 1 115 ? 15.209 -7.646 -1.463 1.00 24.48 1537 VAL C CA 1
ATOM 2674 C C . VAL C 1 115 ? 16.367 -6.868 -0.829 1.00 27.86 1537 VAL C C 1
ATOM 2675 O O . VAL C 1 115 ? 16.218 -5.686 -0.514 1.00 23.13 1537 VAL C O 1
ATOM 2679 N N . THR C 1 116 ? 17.507 -7.529 -0.635 1.00 28.77 1538 THR C N 1
ATOM 2680 C CA . THR C 1 116 ? 18.677 -6.892 -0.018 1.00 26.37 1538 THR C CA 1
ATOM 2681 C C . THR C 1 116 ? 19.744 -6.534 -1.047 1.00 35.83 1538 THR C C 1
ATOM 2682 O O . THR C 1 116 ? 20.834 -6.064 -0.689 1.00 36.80 1538 THR C O 1
ATOM 2687 N N . SER D 1 14 ? 5.376 38.452 -29.690 1.00 49.59 1436 SER D N 1
ATOM 2688 C CA . SER D 1 14 ? 6.275 38.238 -28.564 1.00 50.49 1436 SER D CA 1
ATOM 2689 C C . SER D 1 14 ? 5.869 36.958 -27.849 1.00 43.52 1436 SER D C 1
ATOM 2690 O O . SER D 1 14 ? 6.687 36.313 -27.194 1.00 46.78 1436 SER D O 1
ATOM 2693 N N . ALA D 1 15 ? 4.597 36.592 -27.989 1.00 43.48 1437 ALA D N 1
ATOM 2694 C CA . ALA D 1 15 ? 4.093 35.339 -27.445 1.00 35.29 1437 ALA D CA 1
ATOM 2695 C C . ALA D 1 15 ? 4.821 34.157 -28.082 1.00 37.32 1437 ALA D C 1
ATOM 2696 O O . ALA D 1 15 ? 5.196 33.207 -27.393 1.00 32.51 1437 ALA D O 1
ATOM 2698 N N . PHE D 1 16 ? 5.015 34.227 -29.398 1.00 35.49 1438 PHE D N 1
ATOM 2699 C CA . PHE D 1 16 ? 5.752 33.197 -30.126 1.00 34.13 1438 PHE D CA 1
ATOM 2700 C C . PHE D 1 16 ? 7.119 32.995 -29.477 1.00 35.74 1438 PHE D C 1
ATOM 2701 O O . PHE D 1 16 ? 7.472 31.882 -29.076 1.00 30.80 1438 PHE D O 1
ATOM 2709 N N . GLU D 1 17 ? 7.875 34.085 -29.380 1.00 36.67 1439 GLU D N 1
ATOM 2710 C CA . GLU D 1 17 ? 9.198 34.071 -28.761 1.00 35.77 1439 GLU D CA 1
ATOM 2711 C C . GLU D 1 17 ? 9.156 33.423 -27.384 1.00 34.07 1439 GLU D C 1
ATOM 2712 O O . GLU D 1 17 ? 9.949 32.531 -27.085 1.00 30.74 1439 GLU D O 1
ATOM 2718 N N . GLN D 1 18 ? 8.212 33.865 -26.558 1.00 32.01 1440 GLN D N 1
ATOM 2719 C CA . GLN D 1 18 ? 8.114 33.389 -25.183 1.00 30.54 1440 GLN D CA 1
ATOM 2720 C C . GLN D 1 18 ? 7.811 31.897 -25.104 1.00 29.36 1440 GLN D C 1
ATOM 2721 O O . GLN D 1 18 ? 8.456 31.165 -24.350 1.00 29.28 1440 GLN D O 1
ATOM 2727 N N . LEU D 1 19 ? 6.832 31.451 -25.886 1.00 29.28 1441 LEU D N 1
ATOM 2728 C CA . LEU D 1 19 ? 6.460 30.040 -25.909 1.00 25.13 1441 LEU D CA 1
ATOM 2729 C C . LEU D 1 19 ? 7.621 29.144 -26.316 1.00 25.24 1441 LEU D C 1
ATOM 2730 O O . LEU D 1 19 ? 7.842 28.099 -25.716 1.00 22.46 1441 LEU D O 1
ATOM 2735 N N . VAL D 1 20 ? 8.364 29.555 -27.338 1.00 27.05 1442 VAL D N 1
ATOM 2736 C CA . VAL D 1 20 ? 9.526 28.793 -27.777 1.00 25.53 1442 VAL D CA 1
ATOM 2737 C C . VAL D 1 20 ? 10.536 28.683 -26.639 1.00 24.57 1442 VAL D C 1
ATOM 2738 O O . VAL D 1 20 ? 11.058 27.603 -26.358 1.00 24.30 1442 VAL D O 1
ATOM 2742 N N . VAL D 1 21 ? 10.786 29.802 -25.966 1.00 26.38 1443 VAL D N 1
ATOM 2743 C CA . VAL D 1 21 ? 11.701 29.809 -24.831 1.00 29.16 1443 VAL D CA 1
ATOM 2744 C C . VAL D 1 21 ? 11.250 28.842 -23.745 1.00 27.08 1443 VAL D C 1
ATOM 2745 O O . VAL D 1 21 ? 12.054 28.066 -23.224 1.00 26.25 1443 VAL D O 1
ATOM 2749 N N . GLU D 1 22 ? 9.955 28.870 -23.429 1.00 25.43 1444 GLU D N 1
ATOM 2750 C CA . GLU D 1 22 ? 9.407 28.012 -22.382 1.00 25.99 1444 GLU D CA 1
ATOM 2751 C C . GLU D 1 22 ? 9.486 26.532 -22.735 1.00 23.07 1444 GLU D C 1
ATOM 2752 O O . GLU D 1 22 ? 9.779 25.700 -21.877 1.00 25.71 1444 GLU D O 1
ATOM 2758 N N . LEU D 1 23 ? 9.208 26.197 -23.993 1.00 22.76 1445 LEU D N 1
ATOM 2759 C CA . LEU D 1 23 ? 9.277 24.805 -24.417 1.00 21.01 1445 LEU D CA 1
ATOM 2760 C C . LEU D 1 23 ? 10.709 24.272 -24.331 1.00 21.56 1445 LEU D C 1
ATOM 2761 O O . LEU D 1 23 ? 10.954 23.191 -23.793 1.00 19.40 1445 LEU D O 1
ATOM 2766 N N . VAL D 1 24 ? 11.653 25.041 -24.854 1.00 24.87 1446 VAL D N 1
ATOM 2767 C CA . VAL D 1 24 ? 13.050 24.617 -24.863 1.00 22.56 1446 VAL D CA 1
ATOM 2768 C C . VAL D 1 24 ? 13.582 24.341 -23.451 1.00 25.21 1446 VAL D C 1
ATOM 2769 O O . VAL D 1 24 ? 14.318 23.376 -23.235 1.00 27.84 1446 VAL D O 1
ATOM 2773 N N . ARG D 1 25 ? 13.180 25.160 -22.485 1.00 27.75 1447 ARG D N 1
ATOM 2774 C CA . ARG D 1 25 ? 13.719 25.041 -21.129 1.00 32.56 1447 ARG D CA 1
ATOM 2775 C C . ARG D 1 25 ? 13.040 23.945 -20.308 1.00 32.14 1447 ARG D C 1
ATOM 2776 O O . ARG D 1 25 ? 13.535 23.545 -19.252 1.00 33.18 1447 ARG D O 1
ATOM 2784 N N . HIS D 1 26 ? 11.906 23.462 -20.805 1.00 21.45 1448 HIS D N 1
ATOM 2785 C CA . HIS D 1 26 ? 11.131 22.438 -20.130 1.00 20.88 1448 HIS D CA 1
ATOM 2786 C C . HIS D 1 26 ? 11.903 21.120 -20.111 1.00 25.88 1448 HIS D C 1
ATOM 2787 O O . HIS D 1 26 ? 12.616 20.805 -21.063 1.00 25.16 1448 HIS D O 1
ATOM 2794 N N . ASP D 1 27 ? 11.757 20.357 -19.029 1.00 23.47 1449 ASP D N 1
ATOM 2795 C CA . ASP D 1 27 ? 12.447 19.076 -18.875 1.00 23.51 1449 ASP D CA 1
ATOM 2796 C C . ASP D 1 27 ? 12.143 18.074 -19.991 1.00 28.16 1449 ASP D C 1
ATOM 2797 O O . ASP D 1 27 ? 12.994 17.255 -20.343 1.00 29.08 1449 ASP D O 1
ATOM 2802 N N . ASP D 1 28 ? 10.935 18.134 -20.544 1.00 20.81 1450 ASP D N 1
ATOM 2803 C CA . ASP D 1 28 ? 10.504 17.138 -21.523 1.00 18.08 1450 ASP D CA 1
ATOM 2804 C C . ASP D 1 28 ? 10.765 17.561 -22.971 1.00 19.06 1450 ASP D C 1
ATOM 2805 O O . ASP D 1 28 ? 10.239 16.948 -23.893 1.00 20.94 1450 ASP D O 1
ATOM 2810 N N . SER D 1 29 ? 11.580 18.593 -23.166 1.00 18.90 1451 SER D N 1
ATOM 2811 C CA . SER D 1 29 ? 11.881 19.087 -24.511 1.00 19.01 1451 SER D CA 1
ATOM 2812 C C . SER D 1 29 ? 12.911 18.241 -25.259 1.00 22.04 1451 SER D C 1
ATOM 2813 O O . SER D 1 29 ? 13.085 18.409 -26.464 1.00 19.88 1451 SER D O 1
ATOM 2816 N N . TRP D 1 30 ? 13.573 17.323 -24.556 1.00 23.75 1452 TRP D N 1
ATOM 2817 C CA . TRP D 1 30 ? 14.647 16.516 -25.158 1.00 30.57 1452 TRP D CA 1
ATOM 2818 C C . TRP D 1 30 ? 14.313 15.742 -26.461 1.00 20.77 1452 TRP D C 1
ATOM 2819 O O . TRP D 1 30 ? 15.191 15.563 -27.296 1.00 28.85 1452 TRP D O 1
ATOM 2830 N N . PRO D 1 31 ? 13.061 15.282 -26.648 1.00 26.85 1453 PRO D N 1
ATOM 2831 C CA . PRO D 1 31 ? 12.884 14.651 -27.963 1.00 28.56 1453 PRO D CA 1
ATOM 2832 C C . PRO D 1 31 ? 12.751 15.666 -29.106 1.00 29.04 1453 PRO D C 1
ATOM 2833 O O . PRO D 1 31 ? 12.703 15.257 -30.263 1.00 28.78 1453 PRO D O 1
ATOM 2837 N N . PHE D 1 32 ? 12.714 16.957 -28.792 1.00 20.63 1454 PHE D N 1
ATOM 2838 C CA . PHE D 1 32 ? 12.219 17.956 -29.747 1.00 20.14 1454 PHE D CA 1
ATOM 2839 C C . PHE D 1 32 ? 13.182 19.090 -30.081 1.00 19.24 1454 PHE D C 1
ATOM 2840 O O . PHE D 1 32 ? 12.847 19.984 -30.850 1.00 16.45 1454 PHE D O 1
ATOM 2848 N N . LEU D 1 33 ? 14.377 19.071 -29.508 1.00 15.56 1455 LEU D N 1
ATOM 2849 C CA . LEU D 1 33 ? 15.284 20.192 -29.674 1.00 14.37 1455 LEU D CA 1
ATOM 2850 C C . LEU D 1 33 ? 15.817 20.311 -31.094 1.00 15.71 1455 LEU D C 1
ATOM 2851 O O . LEU D 1 33 ? 16.086 21.408 -31.575 1.00 17.96 1455 LEU D O 1
ATOM 2856 N N . LYS D 1 34 ? 15.991 19.171 -31.745 1.00 18.63 1456 LYS D N 1
ATOM 2857 C CA . LYS D 1 34 ? 16.580 19.147 -33.078 1.00 14.47 1456 LYS D CA 1
ATOM 2858 C C . LYS D 1 34 ? 16.210 17.841 -33.753 1.00 14.99 1456 LYS D C 1
ATOM 2859 O O . LYS D 1 34 ? 15.808 16.893 -33.089 1.00 15.02 1456 LYS D O 1
ATOM 2865 N N . LEU D 1 35 ? 16.339 17.786 -35.075 1.00 16.89 1457 LEU D N 1
ATOM 2866 C CA . LEU D 1 35 ? 15.973 16.577 -35.794 1.00 16.81 1457 LEU D CA 1
ATOM 2867 C C . LEU D 1 35 ? 16.942 15.435 -35.540 1.00 15.73 1457 LEU D C 1
ATOM 2868 O O . LEU D 1 35 ? 18.147 15.651 -35.317 1.00 15.58 1457 LEU D O 1
ATOM 2873 N N . VAL D 1 36 ? 16.408 14.218 -35.579 1.00 17.28 1458 VAL D N 1
ATOM 2874 C CA A VAL D 1 36 ? 17.224 13.019 -35.384 0.75 16.80 1458 VAL D CA 1
ATOM 2875 C CA B VAL D 1 36 ? 17.195 13.006 -35.393 0.25 16.80 1458 VAL D CA 1
ATOM 2876 C C . VAL D 1 36 ? 18.101 12.729 -36.601 1.00 16.48 1458 VAL D C 1
ATOM 2877 O O . VAL D 1 36 ? 17.761 13.081 -37.729 1.00 18.05 1458 VAL D O 1
ATOM 2884 N N . SER D 1 37 ? 19.246 12.095 -36.352 1.00 15.82 1459 SER D N 1
ATOM 2885 C CA . SER D 1 37 ? 20.167 11.689 -37.409 1.00 13.22 1459 SER D CA 1
ATOM 2886 C C . SER D 1 37 ? 19.602 10.513 -38.178 1.00 17.47 1459 SER D C 1
ATOM 2887 O O . SER D 1 37 ? 19.201 9.512 -37.584 1.00 17.05 1459 SER D O 1
ATOM 2890 N N . LYS D 1 38 ? 19.569 10.622 -39.504 1.00 17.01 1460 LYS D N 1
ATOM 2891 C CA . LYS D 1 38 ? 19.006 9.558 -40.314 1.00 15.58 1460 LYS D CA 1
ATOM 2892 C C . LYS D 1 38 ? 19.852 8.290 -40.249 1.00 17.68 1460 LYS D C 1
ATOM 2893 O O . LYS D 1 38 ? 19.349 7.186 -40.473 1.00 20.63 1460 LYS D O 1
ATOM 2899 N N . ILE D 1 39 ? 21.131 8.456 -39.923 1.00 19.79 1461 ILE D N 1
ATOM 2900 C CA . ILE D 1 39 ? 22.047 7.335 -39.763 1.00 22.52 1461 ILE D CA 1
ATOM 2901 C C . ILE D 1 39 ? 21.675 6.467 -38.550 1.00 22.09 1461 ILE D C 1
ATOM 2902 O O . ILE D 1 39 ? 21.854 5.248 -38.571 1.00 22.15 1461 ILE D O 1
ATOM 2907 N N . GLN D 1 40 ? 21.128 7.094 -37.509 1.00 15.05 1462 GLN D N 1
ATOM 2908 C CA . GLN D 1 40 ? 20.752 6.378 -36.289 1.00 20.22 1462 GLN D CA 1
ATOM 2909 C C . GLN D 1 40 ? 19.318 5.868 -36.341 1.00 19.34 1462 GLN D C 1
ATOM 2910 O O . GLN D 1 40 ? 18.978 4.861 -35.709 1.00 19.99 1462 GLN D O 1
ATOM 2916 N N . VAL D 1 41 ? 18.472 6.605 -37.055 1.00 17.44 1463 VAL D N 1
ATOM 2917 C CA . VAL D 1 41 ? 17.046 6.319 -37.109 1.00 18.67 1463 VAL D CA 1
ATOM 2918 C C . VAL D 1 41 ? 16.597 6.379 -38.570 1.00 20.82 1463 VAL D C 1
ATOM 2919 O O . VAL D 1 41 ? 15.953 7.342 -38.993 1.00 20.73 1463 VAL D O 1
ATOM 2923 N N . PRO D 1 42 ? 16.960 5.352 -39.350 1.00 31.96 1464 PRO D N 1
ATOM 2924 C CA . PRO D 1 42 ? 16.851 5.387 -40.812 1.00 30.66 1464 PRO D CA 1
ATOM 2925 C C . PRO D 1 42 ? 15.415 5.577 -41.268 1.00 33.79 1464 PRO D C 1
ATOM 2926 O O . PRO D 1 42 ? 15.132 6.403 -42.140 1.00 39.53 1464 PRO D O 1
ATOM 2930 N N . ASP D 1 43 ? 14.507 4.824 -40.664 1.00 23.97 1465 ASP D N 1
ATOM 2931 C CA . ASP D 1 43 ? 13.138 4.803 -41.157 1.00 26.38 1465 ASP D CA 1
ATOM 2932 C C . ASP D 1 43 ? 12.351 6.052 -40.782 1.00 26.66 1465 ASP D C 1
ATOM 2933 O O . ASP D 1 43 ? 11.237 6.251 -41.266 1.00 29.03 1465 ASP D O 1
ATOM 2938 N N . TYR D 1 44 ? 12.927 6.893 -39.923 1.00 24.40 1466 TYR D N 1
ATOM 2939 C CA . TYR D 1 44 ? 12.242 8.103 -39.477 1.00 23.93 1466 TYR D CA 1
ATOM 2940 C C . TYR D 1 44 ? 11.785 8.957 -40.652 1.00 25.23 1466 TYR D C 1
ATOM 2941 O O . TYR D 1 44 ? 10.658 9.462 -40.667 1.00 21.75 1466 TYR D O 1
ATOM 2950 N N . TYR D 1 45 ? 12.658 9.105 -41.643 1.00 20.44 1467 TYR D N 1
ATOM 2951 C CA . TYR D 1 45 ? 12.396 10.013 -42.749 1.00 21.08 1467 TYR D CA 1
ATOM 2952 C C . TYR D 1 45 ? 11.611 9.345 -43.877 1.00 23.21 1467 TYR D C 1
ATOM 2953 O O . TYR D 1 45 ? 11.173 10.009 -44.817 1.00 28.00 1467 TYR D O 1
ATOM 2962 N N . ASP D 1 46 ? 11.428 8.033 -43.758 1.00 24.49 1468 ASP D N 1
ATOM 2963 C CA . ASP D 1 46 ? 10.496 7.300 -44.618 1.00 29.71 1468 ASP D CA 1
ATOM 2964 C C . ASP D 1 46 ? 9.066 7.485 -44.130 1.00 33.75 1468 ASP D C 1
ATOM 2965 O O . ASP D 1 46 ? 8.124 7.479 -44.922 1.00 36.07 1468 ASP D O 1
ATOM 2970 N N . ILE D 1 47 ? 8.910 7.627 -42.816 1.00 24.91 1469 ILE D N 1
ATOM 2971 C CA . ILE D 1 47 ? 7.589 7.690 -42.193 1.00 22.46 1469 ILE D CA 1
ATOM 2972 C C . ILE D 1 47 ? 7.092 9.116 -41.968 1.00 25.34 1469 ILE D C 1
ATOM 2973 O O . ILE D 1 47 ? 5.908 9.417 -42.180 1.00 27.13 1469 ILE D O 1
ATOM 2978 N N . ILE D 1 48 ? 7.994 9.983 -41.518 1.00 17.22 1470 ILE D N 1
ATOM 2979 C CA . ILE D 1 48 ? 7.670 11.371 -41.228 1.00 16.14 1470 ILE D CA 1
ATOM 2980 C C . ILE D 1 48 ? 7.920 12.262 -42.452 1.00 19.26 1470 ILE D C 1
ATOM 2981 O O . ILE D 1 48 ? 9.062 12.532 -42.823 1.00 21.78 1470 ILE D O 1
ATOM 2986 N N . LYS D 1 49 ? 6.827 12.711 -43.063 1.00 24.53 1471 LYS D N 1
ATOM 2987 C CA . LYS D 1 49 ? 6.858 13.413 -44.342 1.00 22.45 1471 LYS D CA 1
ATOM 2988 C C . LYS D 1 49 ? 7.294 14.871 -44.233 1.00 21.65 1471 LYS D C 1
ATOM 2989 O O . LYS D 1 49 ? 7.902 15.414 -45.151 1.00 24.82 1471 LYS D O 1
ATOM 2995 N N . LYS D 1 50 ? 6.962 15.513 -43.118 1.00 17.55 1472 LYS D N 1
ATOM 2996 C CA . LYS D 1 50 ? 7.327 16.910 -42.907 1.00 15.75 1472 LYS D CA 1
ATOM 2997 C C . LYS D 1 50 ? 7.970 17.064 -41.539 1.00 16.73 1472 LYS D C 1
ATOM 2998 O O . LYS D 1 50 ? 7.326 17.492 -40.583 1.00 17.46 1472 LYS D O 1
ATOM 3004 N N . PRO D 1 51 ? 9.251 16.701 -41.440 1.00 13.72 1473 PRO D N 1
ATOM 3005 C CA . PRO D 1 51 ? 9.929 16.762 -40.140 1.00 13.06 1473 PRO D CA 1
ATOM 3006 C C . PRO D 1 51 ? 10.068 18.198 -39.668 1.00 15.91 1473 PRO D C 1
ATOM 3007 O O . PRO D 1 51 ? 10.204 19.109 -40.491 1.00 18.37 1473 PRO D O 1
ATOM 3011 N N . ILE D 1 52 ? 10.042 18.389 -38.358 1.00 15.28 1474 ILE D N 1
ATOM 3012 C CA . ILE D 1 52 ? 10.213 19.707 -37.764 1.00 14.99 1474 ILE D CA 1
ATOM 3013 C C . ILE D 1 52 ? 10.678 19.541 -36.312 1.00 16.31 1474 ILE D C 1
ATOM 3014 O O . ILE D 1 52 ? 10.487 18.484 -35.712 1.00 16.58 1474 ILE D O 1
ATOM 3019 N N . ALA D 1 53 ? 11.338 20.562 -35.769 1.00 14.74 1475 ALA D N 1
ATOM 3020 C CA . ALA D 1 53 ? 11.776 20.539 -34.376 1.00 17.08 1475 ALA D CA 1
ATOM 3021 C C . ALA D 1 53 ? 11.821 21.964 -33.849 1.00 15.53 1475 ALA D C 1
ATOM 3022 O O . ALA D 1 53 ? 11.616 22.910 -34.611 1.00 16.82 1475 ALA D O 1
ATOM 3024 N N . LEU D 1 54 ? 12.105 22.121 -32.557 1.00 16.18 1476 LEU D N 1
ATOM 3025 C CA . LEU D 1 54 ? 12.108 23.452 -31.941 1.00 16.92 1476 LEU D CA 1
ATOM 3026 C C . LEU D 1 54 ? 13.164 24.406 -32.515 1.00 19.56 1476 LEU D C 1
ATOM 3027 O O . LEU D 1 54 ? 12.974 25.625 -32.516 1.00 18.64 1476 LEU D O 1
ATOM 3032 N N . ASN D 1 55 ? 14.282 23.869 -32.988 1.00 18.14 1477 ASN D N 1
ATOM 3033 C CA . ASN D 1 55 ? 15.295 24.742 -33.572 1.00 19.22 1477 ASN D CA 1
ATOM 3034 C C . ASN D 1 55 ? 14.809 25.406 -34.859 1.00 21.27 1477 ASN D C 1
ATOM 3035 O O . ASN D 1 55 ? 15.071 26.588 -35.101 1.00 22.01 1477 ASN D O 1
ATOM 3040 N N . ILE D 1 56 ? 14.078 24.644 -35.665 1.00 19.16 1478 ILE D N 1
ATOM 3041 C CA . ILE D 1 56 ? 13.495 25.159 -36.905 1.00 20.36 1478 ILE D CA 1
ATOM 3042 C C . ILE D 1 56 ? 12.396 26.170 -36.607 1.00 22.67 1478 ILE D C 1
ATOM 3043 O O . ILE D 1 56 ? 12.312 27.226 -37.229 1.00 20.55 1478 ILE D O 1
ATOM 3048 N N . ILE D 1 57 ? 11.546 25.848 -35.643 1.00 16.64 1479 ILE D N 1
ATOM 3049 C CA . ILE D 1 57 ? 10.499 26.768 -35.236 1.00 20.73 1479 ILE D CA 1
ATOM 3050 C C . ILE D 1 57 ? 11.076 28.057 -34.631 1.00 19.74 1479 ILE D C 1
ATOM 3051 O O . ILE D 1 57 ? 10.580 29.153 -34.902 1.00 24.47 1479 ILE D O 1
ATOM 3056 N N . ARG D 1 58 ? 12.136 27.932 -33.837 1.00 23.58 1480 ARG D N 1
ATOM 3057 C CA . ARG D 1 58 ? 12.755 29.111 -33.235 1.00 25.88 1480 ARG D CA 1
ATOM 3058 C C . ARG D 1 58 ? 13.286 30.038 -34.319 1.00 26.68 1480 ARG D C 1
ATOM 3059 O O . ARG D 1 58 ? 13.146 31.260 -34.240 1.00 27.54 1480 ARG D O 1
ATOM 3067 N N . GLU D 1 59 ? 13.889 29.444 -35.340 1.00 21.48 1481 GLU D N 1
ATOM 3068 C CA . GLU D 1 59 ? 14.433 30.217 -36.450 1.00 23.13 1481 GLU D CA 1
ATOM 3069 C C . GLU D 1 59 ? 13.343 30.909 -37.255 1.00 28.42 1481 GLU D C 1
ATOM 3070 O O . GLU D 1 59 ? 13.508 32.050 -37.673 1.00 31.14 1481 GLU D O 1
ATOM 3076 N N . LYS D 1 60 ? 12.225 30.225 -37.468 1.00 23.51 1482 LYS D N 1
ATOM 3077 C CA . LYS D 1 60 ? 11.121 30.832 -38.203 1.00 21.67 1482 LYS D CA 1
ATOM 3078 C C . LYS D 1 60 ? 10.543 32.003 -37.411 1.00 25.00 1482 LYS D C 1
ATOM 3079 O O . LYS D 1 60 ? 10.115 33.004 -37.988 1.00 31.27 1482 LYS D O 1
ATOM 3085 N N . VAL D 1 61 ? 10.533 31.879 -36.089 1.00 19.70 1483 VAL D N 1
ATOM 3086 C CA . VAL D 1 61 ? 10.088 32.979 -35.244 1.00 23.65 1483 VAL D CA 1
ATOM 3087 C C . VAL D 1 61 ? 11.067 34.148 -35.387 1.00 32.15 1483 VAL D C 1
ATOM 3088 O O . VAL D 1 61 ? 10.660 35.277 -35.652 1.00 30.77 1483 VAL D O 1
ATOM 3092 N N . ASN D 1 62 ? 12.356 33.860 -35.236 1.00 31.75 1484 ASN D N 1
ATOM 3093 C CA . ASN D 1 62 ? 13.396 34.882 -35.361 1.00 32.86 1484 ASN D CA 1
ATOM 3094 C C . ASN D 1 62 ? 13.449 35.530 -36.744 1.00 33.14 1484 ASN D C 1
ATOM 3095 O O . ASN D 1 62 ? 13.824 36.694 -36.872 1.00 40.36 1484 ASN D O 1
ATOM 3100 N N . LYS D 1 63 ? 13.071 34.778 -37.774 1.00 30.36 1485 LYS D N 1
ATOM 3101 C CA . LYS D 1 63 ? 13.060 35.292 -39.144 1.00 32.01 1485 LYS D CA 1
ATOM 3102 C C . LYS D 1 63 ? 11.711 35.889 -39.533 1.00 36.90 1485 LYS D C 1
ATOM 3103 O O . LYS D 1 63 ? 11.482 36.209 -40.701 1.00 35.99 1485 LYS D O 1
ATOM 3109 N N . CYS D 1 64 ? 10.825 36.028 -38.550 1.00 38.03 1486 CYS D N 1
ATOM 3110 C CA . CYS D 1 64 ? 9.489 36.594 -38.755 1.00 35.89 1486 CYS D CA 1
ATOM 3111 C C . CYS D 1 64 ? 8.712 35.921 -39.887 1.00 45.56 1486 CYS D C 1
ATOM 3112 O O . CYS D 1 64 ? 8.045 36.592 -40.672 1.00 48.18 1486 CYS D O 1
ATOM 3115 N N . GLU D 1 65 ? 8.788 34.596 -39.957 1.00 40.52 1487 GLU D N 1
ATOM 3116 C CA . GLU D 1 65 ? 8.152 33.856 -41.044 1.00 37.94 1487 GLU D CA 1
ATOM 3117 C C . GLU D 1 65 ? 6.68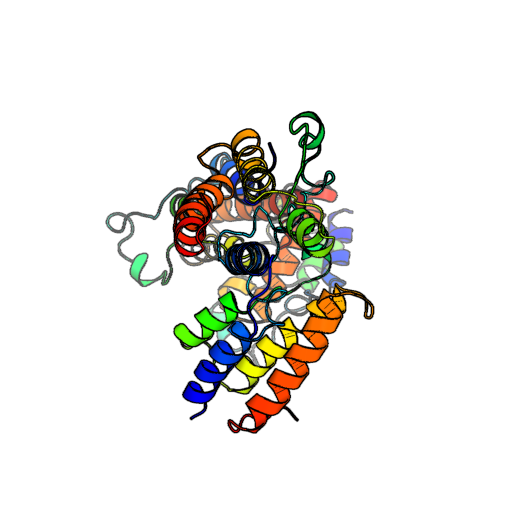5 33.515 -40.774 1.00 36.64 1487 GLU D C 1
ATOM 3118 O O . GLU D 1 65 ? 5.943 33.183 -41.698 1.00 40.99 1487 GLU D O 1
ATOM 3124 N N . TYR D 1 66 ? 6.268 33.595 -39.515 1.00 34.03 1488 TYR D N 1
ATOM 3125 C CA . TYR D 1 66 ? 4.870 33.336 -39.162 1.00 30.24 1488 TYR D CA 1
ATOM 3126 C C . TYR D 1 66 ? 4.038 34.602 -39.284 1.00 38.77 1488 TYR D C 1
ATOM 3127 O O . TYR D 1 66 ? 4.226 35.555 -38.525 1.00 38.87 1488 TYR D O 1
ATOM 3136 N N . LYS D 1 67 ? 3.114 34.602 -40.238 1.00 41.24 1489 LYS D N 1
ATOM 3137 C CA . LYS D 1 67 ? 2.264 35.758 -40.491 1.00 46.66 1489 LYS D CA 1
ATOM 3138 C C . LYS D 1 67 ? 0.986 35.697 -39.659 1.00 43.05 1489 LYS D C 1
ATOM 3139 O O . LYS D 1 67 ? 0.357 36.721 -39.393 1.00 45.87 1489 LYS D O 1
ATOM 3145 N N . LEU D 1 68 ? 0.607 34.490 -39.255 1.00 37.82 1490 LEU D N 1
ATOM 3146 C CA . LEU D 1 68 ? -0.585 34.285 -38.438 1.00 34.18 1490 LEU D CA 1
ATOM 3147 C C . LEU D 1 68 ? -0.255 33.364 -37.270 1.00 32.29 1490 LEU D C 1
ATOM 3148 O O . LEU D 1 68 ? 0.595 32.481 -37.392 1.00 31.56 1490 LEU D O 1
ATOM 3153 N N . ALA D 1 69 ? -0.926 33.568 -36.143 1.00 33.12 1491 ALA D N 1
ATOM 3154 C CA . ALA D 1 69 ? -0.701 32.731 -34.971 1.00 39.00 1491 ALA D CA 1
ATOM 3155 C C . ALA D 1 69 ? -1.042 31.282 -35.290 1.00 31.14 1491 ALA D C 1
ATOM 3156 O O . ALA D 1 69 ? -0.392 30.361 -34.804 1.00 29.87 1491 ALA D O 1
ATOM 3158 N N . SER D 1 70 ? -2.053 31.088 -36.130 1.00 34.69 1492 SER D N 1
ATOM 3159 C CA . SER D 1 70 ? -2.453 29.751 -36.550 1.00 27.40 1492 SER D CA 1
ATOM 3160 C C . SER D 1 70 ? -1.319 29.019 -37.270 1.00 30.30 1492 SER D C 1
ATOM 3161 O O . SER D 1 70 ? -1.241 27.793 -37.223 1.00 23.22 1492 SER D O 1
ATOM 3164 N N . GLU D 1 71 ? -0.442 29.768 -37.932 1.00 23.93 1493 GLU D N 1
ATOM 3165 C CA . GLU D 1 71 ? 0.700 29.162 -38.610 1.00 20.27 1493 GLU D CA 1
ATOM 3166 C C . GLU D 1 71 ? 1.730 28.651 -37.611 1.00 17.84 1493 GLU D C 1
ATOM 3167 O O . GLU D 1 71 ? 2.337 27.600 -37.808 1.00 19.14 1493 GLU D O 1
ATOM 3173 N N . PHE D 1 72 ? 1.946 29.419 -36.551 1.00 19.88 1494 PHE D N 1
ATOM 3174 C CA . PHE D 1 72 ? 2.881 29.020 -35.507 1.00 21.52 1494 PHE D CA 1
ATOM 3175 C C . PHE D 1 72 ? 2.307 27.826 -34.744 1.00 21.89 1494 PHE D C 1
ATOM 3176 O O . PHE D 1 72 ? 3.018 26.871 -34.436 1.00 18.59 1494 PHE D O 1
ATOM 3184 N N . ILE D 1 73 ? 1.011 27.875 -34.463 1.00 21.45 1495 ILE D N 1
ATOM 3185 C CA . ILE D 1 73 ? 0.365 26.792 -33.735 1.00 23.06 1495 ILE D CA 1
ATOM 3186 C C . ILE D 1 73 ? 0.414 25.494 -34.537 1.00 18.66 1495 ILE D C 1
ATOM 3187 O O . ILE D 1 73 ? 0.681 24.430 -33.977 1.00 19.74 1495 ILE D O 1
ATOM 3192 N N . ASP D 1 74 ? 0.184 25.574 -35.843 1.00 19.14 1496 ASP D N 1
ATOM 3193 C CA A ASP D 1 74 ? 0.203 24.381 -36.685 0.46 21.91 1496 ASP D CA 1
ATOM 3194 C CA B ASP D 1 74 ? 0.198 24.363 -36.656 0.54 21.92 1496 ASP D CA 1
ATOM 3195 C C . ASP D 1 74 ? 1.573 23.703 -36.694 1.00 19.96 1496 ASP D C 1
ATOM 3196 O O . ASP D 1 74 ? 1.668 22.478 -36.685 1.00 18.09 1496 ASP D O 1
ATOM 3205 N N . ASP D 1 75 ? 2.638 24.505 -36.721 1.00 17.75 1497 ASP D N 1
ATOM 3206 C CA . ASP D 1 75 ? 3.989 23.950 -36.707 1.00 15.68 1497 ASP D CA 1
ATOM 3207 C C . ASP D 1 75 ? 4.312 23.208 -35.407 1.00 15.80 1497 ASP D C 1
ATOM 3208 O O . ASP D 1 75 ? 4.962 22.165 -35.437 1.00 15.10 1497 ASP D O 1
ATOM 3213 N N . ILE D 1 76 ? 3.903 23.751 -34.273 1.00 15.92 1498 ILE D N 1
ATOM 3214 C CA A ILE D 1 76 ? 4.042 23.090 -32.984 0.35 16.05 1498 ILE D CA 1
ATOM 3215 C CA B ILE D 1 76 ? 4.042 23.090 -32.984 0.37 16.05 1498 ILE D CA 1
ATOM 3216 C CA C ILE D 1 76 ? 4.057 23.030 -33.034 0.28 16.07 1498 ILE D CA 1
ATOM 3217 C C . ILE D 1 76 ? 3.194 21.781 -32.965 1.00 16.11 1498 ILE D C 1
ATOM 3218 O O . ILE D 1 76 ? 3.611 20.770 -32.568 1.00 14.96 1498 ILE D O 1
ATOM 3231 N N . GLU D 1 77 ? 1.971 21.871 -33.426 1.00 14.54 1499 GLU D N 1
ATOM 3232 C CA . GLU D 1 77 ? 1.125 20.680 -33.397 1.00 17.02 1499 GLU D CA 1
ATOM 3233 C C . GLU D 1 77 ? 1.689 19.611 -34.326 1.00 14.40 1499 GLU D C 1
ATOM 3234 O O . GLU D 1 77 ? 1.655 18.424 -34.011 1.00 16.21 1499 GLU D O 1
ATOM 3240 N N . LEU D 1 78 ? 2.220 20.035 -35.469 1.00 14.57 1500 LEU D N 1
ATOM 3241 C CA . LEU D 1 78 ? 2.899 19.115 -36.372 1.00 13.29 1500 LEU D CA 1
ATOM 3242 C C . LEU D 1 78 ? 4.055 18.385 -35.677 1.00 11.77 1500 LEU D C 1
ATOM 3243 O O . LEU D 1 78 ? 4.207 17.170 -35.809 1.00 12.68 1500 LEU D O 1
ATOM 3248 N N . MET D 1 79 ? 4.880 19.136 -34.960 1.00 11.41 1501 MET D N 1
ATOM 3249 C CA . MET D 1 79 ? 5.990 18.546 -34.224 1.00 14.55 1501 MET D CA 1
ATOM 3250 C C . MET D 1 79 ? 5.485 17.422 -33.316 1.00 14.87 1501 MET D C 1
ATOM 3251 O O . MET D 1 79 ? 6.050 16.332 -33.257 1.00 14.53 1501 MET D O 1
ATOM 3256 N N . PHE D 1 80 ? 4.400 17.687 -32.609 1.00 16.44 1502 PHE D N 1
ATOM 3257 C CA . PHE D 1 80 ? 3.878 16.672 -31.719 1.00 13.79 1502 PHE D CA 1
ATOM 3258 C C . PHE D 1 80 ? 3.312 15.501 -32.511 1.00 15.69 1502 PHE D C 1
ATOM 3259 O O . PHE D 1 80 ? 3.564 14.347 -32.181 1.00 18.22 1502 PHE D O 1
ATOM 3267 N N . SER D 1 81 ? 2.570 15.802 -33.573 1.00 15.09 1503 SER D N 1
ATOM 3268 C CA A SER D 1 81 ? 1.985 14.751 -34.406 0.46 14.39 1503 SER D CA 1
ATOM 3269 C CA B SER D 1 81 ? 1.987 14.763 -34.417 0.54 14.37 1503 SER D CA 1
ATOM 3270 C C . SER D 1 81 ? 3.044 13.793 -34.939 1.00 17.24 1503 SER D C 1
ATOM 3271 O O . SER D 1 81 ? 2.830 12.579 -34.979 1.00 16.24 1503 SER D O 1
ATOM 3276 N N . ASN D 1 82 ? 4.195 14.331 -35.332 1.00 15.80 1504 ASN D N 1
ATOM 3277 C CA . ASN D 1 82 ? 5.269 13.487 -35.847 1.00 13.29 1504 ASN D CA 1
ATOM 3278 C C . ASN D 1 82 ? 5.821 12.573 -34.776 1.00 12.49 1504 ASN D C 1
ATOM 3279 O O . ASN D 1 82 ? 6.114 11.409 -35.032 1.00 18.03 1504 ASN D O 1
ATOM 3284 N N . CYS D 1 83 ? 5.966 13.115 -33.570 1.00 14.84 1505 CYS D N 1
ATOM 3285 C CA . CYS D 1 83 ? 6.447 12.336 -32.438 1.00 17.09 1505 CYS D CA 1
ATOM 3286 C C . CYS D 1 83 ? 5.539 11.133 -32.186 1.00 20.10 1505 CYS D C 1
ATOM 3287 O O . CYS D 1 83 ? 6.011 10.009 -32.005 1.00 19.59 1505 CYS D O 1
ATOM 3290 N N . PHE D 1 84 ? 4.233 11.372 -32.191 1.00 18.34 1506 PHE D N 1
ATOM 3291 C CA . PHE D 1 84 ? 3.292 10.309 -31.864 1.00 20.42 1506 PHE D CA 1
ATOM 3292 C C . PHE D 1 84 ? 3.105 9.352 -33.033 1.00 18.29 1506 PHE D C 1
ATOM 3293 O O . PHE D 1 84 ? 2.687 8.208 -32.847 1.00 21.61 1506 PHE D O 1
ATOM 3301 N N . GLU D 1 85 ? 3.424 9.809 -34.242 1.00 22.10 1507 GLU D N 1
ATOM 3302 C CA . GLU D 1 85 ? 3.329 8.935 -35.402 1.00 19.99 1507 GLU D CA 1
ATOM 3303 C C . GLU D 1 85 ? 4.483 7.942 -35.418 1.00 20.44 1507 GLU D C 1
ATOM 3304 O O . GLU D 1 85 ? 4.304 6.770 -35.758 1.00 23.71 1507 GLU D O 1
ATOM 3310 N N . TYR D 1 86 ? 5.671 8.410 -35.054 1.00 19.70 1508 TYR D N 1
ATOM 3311 C CA . TYR D 1 86 ? 6.844 7.546 -35.076 1.00 18.57 1508 TYR D CA 1
ATOM 3312 C C . TYR D 1 86 ? 6.994 6.707 -33.806 1.00 20.96 1508 TYR D C 1
ATOM 3313 O O . TYR D 1 86 ? 7.344 5.529 -33.876 1.00 24.34 1508 TYR D O 1
ATOM 3322 N N . ASN D 1 87 ? 6.742 7.314 -32.648 1.00 22.91 1509 ASN D N 1
ATOM 3323 C CA . ASN D 1 87 ? 6.945 6.633 -31.369 1.00 26.16 1509 ASN D CA 1
ATOM 3324 C C . ASN D 1 87 ? 5.631 6.119 -30.777 1.00 29.41 1509 ASN D C 1
ATOM 3325 O O . ASN D 1 87 ? 4.727 6.904 -30.500 1.00 31.50 1509 ASN D O 1
ATOM 3330 N N . PRO D 1 88 ? 5.524 4.797 -30.573 1.00 34.93 1510 PRO D N 1
ATOM 3331 C CA . PRO D 1 88 ? 4.315 4.186 -29.996 1.00 36.27 1510 PRO D CA 1
ATOM 3332 C C . PRO D 1 88 ? 3.963 4.705 -28.595 1.00 32.19 1510 PRO D C 1
ATOM 3333 O O . PRO D 1 88 ? 4.836 5.213 -27.889 1.00 34.68 1510 PRO D O 1
ATOM 3337 N N . ARG D 1 89 ? 2.693 4.565 -28.212 1.00 35.15 1511 ARG D N 1
ATOM 3338 C CA . ARG D 1 89 ? 2.173 5.089 -26.942 1.00 38.21 1511 ARG D CA 1
ATOM 3339 C C . ARG D 1 89 ? 3.043 4.781 -25.725 1.00 40.17 1511 ARG D C 1
ATOM 3340 O O . ARG D 1 89 ? 3.247 5.640 -24.866 1.00 48.20 1511 ARG D O 1
ATOM 3348 N N . ASN D 1 90 ? 3.540 3.551 -25.648 1.00 51.11 1512 ASN D N 1
ATOM 3349 C CA . ASN D 1 90 ? 4.286 3.098 -24.477 1.00 58.42 1512 ASN D CA 1
ATOM 3350 C C . ASN D 1 90 ? 5.794 3.309 -24.584 1.00 53.26 1512 ASN D C 1
ATOM 3351 O O . ASN D 1 90 ? 6.574 2.389 -24.338 1.00 57.55 1512 ASN D O 1
ATOM 3356 N N . THR D 1 91 ? 6.205 4.518 -24.947 1.00 42.31 1513 THR D N 1
ATOM 3357 C CA . THR D 1 91 ? 7.629 4.829 -25.045 1.00 33.64 1513 THR D CA 1
ATOM 3358 C C . THR D 1 91 ? 7.974 6.121 -24.316 1.00 35.06 1513 THR D C 1
ATOM 3359 O O . THR D 1 91 ? 7.114 6.977 -24.099 1.00 33.42 1513 THR D O 1
ATOM 3363 N N . SER D 1 92 ? 9.239 6.260 -23.942 1.00 31.20 1514 SER D N 1
ATOM 3364 C CA . SER D 1 92 ? 9.678 7.435 -23.205 1.00 34.77 1514 SER D CA 1
ATOM 3365 C C . SER D 1 92 ? 9.519 8.697 -24.040 1.00 39.10 1514 SER D C 1
ATOM 3366 O O . SER D 1 92 ? 9.159 9.752 -23.518 1.00 31.51 1514 SER D O 1
ATOM 3369 N N . GLU D 1 93 ? 9.791 8.578 -25.335 1.00 34.64 1515 GLU D N 1
ATOM 3370 C CA . GLU D 1 93 ? 9.639 9.696 -26.259 1.00 32.98 1515 GLU D CA 1
ATOM 3371 C C . GLU D 1 93 ? 8.204 10.182 -26.269 1.00 27.53 1515 GLU D C 1
ATOM 3372 O O . GLU D 1 93 ? 7.950 11.386 -26.163 1.00 24.84 1515 GLU D O 1
ATOM 3378 N N . ALA D 1 94 ? 7.271 9.237 -26.385 1.00 22.41 1516 ALA D N 1
ATOM 3379 C CA . ALA D 1 94 ? 5.850 9.557 -26.461 1.00 24.94 1516 ALA D CA 1
ATOM 3380 C C . ALA D 1 94 ? 5.338 10.154 -25.156 1.00 26.73 1516 ALA D C 1
ATOM 3381 O O . ALA D 1 94 ? 4.523 11.075 -25.168 1.00 23.97 1516 ALA D O 1
ATOM 3383 N N . LYS D 1 95 ? 5.822 9.624 -24.038 1.00 27.85 1517 LYS D N 1
ATOM 3384 C CA . LYS D 1 95 ? 5.438 10.117 -22.714 1.00 33.17 1517 LYS D CA 1
ATOM 3385 C C . LYS D 1 95 ? 5.867 11.567 -22.501 1.00 31.21 1517 LYS D C 1
ATOM 3386 O O . LYS D 1 95 ? 5.090 12.386 -22.016 1.00 24.69 1517 LYS D O 1
ATOM 3392 N N . ALA D 1 96 ? 7.113 11.875 -22.851 1.00 28.23 1518 ALA D N 1
ATOM 3393 C CA . ALA D 1 96 ? 7.620 13.236 -22.739 1.00 23.15 1518 ALA D CA 1
ATOM 3394 C C . ALA D 1 96 ? 6.836 14.174 -23.657 1.00 23.85 1518 ALA D C 1
ATOM 3395 O O . ALA D 1 96 ? 6.498 15.293 -23.272 1.00 19.80 1518 ALA D O 1
ATOM 3397 N N . GLY D 1 97 ? 6.559 13.706 -24.867 1.00 21.17 1519 GLY D N 1
ATOM 3398 C CA . GLY D 1 97 ? 5.771 14.463 -25.825 1.00 20.41 1519 GLY D CA 1
ATOM 3399 C C . GLY D 1 97 ? 4.383 14.786 -25.300 1.00 21.36 1519 GLY D C 1
ATOM 3400 O O . GLY D 1 97 ? 3.917 15.916 -25.417 1.00 18.85 1519 GLY D O 1
ATOM 3401 N N . THR D 1 98 ? 3.730 13.792 -24.706 1.00 23.10 1520 THR D N 1
ATOM 3402 C CA . THR D 1 98 ? 2.405 13.991 -24.111 1.00 25.27 1520 THR D CA 1
ATOM 3403 C C . THR D 1 98 ? 2.412 15.089 -23.046 1.00 22.86 1520 THR D C 1
ATOM 3404 O O . THR D 1 98 ? 1.540 15.962 -23.037 1.00 24.09 1520 THR D O 1
ATOM 3408 N N . ARG D 1 99 ? 3.405 15.052 -22.161 1.00 15.38 1521 ARG D N 1
ATOM 3409 C CA . ARG D 1 99 ? 3.541 16.077 -21.125 1.00 20.84 1521 ARG D CA 1
ATOM 3410 C C . ARG D 1 99 ? 3.880 17.463 -21.681 1.00 20.55 1521 ARG D C 1
ATOM 3411 O O . ARG D 1 99 ? 3.296 18.464 -21.266 1.00 18.09 1521 ARG D O 1
ATOM 3419 N N . LEU D 1 100 ? 4.827 17.533 -22.615 1.00 15.19 1522 LEU D N 1
ATOM 3420 C CA . LEU D 1 100 ? 5.206 18.820 -23.192 1.00 16.03 1522 LEU D CA 1
ATOM 3421 C C . LEU D 1 100 ? 4.042 19.457 -23.964 1.00 16.98 1522 LEU D C 1
ATOM 3422 O O . LEU D 1 100 ? 3.871 20.676 -23.952 1.00 16.53 1522 LEU D O 1
ATOM 3427 N N . GLN D 1 101 ? 3.247 18.625 -24.631 1.00 15.35 1523 GLN D N 1
ATOM 3428 C CA . GLN D 1 101 ? 2.105 19.119 -25.415 1.00 11.42 1523 GLN D CA 1
ATOM 3429 C C . GLN D 1 101 ? 1.011 19.717 -24.524 1.00 13.94 1523 GLN D C 1
ATOM 3430 O O . GLN D 1 101 ? 0.384 20.726 -24.875 1.00 18.35 1523 GLN D O 1
ATOM 3436 N N . ALA D 1 102 ? 0.769 19.076 -23.387 1.00 13.37 1524 ALA D N 1
ATOM 3437 C CA . ALA D 1 102 ? -0.196 19.591 -22.424 1.00 16.69 1524 ALA D CA 1
ATOM 3438 C C . ALA D 1 102 ? 0.303 20.930 -21.886 1.00 16.58 1524 ALA D C 1
ATOM 3439 O O . ALA D 1 102 ? -0.451 21.897 -21.805 1.00 15.23 1524 ALA D O 1
ATOM 3441 N N . PHE D 1 103 ? 1.592 20.986 -21.552 1.00 16.74 1525 PHE D N 1
ATOM 3442 C CA . PHE D 1 103 ? 2.237 22.223 -21.134 1.00 19.15 1525 PHE D CA 1
ATOM 3443 C C . PHE D 1 103 ? 2.092 23.294 -22.215 1.00 21.14 1525 PHE D C 1
ATOM 3444 O O . PHE D 1 103 ? 1.723 24.435 -21.926 1.00 18.48 1525 PHE D O 1
ATOM 3452 N N . PHE D 1 104 ? 2.351 22.922 -23.465 1.00 14.92 1526 PHE D N 1
ATOM 3453 C CA . PHE D 1 104 ? 2.201 23.868 -24.566 1.00 18.72 1526 PHE D CA 1
ATOM 3454 C C . PHE D 1 104 ? 0.785 24.451 -24.623 1.00 18.59 1526 PHE D C 1
ATOM 3455 O O . PHE D 1 104 ? 0.605 25.661 -24.758 1.00 19.37 1526 PHE D O 1
ATOM 3463 N N . HIS D 1 105 ? -0.218 23.589 -24.529 1.00 17.37 1527 HIS D N 1
ATOM 3464 C CA . HIS D 1 105 ? -1.597 24.044 -24.684 1.00 15.74 1527 HIS D CA 1
ATOM 3465 C C . HIS D 1 105 ? -1.995 25.018 -23.595 1.00 18.61 1527 HIS D C 1
ATOM 3466 O O . HIS D 1 105 ? -2.606 26.050 -23.861 1.00 22.34 1527 HIS D O 1
ATOM 3473 N N . ILE D 1 106 ? -1.639 24.670 -22.369 1.00 16.35 1528 ILE D N 1
ATOM 3474 C CA . ILE D 1 106 ? -1.951 25.490 -21.208 1.00 20.98 1528 ILE D CA 1
ATOM 3475 C C . ILE D 1 106 ? -1.248 26.851 -21.282 1.00 26.93 1528 ILE D C 1
ATOM 3476 O O . ILE D 1 106 ? -1.871 27.894 -21.082 1.00 26.21 1528 ILE D O 1
ATOM 3481 N N . GLN D 1 107 ? 0.042 26.838 -21.597 1.00 25.66 1529 GLN D N 1
ATOM 3482 C CA . GLN D 1 107 ? 0.817 28.078 -21.671 1.00 24.87 1529 GLN D CA 1
ATOM 3483 C C . GLN D 1 107 ? 0.413 28.960 -22.852 1.00 28.15 1529 GLN D C 1
ATOM 3484 O O . GLN D 1 107 ? 0.357 30.183 -22.723 1.00 29.00 1529 GLN D O 1
ATOM 3490 N N . ALA D 1 108 ? 0.121 28.341 -23.995 1.00 22.76 1530 ALA D N 1
ATOM 3491 C CA . ALA D 1 108 ? -0.269 29.085 -25.187 1.00 27.93 1530 ALA D CA 1
ATOM 3492 C C . ALA D 1 108 ? -1.578 29.828 -24.944 1.00 31.65 1530 ALA D C 1
ATOM 3493 O O . ALA D 1 108 ? -1.761 30.961 -25.397 1.00 29.01 1530 ALA D O 1
ATOM 3495 N N . GLN D 1 109 ? -2.484 29.165 -24.234 1.00 30.82 1531 GLN D N 1
ATOM 3496 C CA . GLN D 1 109 ? -3.755 29.747 -23.820 1.00 38.69 1531 GLN D CA 1
ATOM 3497 C C . GLN D 1 109 ? -3.533 30.949 -22.900 1.00 36.09 1531 GLN D C 1
ATOM 3498 O O . GLN D 1 109 ? -4.201 31.972 -23.035 1.00 39.14 1531 GLN D O 1
ATOM 3504 N N . LYS D 1 110 ? -2.585 30.820 -21.977 1.00 36.31 1532 LYS D N 1
ATOM 3505 C CA . LYS D 1 110 ? -2.260 31.898 -21.045 1.00 38.63 1532 LYS D CA 1
ATOM 3506 C C . LYS D 1 110 ? -1.779 33.155 -21.766 1.00 40.35 1532 LYS D C 1
ATOM 3507 O O . LYS D 1 110 ? -2.038 34.271 -21.317 1.00 44.45 1532 LYS D O 1
ATOM 3513 N N . LEU D 1 111 ? -1.086 32.964 -22.886 1.00 33.49 1533 LEU D N 1
ATOM 3514 C CA . LEU D 1 111 ? -0.507 34.073 -23.635 1.00 39.13 1533 LEU D CA 1
ATOM 3515 C C . LEU D 1 111 ? -1.437 34.608 -24.719 1.00 38.31 1533 LEU D C 1
ATOM 3516 O O . LEU D 1 111 ? -1.055 35.488 -25.487 1.00 44.80 1533 LEU D O 1
ATOM 3521 N N . GLY D 1 112 ? -2.648 34.070 -24.783 1.00 39.54 1534 GLY D N 1
ATOM 3522 C CA . GLY D 1 112 ? -3.660 34.592 -25.684 1.00 41.82 1534 GLY D CA 1
ATOM 3523 C C . GLY D 1 112 ? -3.857 33.820 -26.975 1.00 42.64 1534 GLY D C 1
ATOM 3524 O O . GLY D 1 112 ? -4.777 34.110 -27.738 1.00 44.06 1534 GLY D O 1
ATOM 3525 N N . LEU D 1 113 ? -2.999 32.839 -27.228 1.00 38.48 1535 LEU D N 1
ATOM 3526 C CA . LEU D 1 113 ? -3.127 32.029 -28.434 1.00 37.80 1535 LEU D CA 1
ATOM 3527 C C . LEU D 1 113 ? -4.325 31.084 -28.353 1.00 39.21 1535 LEU D C 1
ATOM 3528 O O . LEU D 1 113 ? -4.614 30.522 -27.299 1.00 45.99 1535 LEU D O 1
ATOM 3533 N N . HIS D 1 114 ? -5.023 30.921 -29.472 1.00 41.35 1536 HIS D N 1
ATOM 3534 C CA . HIS D 1 114 ? -6.210 30.073 -29.521 1.00 39.20 1536 HIS D CA 1
ATOM 3535 C C . HIS D 1 114 ? -5.871 28.685 -30.051 1.00 32.43 1536 HIS D C 1
ATOM 3536 O O . HIS D 1 114 ? -5.646 28.510 -31.248 1.00 39.42 1536 HIS D O 1
ATOM 3543 N N . VAL D 1 115 ? -5.846 27.697 -29.161 1.00 27.85 1537 VAL D N 1
ATOM 3544 C CA . VAL D 1 115 ? -5.520 26.327 -29.545 1.00 23.49 1537 VAL D CA 1
ATOM 3545 C C . VAL D 1 115 ? -6.691 25.355 -29.380 1.00 26.41 1537 VAL D C 1
ATOM 3546 O O . VAL D 1 115 ? -6.561 24.171 -29.694 1.00 25.94 1537 VAL D O 1
ATOM 3550 N N . THR D 1 116 ? -7.829 25.852 -28.898 1.00 27.93 1538 THR D N 1
ATOM 3551 C CA . THR D 1 116 ? -8.998 24.994 -28.662 1.00 29.55 1538 THR D CA 1
ATOM 3552 C C . THR D 1 116 ? -10.112 25.214 -29.683 1.00 37.97 1538 THR D C 1
ATOM 3553 O O . THR D 1 116 ? -11.211 24.663 -29.538 1.00 33.85 1538 THR D O 1
#